Protein AF-A0A4W5R1L8-F1 (afdb_monomer)

Sequence (612 aa):
MEGGVLVPLLIAAGGGGKAYLEDPESSLDQIPLEQYENDTVASSSNGKTGAAGGGGGWKDSSSHLWAGKSLLEGADGGSSCPQALSKLSWATFGGFGGGGGACTAGGGGGGYRGGDAALIDDITAGGQDGISFVNPMGEIFLHPLAAMESHGECEIKVQLNCSHCQTQSCKRDEDTQLIICLCHNEEVLASDNVTCTGNSQLHAVRLRLQSPEYKLSKIRSSTIMTDYNPNYCFAGKAASLSELNEVPRKNITLLRALGHGAFGEVYEGQVLGMNGENTAMQVAIKTLPEICSEQDEMDFLMEALIMSKFSHQNIVRCIGVSLQILPRCILLELMTGGDMKSFLRQNRPKTCQSSSLTMLELLHVARDIAFGCRYLEENHFIHRDIAARNCLLTCPGPDRVAKIGDFGMARDIYRASYYRKGGRAMLPVKWMPPEAFMEGIFTCKTDTWSFGVLLWEIFSLGYMPYPCKTNQEVLEFVTSGGRMDPPKSCPGPVYRIMTQCWQHCPEHRPNFSTILERINYCTQDPDVINTPLPVEYGPTVEELSTVIRPDTPGSLTPLLLAHTASQEVSPQISSLGLGLGMGPTSLPQPNKPYTKSRECDSRSSSVIDPSC

pLDDT: mean 72.36, std 24.52, range [21.55, 98.88]

Organism: NCBI:txid62062

Nearest PDB structures (foldseek):
  7btt-assembly1_A  TM=9.613E-01  e=2.507E-49  Homo sapiens
  4mkc-assembly1_A  TM=9.614E-01  e=4.380E-49  Homo sapiens
  3l9p-assembly1_A  TM=9.571E-01  e=6.377E-48  Homo sapiens
  3lcs-assembly1_A  TM=9.562E-01  e=4.683E-46  Homo sapiens
  5fxs-assembly1_A  TM=8.420E-01  e=5.220E-27  Homo sapiens

Mean predicted aligned error: 20.55 Å

Structure (mmCIF, N/CA/C/O backbone):
data_AF-A0A4W5R1L8-F1
#
_entry.id   AF-A0A4W5R1L8-F1
#
loop_
_atom_site.group_PDB
_atom_site.id
_atom_site.type_symbol
_atom_site.label_atom_id
_atom_site.label_alt_id
_atom_site.label_comp_id
_atom_site.label_asym_id
_atom_site.label_entity_id
_atom_site.label_seq_id
_atom_site.pdbx_PDB_ins_code
_atom_site.Cartn_x
_atom_site.Cartn_y
_atom_site.Cartn_z
_atom_site.occupancy
_atom_site.B_iso_or_equiv
_atom_site.auth_seq_id
_atom_site.auth_comp_id
_atom_site.auth_asym_id
_atom_site.auth_atom_id
_atom_site.pdbx_PDB_model_num
ATOM 1 N N . MET A 1 1 ? 36.099 -19.405 15.379 1.00 57.19 1 MET A N 1
ATOM 2 C CA . MET A 1 1 ? 37.159 -19.520 16.404 1.00 57.19 1 MET A CA 1
ATOM 3 C C . MET A 1 1 ? 38.328 -20.231 15.769 1.00 57.19 1 MET A C 1
ATOM 5 O O . MET A 1 1 ? 38.108 -21.275 15.168 1.00 57.19 1 MET A O 1
ATOM 9 N N . GLU A 1 2 ? 39.531 -19.691 15.903 1.00 64.06 2 GLU A N 1
ATOM 10 C CA . GLU A 1 2 ? 40.770 -20.352 15.481 1.00 64.06 2 GLU A CA 1
ATOM 11 C C . GLU A 1 2 ? 41.588 -20.654 16.735 1.00 64.06 2 GLU A C 1
ATOM 13 O O . GLU A 1 2 ? 41.771 -19.783 17.583 1.00 64.06 2 GLU A O 1
ATOM 18 N N . GLY A 1 3 ? 41.998 -21.911 16.921 1.00 70.62 3 GLY A N 1
ATOM 19 C CA . GLY A 1 3 ? 42.770 -22.314 18.105 1.00 70.62 3 GLY A CA 1
ATOM 20 C C . GLY A 1 3 ? 42.082 -22.055 19.457 1.00 70.62 3 GLY A C 1
ATOM 21 O O . GLY A 1 3 ? 42.768 -21.874 20.455 1.00 70.62 3 GLY A O 1
ATOM 22 N N . GLY A 1 4 ? 40.744 -21.997 19.504 1.00 66.69 4 GLY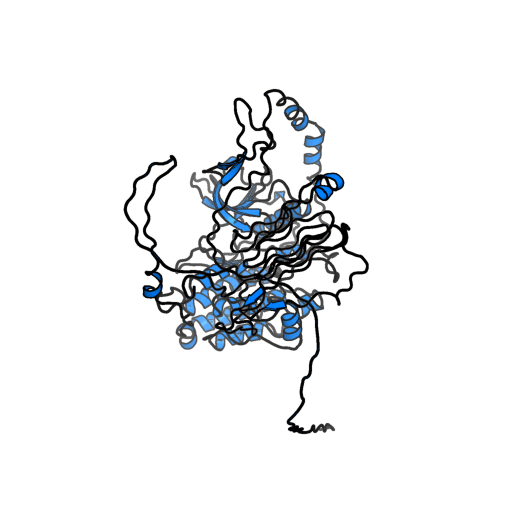 A N 1
ATOM 23 C CA . GLY A 1 4 ? 39.979 -21.688 20.724 1.00 66.69 4 GLY A CA 1
ATOM 24 C C . GLY A 1 4 ? 39.853 -20.194 21.048 1.00 66.69 4 GLY A C 1
ATOM 25 O O . GLY A 1 4 ? 39.193 -19.839 22.020 1.00 66.69 4 GLY A O 1
ATOM 26 N N . VAL A 1 5 ? 40.425 -19.315 20.220 1.00 70.56 5 VAL A N 1
ATOM 27 C CA . VAL A 1 5 ? 40.290 -17.859 20.339 1.00 70.56 5 VAL A CA 1
ATOM 28 C C . VAL A 1 5 ? 39.157 -17.372 19.431 1.00 70.56 5 VAL A C 1
ATOM 30 O O . VAL A 1 5 ? 38.992 -17.832 18.293 1.00 70.56 5 VAL A O 1
ATOM 33 N N . LEU A 1 6 ? 38.338 -16.448 19.941 1.00 73.69 6 LEU A N 1
ATOM 34 C CA . LEU A 1 6 ? 37.314 -15.768 19.150 1.00 73.69 6 LEU A CA 1
ATOM 35 C C . LEU A 1 6 ? 37.991 -14.898 18.086 1.00 73.69 6 LEU A C 1
ATOM 37 O O . LEU A 1 6 ? 38.769 -14.002 18.404 1.00 73.69 6 LEU A O 1
ATOM 41 N N . VAL A 1 7 ? 37.665 -15.166 16.824 1.00 77.31 7 VAL A N 1
ATOM 42 C CA . VAL A 1 7 ? 38.115 -14.383 15.671 1.00 77.31 7 VAL A CA 1
ATOM 43 C C . VAL A 1 7 ? 36.887 -13.668 15.118 1.00 77.31 7 VAL A C 1
ATOM 45 O O . VAL A 1 7 ? 35.896 -14.352 14.834 1.00 77.31 7 VAL A O 1
ATOM 48 N N . PRO A 1 8 ? 36.904 -12.329 14.999 1.00 77.12 8 PRO A N 1
ATOM 49 C CA . PRO A 1 8 ? 35.771 -11.604 14.454 1.00 77.12 8 PRO A CA 1
ATOM 50 C C . PRO A 1 8 ? 35.634 -11.888 12.954 1.00 77.12 8 PRO A C 1
ATOM 52 O O . PRO A 1 8 ? 36.625 -11.920 12.223 1.00 77.12 8 PRO A O 1
ATOM 55 N N . LEU A 1 9 ? 34.400 -12.122 12.502 1.00 78.94 9 LEU A N 1
ATOM 56 C CA . LEU A 1 9 ? 34.065 -12.298 11.081 1.00 78.94 9 LEU A CA 1
ATOM 57 C C . LEU A 1 9 ? 33.556 -10.988 10.471 1.00 78.94 9 LEU A C 1
ATOM 59 O O . LEU A 1 9 ? 33.986 -10.588 9.393 1.00 78.94 9 LEU A O 1
ATOM 63 N N . LEU A 1 10 ? 32.676 -10.308 11.202 1.00 81.81 10 LEU A N 1
ATOM 64 C CA . LEU A 1 10 ? 32.119 -9.006 10.869 1.00 81.81 10 LEU A CA 1
ATOM 65 C C . LEU A 1 10 ? 31.801 -8.275 12.177 1.00 81.81 10 LEU A C 1
ATOM 67 O O . LEU A 1 10 ? 31.208 -8.870 13.078 1.00 81.81 10 LEU A O 1
ATOM 71 N N . ILE A 1 11 ? 32.183 -7.005 12.286 1.00 85.50 11 ILE A N 1
ATOM 72 C CA . ILE A 1 11 ? 31.798 -6.118 13.389 1.00 85.50 11 ILE A CA 1
ATOM 73 C C . ILE A 1 11 ? 31.306 -4.812 12.785 1.00 85.50 11 ILE A C 1
ATOM 75 O O . ILE A 1 11 ? 32.048 -4.147 12.067 1.00 85.50 11 ILE A O 1
ATOM 79 N N . ALA A 1 12 ? 30.072 -4.438 13.103 1.00 83.50 12 ALA A N 1
ATOM 80 C CA . ALA A 1 12 ? 29.537 -3.133 12.750 1.00 83.50 12 ALA A CA 1
ATOM 81 C C . ALA A 1 12 ? 29.953 -2.099 13.802 1.00 83.50 12 ALA A C 1
ATOM 83 O O . ALA A 1 12 ? 29.813 -2.342 15.003 1.00 83.50 12 ALA A O 1
ATOM 84 N N . ALA A 1 13 ? 30.453 -0.954 13.350 1.00 86.31 13 ALA A N 1
ATOM 85 C CA . ALA A 1 13 ? 30.622 0.204 14.209 1.00 86.31 13 ALA A CA 1
ATOM 86 C C . ALA A 1 13 ? 29.298 0.923 14.470 1.00 86.31 13 ALA A C 1
ATOM 88 O O . ALA A 1 13 ? 28.408 0.964 13.623 1.00 86.31 13 ALA A O 1
ATOM 89 N N . GLY A 1 14 ? 29.197 1.512 15.658 1.00 82.12 14 GLY A N 1
ATOM 90 C CA . GLY A 1 14 ? 28.165 2.476 16.006 1.00 82.12 14 GLY A CA 1
ATOM 91 C C . GLY A 1 14 ? 28.616 3.902 15.696 1.00 82.12 14 GLY A C 1
ATOM 92 O O . GLY A 1 14 ? 29.806 4.219 15.757 1.00 82.12 14 GLY A O 1
ATOM 93 N N . GLY A 1 15 ? 27.649 4.770 15.405 1.00 84.88 15 GLY A N 1
ATOM 94 C CA . GLY A 1 15 ? 27.898 6.201 15.252 1.00 84.88 15 GLY A CA 1
ATOM 95 C C . GLY A 1 15 ? 28.245 6.882 16.580 1.00 84.88 15 GLY A C 1
ATOM 96 O O . GLY A 1 15 ? 27.814 6.448 17.652 1.00 84.88 15 GLY A O 1
ATOM 97 N N . GLY A 1 16 ? 29.021 7.957 16.506 1.00 85.19 16 GLY A N 1
ATOM 98 C CA . GLY A 1 16 ? 29.339 8.831 17.623 1.00 85.19 16 GLY A CA 1
ATOM 99 C C . GLY A 1 16 ? 28.124 9.642 18.063 1.00 85.19 16 GLY A C 1
ATOM 100 O O . GLY A 1 16 ? 27.278 10.051 17.262 1.00 85.19 16 GLY A O 1
ATOM 101 N N . GLY A 1 17 ? 28.026 9.884 19.367 1.00 83.75 17 GLY A N 1
ATOM 102 C CA . GLY A 1 17 ? 26.984 10.709 19.959 1.00 83.75 17 GLY A CA 1
ATOM 103 C C . GLY A 1 17 ? 27.020 12.127 19.397 1.00 83.75 17 GLY A C 1
ATOM 104 O O . GLY A 1 17 ? 28.078 12.753 19.309 1.00 83.75 17 GLY A O 1
ATOM 105 N N . LYS A 1 18 ? 25.853 12.653 19.024 1.00 79.81 18 LYS A N 1
ATOM 106 C CA . LYS A 1 18 ? 25.713 14.047 18.596 1.00 79.81 18 LYS A CA 1
ATOM 107 C C . LYS A 1 18 ? 25.607 14.967 19.808 1.00 79.81 18 LYS A C 1
ATOM 109 O O . LYS A 1 18 ? 25.098 14.574 20.857 1.00 79.81 18 LYS A O 1
ATOM 114 N N . ALA A 1 19 ? 26.128 16.177 19.648 1.00 71.56 19 ALA A N 1
ATOM 115 C CA . ALA A 1 19 ? 26.019 17.226 20.647 1.00 71.56 19 ALA A CA 1
ATOM 116 C C . ALA A 1 19 ? 24.571 17.741 20.743 1.00 71.56 19 ALA A C 1
ATOM 118 O O . ALA A 1 19 ? 23.743 17.460 19.876 1.00 71.56 19 ALA A O 1
ATOM 119 N N . TYR A 1 20 ? 24.259 18.482 21.806 1.00 68.44 20 TYR A N 1
ATOM 120 C CA . TYR A 1 20 ? 22.900 18.966 22.067 1.00 68.44 20 TYR A CA 1
ATOM 121 C C . TYR A 1 20 ? 22.446 20.060 21.084 1.00 68.44 20 TYR A C 1
ATOM 123 O O . TYR A 1 20 ? 21.262 20.141 20.757 1.00 68.44 20 TYR A O 1
ATOM 131 N N . LEU A 1 21 ? 23.372 20.897 20.611 1.00 66.00 21 LEU A N 1
ATOM 132 C CA . LEU A 1 21 ? 23.138 21.882 19.558 1.00 66.00 21 LEU A CA 1
ATOM 133 C C . LEU A 1 21 ? 23.988 21.546 18.335 1.00 66.00 21 LEU A C 1
ATOM 135 O O . LEU A 1 21 ? 25.126 21.101 18.460 1.00 66.00 21 LEU A O 1
ATOM 139 N N . GLU A 1 22 ? 23.443 21.792 17.150 1.00 66.44 22 GLU A N 1
ATOM 140 C CA . GLU A 1 22 ? 24.231 21.747 15.920 1.00 66.44 22 GLU A CA 1
ATOM 141 C C . GLU A 1 22 ? 25.169 22.956 15.869 1.00 66.44 22 GLU A C 1
ATOM 143 O O . GLU A 1 22 ? 24.765 24.078 16.184 1.00 66.44 22 GLU A O 1
ATOM 148 N N . ASP A 1 23 ? 26.423 22.726 15.476 1.00 64.19 23 ASP A N 1
ATOM 149 C CA . ASP A 1 23 ? 27.364 23.808 15.212 1.00 64.19 23 ASP A CA 1
ATOM 150 C C . ASP A 1 23 ? 26.915 24.565 13.944 1.00 64.19 23 ASP A C 1
ATOM 152 O O . ASP A 1 23 ? 26.881 23.963 12.862 1.00 64.19 23 ASP A O 1
ATOM 156 N N . PRO A 1 24 ? 26.565 25.863 14.039 1.00 54.72 24 PRO A N 1
ATOM 157 C CA . PRO A 1 24 ? 26.120 26.656 12.896 1.00 54.72 24 PRO A CA 1
ATOM 158 C C . PRO A 1 24 ? 27.188 26.837 11.804 1.00 54.72 24 PRO A C 1
ATOM 160 O O . PRO A 1 24 ? 26.836 27.260 10.704 1.00 54.72 24 PRO A O 1
ATOM 163 N N . GLU A 1 25 ? 28.462 26.518 12.070 1.00 59.31 25 GLU A N 1
ATOM 164 C CA . GLU A 1 25 ? 29.537 26.516 11.065 1.00 59.31 25 GLU A CA 1
ATOM 165 C C . GLU A 1 25 ? 29.843 25.124 10.476 1.00 59.31 25 GLU A C 1
ATOM 167 O O . GLU A 1 25 ? 30.705 25.003 9.601 1.00 59.31 25 GLU A O 1
ATOM 172 N N . SER A 1 26 ? 29.132 24.068 10.893 1.00 58.31 26 SER A N 1
ATOM 173 C CA . SER A 1 26 ? 29.343 22.723 10.343 1.00 58.31 26 SER A CA 1
ATOM 174 C C . SER A 1 26 ? 28.902 22.646 8.873 1.00 58.31 26 SER A C 1
ATOM 176 O O . SER A 1 26 ? 27.723 22.763 8.534 1.00 58.31 26 SER A O 1
ATOM 178 N N . SER A 1 27 ? 29.862 22.477 7.958 1.00 50.50 27 SER A N 1
ATOM 179 C CA . SER A 1 27 ? 29.565 22.305 6.534 1.00 50.50 27 SER A CA 1
ATOM 180 C C . SER A 1 27 ? 29.211 20.849 6.217 1.00 50.50 27 SER A C 1
ATOM 182 O O . SER A 1 27 ? 29.795 19.911 6.761 1.00 50.50 27 SER A O 1
ATOM 184 N N . LEU A 1 28 ? 28.285 20.644 5.273 1.00 52.75 28 LEU A N 1
ATOM 185 C CA . LEU A 1 28 ? 27.919 19.312 4.760 1.00 52.75 28 LEU A CA 1
ATOM 186 C C . LEU A 1 28 ? 29.091 18.582 4.069 1.00 52.75 28 LEU A C 1
ATOM 188 O O . LEU A 1 28 ? 29.012 17.377 3.849 1.00 52.75 28 LEU A O 1
ATOM 192 N N . ASP A 1 29 ? 30.187 19.288 3.775 1.00 48.16 29 ASP A N 1
ATOM 193 C CA . ASP A 1 29 ? 31.410 18.735 3.178 1.00 48.16 29 ASP A CA 1
ATOM 194 C C . ASP A 1 29 ? 32.319 18.019 4.200 1.00 48.16 29 ASP A C 1
ATOM 196 O O . ASP A 1 29 ? 33.329 17.430 3.817 1.00 48.16 29 ASP A O 1
ATOM 200 N N . GLN A 1 30 ? 31.991 18.059 5.500 1.00 52.53 30 GLN A N 1
ATOM 201 C CA . GLN A 1 30 ? 32.790 17.461 6.581 1.00 52.53 30 GLN A CA 1
ATOM 202 C C . GLN A 1 30 ? 32.226 16.140 7.128 1.00 52.53 30 GLN A C 1
ATOM 204 O O . GLN A 1 30 ? 32.608 15.726 8.221 1.00 52.53 30 GLN A O 1
ATOM 209 N N . ILE A 1 31 ? 31.333 15.453 6.407 1.00 55.53 31 ILE A N 1
ATOM 210 C CA . ILE A 1 31 ? 30.874 14.116 6.815 1.00 55.53 31 ILE A CA 1
ATOM 211 C C . ILE A 1 31 ? 32.039 13.131 6.611 1.00 55.53 31 ILE A C 1
ATOM 213 O O . ILE A 1 31 ? 32.441 12.911 5.464 1.00 55.53 31 ILE A O 1
ATOM 217 N N . PRO A 1 32 ? 32.613 12.537 7.677 1.00 57.03 32 PRO A N 1
ATOM 218 C CA . PRO A 1 32 ? 33.668 11.547 7.520 1.00 57.03 32 PRO A CA 1
ATOM 219 C C . PRO A 1 32 ? 33.120 10.354 6.735 1.00 57.03 32 PRO A C 1
ATOM 221 O O . PRO A 1 32 ? 32.049 9.840 7.049 1.00 57.03 32 PRO A O 1
ATOM 224 N N . LEU A 1 33 ? 33.843 9.917 5.703 1.00 60.56 33 LEU A N 1
ATOM 225 C CA . LEU A 1 33 ? 33.508 8.679 5.000 1.00 60.56 33 LEU A CA 1
ATOM 226 C C . LEU A 1 33 ? 33.576 7.505 5.980 1.00 60.56 33 LEU A C 1
ATOM 228 O O . LEU A 1 33 ? 34.500 7.445 6.795 1.00 60.56 33 LEU A O 1
ATOM 232 N N . GLU A 1 34 ? 32.633 6.569 5.870 1.00 65.62 34 GLU A N 1
ATOM 233 C CA . GLU A 1 34 ? 32.637 5.345 6.671 1.00 65.62 34 GLU A CA 1
ATOM 234 C C . GLU A 1 34 ? 33.964 4.595 6.502 1.00 65.62 34 GLU A C 1
ATOM 236 O O . GLU A 1 34 ? 34.441 4.364 5.386 1.00 65.62 34 GLU A O 1
ATOM 241 N N . GLN A 1 35 ? 34.570 4.215 7.626 1.00 78.50 35 GLN A N 1
ATOM 242 C CA . GLN A 1 35 ? 35.843 3.504 7.658 1.00 78.50 35 GLN A CA 1
ATOM 243 C C . GLN A 1 35 ? 35.629 2.071 8.133 1.00 78.50 35 GLN A C 1
ATOM 245 O O . GLN A 1 35 ? 34.848 1.804 9.050 1.00 78.50 35 GLN A O 1
ATOM 250 N N . TYR A 1 36 ? 36.372 1.145 7.535 1.00 84.75 36 TYR A N 1
ATOM 251 C CA . TYR A 1 36 ? 36.438 -0.232 7.998 1.00 84.75 36 TYR A CA 1
ATOM 252 C C . TYR A 1 36 ? 37.885 -0.712 8.062 1.00 84.75 36 TYR A C 1
ATOM 254 O O . TYR A 1 36 ? 38.759 -0.230 7.342 1.00 84.75 36 TYR A O 1
ATOM 262 N N . GLU A 1 37 ? 38.115 -1.673 8.944 1.00 86.94 37 GLU A N 1
ATOM 263 C CA . GLU A 1 37 ? 39.365 -2.392 9.112 1.00 86.94 37 GLU A CA 1
ATOM 264 C C . GLU A 1 37 ? 39.201 -3.810 8.563 1.00 86.94 37 GLU A C 1
ATOM 266 O O . GLU A 1 37 ? 38.167 -4.450 8.761 1.00 86.94 37 GLU A O 1
ATOM 271 N N . ASN A 1 38 ? 40.212 -4.307 7.865 1.00 85.62 38 ASN A N 1
ATOM 272 C CA . ASN A 1 38 ? 40.228 -5.682 7.374 1.00 85.62 38 ASN A CA 1
ATOM 273 C C . ASN A 1 38 ? 41.466 -6.451 7.830 1.00 85.62 38 ASN A C 1
ATOM 275 O O . ASN A 1 38 ? 41.521 -7.663 7.665 1.00 85.62 38 ASN A O 1
ATOM 279 N N . ASP A 1 39 ? 42.437 -5.804 8.469 1.00 82.25 39 ASP A N 1
ATOM 280 C CA . ASP A 1 39 ? 43.585 -6.509 9.010 1.00 82.25 39 ASP A CA 1
ATOM 281 C C . ASP A 1 39 ? 43.275 -7.080 10.406 1.00 82.25 39 ASP A C 1
ATOM 283 O O . ASP A 1 39 ? 43.088 -6.367 11.394 1.00 82.25 39 ASP A O 1
ATOM 287 N N . THR A 1 40 ? 43.252 -8.413 10.496 1.00 75.44 40 THR A N 1
ATOM 288 C CA . THR A 1 40 ? 43.076 -9.171 11.751 1.00 75.44 40 THR A CA 1
ATOM 289 C C . THR A 1 40 ? 44.160 -8.895 12.803 1.00 75.44 40 THR A C 1
ATOM 291 O O . THR A 1 40 ? 43.963 -9.191 13.982 1.00 75.44 40 THR A O 1
ATOM 294 N N . VAL A 1 41 ? 45.307 -8.340 12.398 1.00 77.00 41 VAL A N 1
ATOM 295 C CA . VAL A 1 41 ? 46.428 -7.982 13.280 1.00 77.00 41 VAL A CA 1
ATOM 296 C C . VAL A 1 41 ? 46.278 -6.560 13.824 1.00 77.00 41 VAL A C 1
ATOM 298 O O . VAL A 1 41 ? 46.879 -6.209 14.844 1.00 77.00 41 VAL A O 1
ATOM 301 N N . ALA A 1 42 ? 45.449 -5.738 13.182 1.00 78.75 42 ALA A N 1
ATOM 302 C CA . ALA A 1 42 ? 45.309 -4.338 13.517 1.00 78.75 42 ALA A CA 1
ATOM 303 C C . ALA A 1 42 ? 44.743 -4.154 14.934 1.00 78.75 42 ALA A C 1
ATOM 305 O O . ALA A 1 42 ? 43.841 -4.874 15.371 1.00 78.75 42 ALA A O 1
ATOM 306 N N . SER A 1 43 ? 45.267 -3.170 15.670 1.00 77.81 43 SER A N 1
ATOM 307 C CA . SER A 1 43 ? 44.916 -2.964 17.076 1.00 77.81 43 SER A CA 1
ATOM 308 C C . SER A 1 43 ? 43.442 -2.611 17.227 1.00 77.81 43 SER A C 1
ATOM 310 O O . SER A 1 43 ? 42.980 -1.606 16.695 1.00 77.81 43 SER A O 1
ATOM 312 N N . SER A 1 44 ? 42.707 -3.414 17.980 1.00 81.56 44 SER A N 1
ATOM 313 C CA . SER A 1 44 ? 41.300 -3.184 18.270 1.00 81.56 44 SER A CA 1
ATOM 314 C C . SER A 1 44 ? 41.150 -2.466 19.612 1.00 81.56 44 SER A C 1
ATOM 316 O O . SER A 1 44 ? 40.920 -3.109 20.639 1.00 81.56 44 SER A O 1
ATOM 318 N N . SER A 1 45 ? 41.404 -1.161 19.608 1.00 89.00 45 SER A N 1
ATOM 319 C CA . SER A 1 45 ? 41.460 -0.330 20.809 1.00 89.00 45 SER A CA 1
ATOM 320 C C . SER A 1 45 ? 40.117 0.315 21.130 1.00 89.00 45 SER A C 1
ATOM 322 O O . SER A 1 45 ? 39.276 0.518 20.248 1.00 89.00 45 SER A O 1
ATOM 324 N N . ASN A 1 46 ? 39.947 0.707 22.386 1.00 91.12 46 ASN A N 1
ATOM 325 C CA . ASN A 1 46 ? 38.888 1.638 22.751 1.00 91.12 46 ASN A CA 1
ATOM 326 C C . ASN A 1 46 ? 39.214 3.027 22.180 1.00 91.12 46 ASN A C 1
ATOM 328 O O . ASN A 1 46 ? 40.379 3.376 21.969 1.00 91.12 46 ASN A O 1
ATOM 332 N N . GLY A 1 47 ? 38.175 3.812 21.928 1.00 91.12 47 GLY A N 1
ATOM 333 C CA . GLY A 1 47 ? 38.310 5.209 21.560 1.00 91.12 47 GLY A CA 1
ATOM 334 C C . GLY A 1 47 ? 38.829 6.038 22.728 1.00 91.12 47 GLY A C 1
ATOM 335 O O . GLY A 1 47 ? 38.647 5.704 23.906 1.00 91.12 47 GLY A O 1
ATOM 336 N N . LYS A 1 48 ? 39.486 7.150 22.415 1.00 91.69 48 LYS A N 1
ATOM 337 C CA . LYS A 1 48 ? 40.021 8.061 23.422 1.00 91.69 48 LYS A CA 1
ATOM 338 C C . LYS A 1 48 ? 38.889 8.712 24.189 1.00 91.69 48 LYS A C 1
ATOM 340 O O . LYS A 1 48 ? 37.955 9.278 23.627 1.00 91.69 48 LYS A O 1
ATOM 345 N N . THR A 1 49 ? 39.015 8.656 25.504 1.00 90.44 49 THR A N 1
ATOM 346 C CA . THR A 1 49 ? 38.135 9.375 26.414 1.00 90.44 49 THR A CA 1
ATOM 347 C C . THR A 1 49 ? 38.616 10.819 26.546 1.00 90.44 49 THR A C 1
ATOM 349 O O . THR A 1 49 ? 39.810 11.059 26.724 1.00 90.44 49 THR A O 1
ATOM 352 N N . GLY A 1 50 ? 37.686 11.766 26.439 1.00 86.06 50 GLY A N 1
ATOM 353 C CA . GLY A 1 50 ? 37.913 13.202 26.582 1.00 86.06 50 GLY A CA 1
ATOM 354 C C . GLY A 1 50 ? 37.011 13.770 27.675 1.00 86.06 50 GLY A C 1
ATOM 355 O O . GLY A 1 50 ? 36.965 13.235 28.783 1.00 86.06 50 GLY A O 1
ATOM 356 N N . ALA A 1 51 ? 36.263 14.828 27.355 1.00 83.75 51 ALA A N 1
ATOM 357 C CA . ALA A 1 51 ? 35.196 15.335 28.223 1.00 83.75 51 ALA A CA 1
ATOM 358 C C . ALA A 1 51 ? 34.028 14.340 28.368 1.00 83.75 51 ALA A C 1
ATOM 360 O O . ALA A 1 51 ? 33.393 14.261 29.420 1.00 83.75 51 ALA A O 1
ATOM 361 N N . ALA A 1 52 ? 33.775 13.578 27.304 1.00 90.06 52 ALA A N 1
ATOM 362 C CA . ALA A 1 52 ? 32.851 12.454 27.247 1.00 90.06 52 ALA A CA 1
ATOM 363 C C . ALA A 1 52 ? 33.621 11.125 27.108 1.00 90.06 52 ALA A C 1
ATOM 365 O O . ALA A 1 52 ? 34.850 11.092 26.984 1.00 90.06 52 ALA A O 1
ATOM 366 N N . GLY A 1 53 ? 32.903 10.007 27.143 1.00 92.75 53 GLY A N 1
ATOM 367 C CA . GLY A 1 53 ? 33.460 8.670 26.965 1.00 92.75 53 GLY A CA 1
ATOM 368 C C . GLY A 1 53 ? 33.813 8.327 25.541 1.00 92.75 53 GLY A C 1
ATOM 369 O O . GLY A 1 53 ? 33.042 8.618 24.633 1.00 92.75 53 GLY A O 1
ATOM 370 N N . GLY A 1 54 ? 34.955 7.667 25.356 1.00 93.94 54 GLY A N 1
ATOM 371 C CA . GLY A 1 54 ? 35.272 6.996 24.097 1.00 93.94 54 GLY A CA 1
ATOM 372 C C . GLY A 1 54 ? 34.488 5.690 23.952 1.00 93.94 54 GLY A C 1
ATOM 373 O O . GLY A 1 54 ? 34.036 5.114 24.950 1.00 93.94 54 GLY A O 1
ATOM 374 N N . GLY A 1 55 ? 34.335 5.222 22.716 1.00 94.44 55 GLY A N 1
ATOM 375 C CA . GLY A 1 55 ? 33.702 3.935 22.438 1.00 94.44 55 GLY A CA 1
ATOM 376 C C . GLY A 1 55 ? 34.576 2.732 22.809 1.00 94.44 55 GLY A C 1
ATOM 377 O O . GLY A 1 55 ? 35.794 2.830 22.937 1.00 94.44 55 GLY A O 1
ATOM 378 N N . GLY A 1 56 ? 33.958 1.572 22.962 1.00 93.31 56 GLY A N 1
ATOM 379 C CA . GLY A 1 56 ? 34.583 0.282 23.196 1.00 93.31 56 GLY A CA 1
ATOM 380 C C . GLY A 1 56 ? 35.071 -0.337 21.891 1.00 93.31 56 GLY A C 1
ATOM 381 O O . GLY A 1 56 ? 34.417 -0.213 20.855 1.00 93.31 56 GLY A O 1
ATOM 382 N N . GLY A 1 57 ? 36.242 -0.975 21.941 1.00 91.75 57 GLY A N 1
ATOM 383 C CA . GLY A 1 57 ? 36.791 -1.760 20.836 1.00 91.75 57 GLY A CA 1
ATOM 384 C C . GLY A 1 57 ? 36.424 -3.244 20.927 1.00 91.75 57 GLY A C 1
ATOM 385 O O . GLY A 1 57 ? 35.623 -3.668 21.756 1.00 91.75 57 GLY A O 1
ATOM 386 N N . TRP A 1 58 ? 37.071 -4.085 20.120 1.00 89.62 58 TRP A N 1
ATOM 387 C CA . TRP A 1 58 ? 36.859 -5.538 20.166 1.00 89.62 58 TRP A CA 1
ATOM 388 C C . TRP A 1 58 ? 37.314 -6.176 21.482 1.00 89.62 58 TRP A C 1
ATOM 390 O O . TRP A 1 58 ? 36.545 -6.917 22.085 1.00 89.62 58 TRP A O 1
ATOM 400 N N . LYS A 1 59 ? 38.549 -5.903 21.928 1.00 85.56 59 LYS A N 1
ATOM 401 C CA . LYS A 1 59 ? 39.203 -6.669 23.011 1.00 85.56 59 LYS A CA 1
ATOM 402 C C . LYS A 1 59 ? 39.917 -5.837 24.074 1.00 85.56 59 LYS A C 1
ATOM 404 O O . LYS A 1 59 ? 40.543 -6.411 24.958 1.00 85.56 59 LYS A O 1
ATOM 409 N N . ASP A 1 60 ? 39.909 -4.519 23.934 1.00 84.62 60 ASP A N 1
ATOM 410 C CA . ASP A 1 60 ? 40.646 -3.632 24.829 1.00 84.62 60 ASP A CA 1
ATOM 411 C C . ASP A 1 60 ? 39.784 -3.236 26.040 1.00 84.62 60 ASP A C 1
ATOM 413 O O . ASP A 1 60 ? 38.558 -3.334 26.009 1.00 84.62 60 ASP A O 1
ATOM 417 N N . SER A 1 61 ? 40.413 -2.847 27.143 1.00 80.50 61 SER A N 1
ATOM 418 C CA . SER A 1 61 ? 39.713 -2.553 28.398 1.00 80.50 61 SER A CA 1
ATOM 419 C C . SER A 1 61 ? 39.886 -1.086 28.763 1.00 80.50 61 SER A C 1
ATOM 421 O O . SER A 1 61 ? 41.012 -0.593 28.834 1.00 80.50 61 SER A O 1
ATOM 423 N N . SER A 1 62 ? 38.785 -0.393 29.057 1.00 79.88 62 SER A N 1
ATOM 424 C CA . SER A 1 62 ? 38.828 0.972 29.590 1.00 79.88 62 SER A CA 1
ATOM 425 C C . SER A 1 62 ? 38.493 0.998 31.079 1.00 79.88 62 SER A C 1
ATOM 427 O O . SER A 1 62 ? 37.546 0.353 31.544 1.00 79.88 62 SER A O 1
ATOM 429 N N . SER A 1 63 ? 39.271 1.782 31.827 1.00 79.69 63 SER A N 1
ATOM 430 C CA . SER A 1 63 ? 39.080 2.028 33.258 1.00 79.69 63 SER A CA 1
ATOM 431 C C . SER A 1 63 ? 38.095 3.165 33.552 1.00 79.69 63 SER A C 1
ATOM 433 O O . SER A 1 63 ? 37.650 3.304 34.692 1.00 79.69 63 SER A O 1
ATOM 435 N N . HIS A 1 64 ? 37.731 3.975 32.551 1.00 83.75 64 HIS A N 1
ATOM 436 C CA . HIS A 1 64 ? 36.787 5.076 32.727 1.00 83.75 64 HIS A CA 1
ATOM 437 C C . HIS A 1 64 ? 35.349 4.561 32.743 1.00 83.75 64 HIS A C 1
ATOM 439 O O . HIS A 1 64 ? 34.908 3.914 31.799 1.00 83.75 64 HIS A O 1
ATOM 445 N N . LEU A 1 65 ? 34.593 4.911 33.788 1.00 83.25 65 LEU A N 1
ATOM 446 C CA . LEU A 1 65 ? 33.184 4.519 33.934 1.00 83.25 65 LEU A CA 1
ATOM 447 C C . LEU A 1 65 ? 32.302 5.036 32.795 1.00 83.25 65 LEU A C 1
ATOM 449 O O . LEU A 1 65 ? 31.312 4.398 32.450 1.00 83.25 65 LEU A O 1
ATOM 453 N N . TRP A 1 66 ? 32.653 6.191 32.228 1.00 87.81 66 TRP A N 1
ATOM 454 C CA . TRP A 1 66 ? 31.937 6.790 31.109 1.00 87.81 66 TRP A CA 1
ATOM 455 C C . TRP A 1 66 ? 32.425 6.311 29.742 1.00 87.81 66 TRP A C 1
ATOM 457 O O . TRP A 1 66 ? 31.775 6.613 28.754 1.00 87.81 66 TRP A O 1
ATOM 467 N N . ALA A 1 67 ? 33.507 5.535 29.644 1.00 92.38 67 ALA A N 1
ATOM 468 C CA . ALA A 1 67 ? 33.880 4.882 28.390 1.00 92.38 67 ALA A CA 1
ATOM 469 C C . ALA A 1 67 ? 33.073 3.595 28.188 1.00 92.38 67 ALA A C 1
ATOM 471 O O . ALA A 1 67 ? 32.728 2.915 29.155 1.00 92.38 67 ALA A O 1
ATOM 472 N N . GLY A 1 68 ? 32.803 3.248 26.933 1.00 92.19 68 GLY A N 1
ATOM 473 C CA . GLY A 1 68 ? 32.151 1.983 26.621 1.00 92.19 68 GLY A CA 1
ATOM 474 C C . GLY A 1 68 ? 33.064 0.775 26.834 1.00 92.19 68 GLY A C 1
ATOM 475 O O . GLY A 1 68 ? 34.292 0.855 26.696 1.00 92.19 68 GLY A O 1
ATOM 476 N N . LYS A 1 69 ? 32.451 -0.352 27.195 1.00 91.81 69 LYS A N 1
ATOM 477 C CA . LYS A 1 69 ? 33.107 -1.653 27.358 1.00 91.81 69 LYS A CA 1
ATOM 478 C C . LYS A 1 69 ? 33.356 -2.306 26.010 1.00 91.81 69 LYS A C 1
ATOM 480 O O . LYS A 1 69 ? 32.619 -2.074 25.054 1.00 91.81 69 LYS A O 1
ATOM 485 N N . SER A 1 70 ? 34.409 -3.115 25.925 1.00 91.31 70 SER A N 1
ATOM 486 C CA . SER A 1 70 ? 34.693 -3.825 24.680 1.00 91.31 70 SER A CA 1
ATOM 487 C C . SER A 1 70 ? 33.658 -4.897 24.377 1.00 91.31 70 SER A C 1
ATOM 489 O O . SER A 1 70 ? 32.921 -5.354 25.252 1.00 91.31 70 SER A O 1
ATOM 491 N N . LEU A 1 71 ? 33.633 -5.340 23.123 1.00 87.56 71 LEU A N 1
ATOM 492 C CA . LEU A 1 71 ? 32.748 -6.410 22.668 1.00 87.56 71 LEU A CA 1
ATOM 493 C C . LEU A 1 71 ? 32.981 -7.724 23.435 1.00 87.56 71 LEU A C 1
ATOM 495 O O . LEU A 1 71 ? 32.024 -8.442 23.715 1.00 87.56 71 LEU A O 1
ATOM 499 N N . LEU A 1 72 ? 34.223 -8.019 23.835 1.00 84.31 72 LEU A N 1
ATOM 500 C CA . LEU A 1 72 ? 34.533 -9.171 24.692 1.00 84.31 72 LEU A CA 1
ATOM 501 C C . LEU A 1 72 ? 34.096 -8.993 26.156 1.00 84.31 72 LEU A C 1
ATOM 503 O O . LEU A 1 72 ? 33.918 -9.987 26.857 1.00 84.31 72 LEU A O 1
ATOM 507 N N . GLU A 1 73 ? 33.897 -7.756 26.608 1.00 83.81 73 GLU A N 1
ATOM 508 C CA . GLU A 1 73 ? 33.397 -7.416 27.946 1.00 83.81 73 GLU A CA 1
ATOM 509 C C . GLU A 1 73 ? 31.871 -7.204 27.976 1.00 83.81 73 GLU A C 1
ATOM 511 O O . GLU A 1 73 ? 31.339 -6.740 28.979 1.00 83.81 73 GLU A O 1
ATOM 516 N N . GLY A 1 74 ? 31.160 -7.554 26.898 1.00 82.88 74 GLY A N 1
ATOM 517 C CA . GLY A 1 74 ? 29.697 -7.468 26.818 1.00 82.88 74 GLY A CA 1
ATOM 518 C C . GLY A 1 74 ? 29.163 -6.267 26.040 1.00 82.88 74 GLY A C 1
ATOM 519 O O . GLY A 1 74 ? 27.955 -6.179 25.848 1.00 82.88 74 GLY A O 1
ATOM 520 N N . ALA A 1 75 ? 30.040 -5.396 25.523 1.00 86.44 75 ALA A N 1
ATOM 521 C CA . ALA A 1 75 ? 29.670 -4.229 24.715 1.00 86.44 75 ALA A CA 1
ATOM 522 C C . ALA A 1 75 ? 28.767 -3.212 25.440 1.00 86.44 75 ALA A C 1
ATOM 524 O O . ALA A 1 75 ? 27.989 -2.498 24.798 1.00 86.44 75 ALA A O 1
ATOM 525 N N . ASP A 1 76 ? 28.858 -3.146 26.768 1.00 88.25 76 ASP A N 1
ATOM 526 C CA . ASP A 1 76 ? 28.067 -2.221 27.574 1.00 88.25 76 ASP A CA 1
ATOM 527 C C . ASP A 1 76 ? 28.455 -0.763 27.300 1.00 88.25 76 ASP A C 1
ATOM 529 O O . ASP A 1 76 ? 29.635 -0.398 27.247 1.00 88.25 76 ASP A O 1
ATOM 533 N N . GLY A 1 77 ? 27.447 0.091 27.147 1.00 89.69 77 GLY A N 1
ATOM 534 C CA . GLY A 1 77 ? 27.639 1.524 26.976 1.00 89.69 77 GLY A CA 1
ATOM 535 C C . GLY A 1 77 ? 28.205 2.200 28.227 1.00 89.69 77 GLY A C 1
ATOM 536 O O . GLY A 1 77 ? 27.936 1.798 29.360 1.00 89.69 77 GLY A O 1
ATOM 537 N N . GLY A 1 78 ? 28.985 3.260 28.030 1.00 89.75 78 GLY A N 1
ATOM 538 C CA . GLY A 1 78 ? 29.569 4.036 29.117 1.00 89.75 78 GLY A CA 1
ATOM 539 C C . GLY A 1 78 ? 28.537 4.813 29.945 1.00 89.75 78 GLY A C 1
ATOM 540 O O . GLY A 1 78 ? 27.491 5.235 29.451 1.00 89.75 78 GLY A O 1
ATOM 541 N N . SER A 1 79 ? 28.856 5.041 31.219 1.00 87.81 79 SER A N 1
ATOM 542 C CA . SER A 1 79 ? 28.051 5.839 32.155 1.00 87.81 79 SER A CA 1
ATOM 543 C C . SER A 1 79 ? 27.990 7.326 31.786 1.00 87.81 79 SER A C 1
ATOM 545 O O . SER A 1 79 ? 28.939 7.869 31.228 1.00 87.81 79 SER A O 1
ATOM 547 N N . SER A 1 80 ? 26.912 8.017 32.169 1.00 81.56 80 SER A N 1
ATOM 548 C CA . SER A 1 80 ? 26.828 9.480 32.037 1.00 81.56 80 SER A CA 1
ATOM 549 C C . SER A 1 80 ? 27.951 10.181 32.792 1.00 81.56 80 SER A C 1
ATOM 551 O O . SER A 1 80 ? 28.253 9.848 33.941 1.00 81.56 80 SER A O 1
ATOM 553 N N . CYS A 1 81 ? 28.527 11.207 32.171 1.00 78.62 81 CYS A N 1
ATOM 554 C CA . CYS A 1 81 ? 29.524 12.036 32.829 1.00 78.62 81 CYS A CA 1
ATOM 555 C C . CYS A 1 81 ? 28.881 12.840 33.989 1.00 78.62 81 CYS A C 1
ATOM 557 O O . CYS A 1 81 ? 27.796 13.407 33.805 1.00 78.62 81 CYS A O 1
ATOM 559 N N . PRO A 1 82 ? 29.511 12.933 35.179 1.00 71.00 82 PRO A N 1
ATOM 560 C CA . PRO A 1 82 ? 28.961 13.669 36.328 1.00 71.00 82 PRO A CA 1
ATOM 561 C C . PRO A 1 82 ? 28.668 15.156 36.048 1.00 71.00 82 PRO A C 1
ATOM 563 O O . PRO A 1 82 ? 27.725 15.741 36.588 1.00 71.00 82 PRO A O 1
ATOM 566 N N . GLN A 1 83 ? 29.456 15.779 35.171 1.00 72.38 83 GLN A N 1
ATOM 567 C CA . GLN A 1 83 ? 29.308 17.173 34.760 1.00 72.38 83 GLN A CA 1
ATOM 568 C C . GLN A 1 83 ? 28.035 17.383 33.924 1.00 72.38 83 GLN A C 1
ATOM 570 O O . GLN A 1 83 ? 27.381 18.415 34.065 1.00 72.38 83 GLN A O 1
ATOM 575 N N . ALA A 1 84 ? 27.625 16.385 33.134 1.00 67.94 84 ALA A N 1
ATOM 576 C CA . ALA A 1 84 ? 26.363 16.405 32.394 1.00 67.94 84 ALA A CA 1
ATOM 577 C C . ALA A 1 84 ? 25.167 16.428 33.349 1.00 67.94 84 ALA A C 1
ATOM 579 O O . ALA A 1 84 ? 24.280 17.268 33.220 1.00 67.94 84 ALA A O 1
ATOM 580 N N . LEU A 1 85 ? 25.190 15.561 34.366 1.00 65.75 85 LEU A N 1
ATOM 581 C CA . LEU A 1 85 ? 24.105 15.439 35.338 1.00 65.75 85 LEU A CA 1
ATOM 582 C C . LEU A 1 85 ? 23.896 16.739 36.129 1.00 65.75 85 LEU A C 1
ATOM 584 O O . LEU A 1 85 ? 22.761 17.136 36.379 1.00 65.75 85 LEU A O 1
ATOM 588 N N . SER A 1 86 ? 24.987 17.427 36.477 1.00 67.31 86 SER A N 1
ATOM 589 C CA . SER A 1 86 ? 24.933 18.705 37.201 1.00 67.31 86 SER A CA 1
ATOM 590 C C . SER A 1 86 ? 24.518 19.906 36.343 1.00 67.31 86 SER A C 1
ATOM 592 O O . SER A 1 86 ? 23.879 20.815 36.867 1.00 67.31 86 SER A O 1
ATOM 594 N N . LYS A 1 87 ? 24.854 19.932 35.044 1.00 66.06 87 LYS A N 1
ATOM 595 C CA . LYS A 1 87 ? 24.503 21.041 34.135 1.00 66.06 87 LYS A CA 1
ATOM 596 C C . LYS A 1 87 ? 23.147 20.866 33.447 1.00 66.06 87 LYS A C 1
ATOM 598 O O . LYS A 1 87 ? 22.426 21.843 33.282 1.00 66.06 87 LYS A O 1
ATOM 603 N N . LEU A 1 88 ? 22.813 19.650 33.016 1.00 63.97 88 LEU A N 1
ATOM 604 C CA . LEU A 1 88 ? 21.642 19.364 32.179 1.00 63.97 88 LEU A CA 1
ATOM 605 C C . LEU A 1 88 ? 20.477 18.751 32.968 1.00 63.97 88 LEU A C 1
ATOM 607 O O . LEU A 1 88 ? 19.349 18.794 32.495 1.00 63.97 88 LEU A O 1
ATOM 611 N N . SER A 1 89 ? 20.709 18.245 34.186 1.00 64.81 89 SER A N 1
ATOM 612 C CA . SER A 1 89 ? 19.697 17.601 35.051 1.00 64.81 89 SER A CA 1
ATOM 613 C C . SER A 1 89 ? 19.107 16.276 34.529 1.00 64.81 89 SER A C 1
ATOM 615 O O . SER A 1 89 ? 18.077 15.829 35.026 1.00 64.81 89 SER A O 1
ATOM 617 N N . TRP A 1 90 ? 19.758 15.608 33.570 1.00 55.41 90 TRP A N 1
ATOM 618 C CA . TRP A 1 90 ? 19.440 14.239 33.132 1.00 55.41 90 TRP A CA 1
ATOM 619 C C . TRP A 1 90 ? 20.726 13.484 32.757 1.00 55.41 90 TRP A C 1
ATOM 621 O O . TRP A 1 90 ? 21.742 14.109 32.452 1.00 55.41 90 TRP A O 1
ATOM 631 N N . ALA A 1 91 ? 20.705 12.150 32.846 1.00 69.56 91 ALA A N 1
ATOM 632 C CA . ALA A 1 91 ? 21.865 11.287 32.609 1.00 69.56 91 ALA A CA 1
ATOM 633 C C . ALA A 1 91 ? 21.821 10.667 31.204 1.00 69.56 91 ALA A C 1
ATOM 635 O O . ALA A 1 91 ? 20.819 10.055 30.832 1.00 69.56 91 ALA A O 1
ATOM 636 N N . THR A 1 92 ? 22.912 10.786 30.447 1.00 71.50 92 THR A N 1
ATOM 637 C CA . THR A 1 92 ? 23.043 10.278 29.074 1.00 71.50 92 THR A CA 1
ATOM 638 C C . THR A 1 92 ? 24.098 9.173 29.003 1.00 71.50 92 THR A C 1
ATOM 640 O O . THR A 1 92 ? 25.258 9.368 29.353 1.00 71.50 92 THR A O 1
ATOM 643 N N . PHE A 1 93 ? 23.699 7.982 28.561 1.00 84.62 93 PHE A N 1
ATOM 644 C CA . PHE A 1 93 ? 24.548 6.786 28.542 1.00 84.62 93 PHE A CA 1
ATOM 645 C C . PHE A 1 93 ? 24.974 6.426 27.118 1.00 84.62 93 PHE A C 1
ATOM 647 O O . PHE A 1 93 ? 24.307 6.791 26.149 1.00 84.62 93 PHE A O 1
ATOM 654 N N . GLY A 1 94 ? 26.089 5.711 26.997 1.00 82.88 94 GLY A N 1
ATOM 655 C CA . GLY A 1 94 ? 26.572 5.193 25.724 1.00 82.88 94 GLY A CA 1
ATOM 656 C C . GLY A 1 94 ? 25.664 4.101 25.149 1.00 82.88 94 GLY A C 1
ATOM 657 O O . GLY A 1 94 ? 24.971 3.402 25.886 1.00 82.88 94 GLY A O 1
ATOM 658 N N . GLY A 1 95 ? 25.648 3.979 23.820 1.00 75.06 95 GLY A N 1
ATOM 659 C CA . GLY A 1 95 ? 24.757 3.074 23.085 1.00 75.06 95 GLY A CA 1
ATOM 660 C C . GLY A 1 95 ? 25.369 1.717 22.708 1.00 75.06 95 GLY A C 1
ATOM 661 O O . GLY A 1 95 ? 26.386 1.291 23.250 1.00 75.06 95 GLY A O 1
ATOM 662 N N . PHE A 1 96 ? 24.727 1.049 21.746 1.00 70.25 96 PHE A N 1
ATOM 663 C CA . PHE A 1 96 ? 25.089 -0.275 21.221 1.00 70.25 96 PHE A CA 1
ATOM 664 C C . PHE A 1 96 ? 26.569 -0.394 20.801 1.00 70.25 96 PHE A C 1
ATOM 666 O O . PHE A 1 96 ? 27.162 0.563 20.305 1.00 70.25 96 PHE A O 1
ATOM 673 N N . GLY A 1 97 ? 27.151 -1.589 20.965 1.00 80.19 97 GLY A N 1
ATOM 674 C CA . GLY A 1 97 ? 28.535 -1.882 20.567 1.00 80.19 97 GLY A CA 1
ATOM 675 C C . GLY A 1 97 ? 29.601 -1.306 21.506 1.00 80.19 97 GLY A C 1
ATOM 676 O O . GLY A 1 97 ? 30.762 -1.222 21.115 1.00 80.19 97 GLY A O 1
ATOM 677 N N . GLY A 1 98 ? 29.214 -0.896 22.718 1.00 86.56 98 GLY A N 1
ATOM 678 C CA . GLY A 1 98 ? 30.089 -0.231 23.675 1.00 86.56 98 GLY A CA 1
ATOM 679 C C . GLY A 1 98 ? 30.246 1.259 23.388 1.00 86.56 98 GLY A C 1
ATOM 680 O O . GLY A 1 98 ? 31.356 1.761 23.403 1.00 86.56 98 GLY A O 1
ATOM 681 N N . GLY A 1 99 ? 29.190 2.007 23.075 1.00 92.56 99 GLY A N 1
ATOM 682 C CA . GLY A 1 99 ? 29.314 3.461 22.906 1.00 92.56 99 GLY A CA 1
ATOM 683 C C . GLY A 1 99 ? 29.789 4.154 24.191 1.00 92.56 99 GLY A C 1
ATOM 684 O O . GLY A 1 99 ? 29.521 3.687 25.296 1.00 92.56 99 GLY A O 1
ATOM 685 N N . GLY A 1 100 ? 30.485 5.280 24.076 1.00 92.38 100 GLY A N 1
ATOM 686 C CA . GLY A 1 100 ? 30.870 6.100 25.222 1.00 92.38 100 GLY A CA 1
ATOM 687 C C . GLY A 1 100 ? 29.714 6.955 25.747 1.00 92.38 100 GLY A C 1
ATOM 688 O O . GLY A 1 100 ? 28.883 7.438 24.980 1.00 92.38 100 GLY A O 1
ATOM 689 N N . GLY A 1 101 ? 29.650 7.148 27.063 1.00 89.94 101 GLY A N 1
ATOM 690 C CA . GLY A 1 101 ? 28.672 8.013 27.721 1.00 89.94 101 GLY A CA 1
ATOM 691 C C . GLY A 1 101 ? 28.946 9.490 27.450 1.00 89.94 101 GLY A C 1
ATOM 692 O O . GLY A 1 101 ? 30.099 9.928 27.418 1.00 89.94 101 GLY A O 1
ATOM 693 N N . ALA A 1 102 ? 27.887 10.264 27.233 1.00 84.38 102 ALA A N 1
ATOM 694 C CA . ALA A 1 102 ? 28.008 11.671 26.882 1.00 84.38 102 ALA A CA 1
ATOM 695 C C . ALA A 1 102 ? 28.256 12.553 28.119 1.00 84.38 102 ALA A C 1
ATOM 697 O O . ALA A 1 102 ? 27.970 12.184 29.265 1.00 84.38 102 ALA A O 1
ATOM 698 N N . CYS A 1 103 ? 28.819 13.734 27.865 1.00 83.88 103 CYS A N 1
ATOM 699 C CA . CYS A 1 103 ? 28.825 14.836 28.816 1.00 83.88 103 CYS A CA 1
ATOM 700 C C . CYS A 1 103 ? 27.851 15.920 28.335 1.00 83.88 103 CYS A C 1
ATOM 702 O O . CYS A 1 103 ? 26.715 15.594 27.994 1.00 83.88 103 CYS A O 1
ATOM 704 N N . THR A 1 104 ? 28.266 17.189 28.265 1.00 80.31 104 THR A N 1
ATOM 705 C CA . THR A 1 104 ? 27.550 18.163 27.425 1.00 80.31 104 THR A CA 1
ATOM 706 C C . THR A 1 104 ? 27.899 17.986 25.944 1.00 80.31 104 THR A C 1
ATOM 708 O O . THR A 1 104 ? 27.058 18.242 25.086 1.00 80.31 104 THR A O 1
ATOM 711 N N . ALA A 1 105 ? 29.088 17.437 25.673 1.00 84.81 105 ALA A N 1
ATOM 712 C CA . ALA A 1 105 ? 29.518 16.932 24.374 1.00 84.81 105 ALA A CA 1
ATOM 713 C C . ALA A 1 105 ? 29.144 15.452 24.156 1.00 84.81 105 ALA A C 1
ATOM 715 O O . ALA A 1 105 ? 28.946 14.689 25.110 1.00 84.81 105 ALA A O 1
ATOM 716 N N . GLY A 1 106 ? 29.107 15.029 22.893 1.00 87.69 106 GLY A N 1
ATOM 717 C CA . GLY A 1 106 ? 28.815 13.653 22.491 1.00 87.69 106 GLY A CA 1
ATOM 718 C C . GLY A 1 106 ? 29.940 12.650 22.797 1.00 87.69 106 GLY A C 1
ATOM 719 O O . GLY A 1 106 ? 31.126 12.962 22.679 1.00 87.69 106 GLY A O 1
ATOM 720 N N . GLY A 1 107 ? 29.565 11.426 23.188 1.00 91.12 107 GLY A N 1
ATOM 721 C CA . GLY A 1 107 ? 30.496 10.304 23.383 1.00 91.12 107 GLY A CA 1
ATOM 722 C C . GLY A 1 107 ? 30.870 9.602 22.072 1.00 91.12 107 GLY A C 1
ATOM 723 O O . GLY A 1 107 ? 30.169 9.730 21.074 1.00 91.12 107 GLY A O 1
ATOM 724 N N . GLY A 1 108 ? 31.974 8.860 22.054 1.00 92.81 108 GLY A N 1
ATOM 725 C CA . GLY A 1 108 ? 32.443 8.129 20.874 1.00 92.81 108 GLY A CA 1
ATOM 726 C C . GLY A 1 108 ? 31.648 6.849 20.581 1.00 92.81 108 GLY A C 1
ATOM 727 O O . GLY A 1 108 ? 31.126 6.205 21.493 1.00 92.81 108 GLY A O 1
ATOM 728 N N . GLY A 1 109 ? 31.554 6.468 19.309 1.00 92.75 109 GLY A N 1
ATOM 729 C CA . GLY A 1 109 ? 30.832 5.280 18.844 1.00 92.75 109 GLY A CA 1
ATOM 730 C C . GLY A 1 109 ? 31.562 3.968 19.152 1.00 92.75 109 GLY A C 1
ATOM 731 O O . GLY A 1 109 ? 32.786 3.924 19.173 1.00 92.75 109 GLY A O 1
ATOM 732 N N . GLY A 1 110 ? 30.837 2.880 19.410 1.00 92.31 110 GLY A N 1
ATOM 733 C CA . GLY A 1 110 ? 31.429 1.547 19.617 1.00 92.31 110 GLY A CA 1
ATOM 734 C C . GLY A 1 110 ? 31.883 0.876 18.311 1.00 92.31 110 GLY A C 1
ATOM 735 O O . GLY A 1 110 ? 31.520 1.331 17.229 1.00 92.31 110 GLY A O 1
ATOM 736 N N . GLY A 1 111 ? 32.647 -0.218 18.366 1.00 92.06 111 GLY A N 1
ATOM 737 C CA . GLY A 1 111 ? 33.026 -0.962 17.155 1.00 92.06 111 GLY A CA 1
ATOM 738 C C . GLY A 1 111 ? 34.220 -1.897 17.329 1.00 92.06 111 GLY A C 1
ATOM 739 O O . GLY A 1 111 ? 34.591 -2.268 18.439 1.00 92.06 111 GLY A O 1
ATOM 740 N N . TYR A 1 112 ? 34.858 -2.288 16.218 1.00 92.00 112 TYR A N 1
ATOM 741 C CA . TYR A 1 112 ? 36.124 -3.031 16.290 1.00 92.00 112 TYR A CA 1
ATOM 742 C C . TYR A 1 112 ? 37.227 -2.153 16.880 1.00 92.00 112 TYR A C 1
ATOM 744 O O . TYR A 1 112 ? 37.987 -2.592 17.749 1.00 92.00 112 TYR A O 1
ATOM 752 N N . ARG A 1 113 ? 37.251 -0.887 16.456 1.00 92.75 113 ARG A N 1
ATOM 753 C CA . ARG A 1 113 ? 37.866 0.209 17.204 1.00 92.75 113 ARG A CA 1
ATOM 754 C C . ARG A 1 113 ? 36.771 1.166 17.641 1.00 92.75 113 ARG A C 1
ATOM 756 O O . ARG A 1 113 ? 35.925 1.531 16.825 1.00 92.75 113 ARG A O 1
ATOM 763 N N . GLY A 1 114 ? 36.806 1.564 18.905 1.00 92.88 114 GLY A N 1
ATOM 764 C CA . GLY A 1 114 ? 35.917 2.605 19.401 1.00 92.88 114 GLY A CA 1
ATOM 765 C C . GLY A 1 114 ? 36.296 3.972 18.830 1.00 92.88 114 GLY A C 1
ATOM 766 O O . GLY A 1 114 ? 37.476 4.258 18.633 1.00 92.88 114 GLY A O 1
ATOM 767 N N . GLY A 1 115 ? 35.298 4.810 18.579 1.00 92.88 115 GLY A N 1
ATOM 768 C CA . GLY A 1 115 ? 35.454 6.200 18.177 1.00 92.88 115 GLY A CA 1
ATOM 769 C C . GLY A 1 115 ? 35.889 7.083 19.343 1.00 92.88 115 GLY A C 1
ATOM 770 O O . GLY A 1 115 ? 35.533 6.837 20.504 1.00 92.88 115 GLY A O 1
ATOM 771 N N . ASP A 1 116 ? 36.667 8.117 19.036 1.00 93.50 116 ASP A N 1
ATOM 772 C CA . ASP A 1 116 ? 37.145 9.083 20.023 1.00 93.50 116 ASP A CA 1
ATOM 773 C C . ASP A 1 116 ? 35.999 10.000 20.493 1.00 93.50 116 ASP A C 1
ATOM 775 O O . ASP A 1 116 ? 35.134 10.421 19.720 1.00 93.50 116 ASP A O 1
ATOM 779 N N . ALA A 1 117 ? 35.997 10.335 21.781 1.00 91.44 117 ALA A N 1
ATOM 780 C CA . ALA A 1 117 ? 35.113 11.353 22.334 1.00 91.44 117 ALA A CA 1
ATOM 781 C C . ALA A 1 117 ? 35.588 12.767 21.978 1.00 91.44 117 ALA A C 1
ATOM 783 O O . ALA A 1 117 ? 36.770 12.994 21.699 1.00 91.44 117 ALA A O 1
ATOM 784 N N . ALA A 1 118 ? 34.694 13.748 22.105 1.00 86.62 118 ALA A N 1
ATOM 785 C CA . ALA A 1 118 ? 35.088 15.148 22.059 1.00 86.62 118 ALA A CA 1
ATOM 786 C C . ALA A 1 118 ? 36.130 15.474 23.151 1.00 86.62 118 ALA A C 1
ATOM 788 O O . ALA A 1 118 ? 35.981 15.119 24.327 1.00 86.62 118 ALA A O 1
ATOM 789 N N . LEU A 1 119 ? 37.189 16.191 22.760 1.00 83.25 119 LEU A N 1
ATOM 790 C CA . LEU A 1 119 ? 38.245 16.629 23.680 1.00 83.25 119 LEU A CA 1
ATOM 791 C C . LEU A 1 119 ? 37.770 17.731 24.638 1.00 83.25 119 LEU A C 1
ATOM 793 O O . LEU A 1 119 ? 38.309 17.856 25.736 1.00 83.25 119 LEU A O 1
ATOM 797 N N . ILE A 1 120 ? 36.771 18.517 24.228 1.00 83.50 120 ILE A N 1
ATOM 798 C CA . ILE A 1 120 ? 36.197 19.624 24.999 1.00 83.50 120 ILE A CA 1
ATOM 799 C C . ILE A 1 120 ? 34.746 19.326 25.387 1.00 83.50 120 ILE A C 1
ATOM 801 O O . ILE A 1 120 ? 34.015 18.684 24.638 1.00 83.50 120 ILE A O 1
ATOM 805 N N . ASP A 1 121 ? 34.338 19.792 26.569 1.00 82.44 121 ASP A N 1
ATOM 806 C CA . ASP A 1 121 ? 32.968 19.665 27.086 1.00 82.44 121 ASP A CA 1
ATOM 807 C C . ASP A 1 121 ? 32.086 20.805 26.546 1.00 82.44 121 ASP A C 1
ATOM 809 O O . ASP A 1 121 ? 31.747 21.728 27.289 1.00 82.44 121 ASP A O 1
ATOM 813 N N . ASP A 1 122 ? 31.795 20.775 25.242 1.00 80.81 122 ASP A N 1
ATOM 814 C CA . ASP A 1 122 ? 30.964 21.766 24.544 1.00 80.81 122 ASP A CA 1
ATOM 815 C C . ASP A 1 122 ? 29.662 21.139 24.017 1.00 80.81 122 ASP A C 1
ATOM 817 O O . ASP A 1 122 ? 29.664 20.037 23.469 1.00 80.81 122 ASP A O 1
ATOM 821 N N . ILE A 1 123 ? 28.554 21.872 24.142 1.00 78.88 123 ILE A N 1
ATOM 822 C CA . ILE A 1 123 ? 27.216 21.482 23.681 1.00 78.88 123 ILE A CA 1
ATOM 823 C C . ILE A 1 123 ? 27.090 21.379 22.159 1.00 78.88 123 ILE A C 1
ATOM 825 O O . ILE A 1 123 ? 26.069 20.866 21.701 1.00 78.88 123 ILE A O 1
ATOM 829 N N . THR A 1 124 ? 28.081 21.844 21.390 1.00 79.56 124 THR A N 1
ATOM 830 C CA . THR A 1 124 ? 28.154 21.676 19.927 1.00 79.56 124 THR A CA 1
ATOM 831 C C . THR A 1 124 ? 29.137 20.590 19.472 1.00 79.56 124 THR A C 1
ATOM 833 O O . THR A 1 124 ? 29.152 20.221 18.298 1.00 79.56 124 THR A O 1
ATOM 836 N N . ALA A 1 125 ? 29.935 20.015 20.381 1.00 82.88 125 ALA A N 1
ATOM 837 C CA . ALA A 1 125 ? 30.971 19.044 20.033 1.00 82.88 125 ALA A CA 1
ATOM 838 C C . ALA A 1 125 ? 30.445 17.595 20.011 1.00 82.88 125 ALA A C 1
ATOM 840 O O . ALA A 1 125 ? 30.032 17.041 21.033 1.00 82.88 125 ALA A O 1
ATOM 841 N N . GLY A 1 126 ? 30.466 16.958 18.836 1.00 86.31 126 GLY A N 1
ATOM 842 C CA . GLY A 1 126 ? 30.096 15.548 18.662 1.00 86.31 126 GLY A CA 1
ATOM 843 C C . GLY A 1 126 ? 31.239 14.571 18.960 1.00 86.31 126 GLY A C 1
ATOM 844 O O . GLY A 1 126 ? 32.415 14.929 18.887 1.00 86.31 126 GLY A O 1
ATOM 845 N N . GLY A 1 127 ? 30.888 13.322 19.262 1.00 88.38 127 GLY A N 1
ATOM 846 C CA . GLY A 1 127 ? 31.832 12.204 19.284 1.00 88.38 127 GLY A CA 1
ATOM 847 C C . GLY A 1 127 ? 32.039 11.610 17.890 1.00 88.38 127 GLY A C 1
ATOM 848 O O . GLY A 1 127 ? 31.203 11.779 17.001 1.00 88.38 127 GLY A O 1
ATOM 849 N N . GLN A 1 128 ? 33.160 10.918 17.695 1.00 91.06 128 GLN A N 1
ATOM 850 C CA . GLN A 1 128 ? 33.477 10.245 16.436 1.00 91.06 128 GLN A CA 1
ATOM 851 C C . GLN A 1 128 ? 32.812 8.873 16.349 1.00 91.06 128 GLN A C 1
ATOM 853 O O . GLN A 1 128 ? 32.593 8.211 17.366 1.00 91.06 128 GLN A O 1
ATOM 858 N N . ASP A 1 129 ? 32.530 8.440 15.124 1.00 91.19 129 ASP A N 1
ATOM 859 C CA . ASP A 1 129 ? 32.036 7.096 14.837 1.00 91.19 129 ASP A CA 1
ATOM 860 C C . ASP A 1 129 ? 33.114 6.041 15.137 1.00 91.19 129 ASP A C 1
ATOM 862 O O . ASP A 1 129 ? 34.316 6.320 15.098 1.00 91.19 129 ASP A O 1
ATOM 866 N N . GLY A 1 130 ? 32.686 4.820 15.460 1.00 89.69 130 GLY A N 1
ATOM 867 C CA . GLY A 1 130 ? 33.595 3.680 15.554 1.00 89.69 130 GLY A CA 1
ATOM 868 C C . GLY A 1 130 ? 34.047 3.182 14.178 1.00 89.69 130 GLY A C 1
ATOM 869 O O . GLY A 1 130 ? 33.545 3.607 13.139 1.00 89.69 130 GLY A O 1
ATOM 870 N N . ILE A 1 131 ? 34.971 2.219 14.165 1.00 91.19 131 ILE A N 1
ATOM 871 C CA . ILE A 1 131 ? 35.451 1.578 12.931 1.00 91.19 131 ILE A CA 1
ATOM 872 C C . ILE A 1 131 ? 34.922 0.148 12.846 1.00 91.19 131 ILE A C 1
ATOM 874 O O . ILE A 1 131 ? 35.086 -0.648 13.781 1.00 91.19 131 ILE A O 1
ATOM 878 N N . SER A 1 132 ? 34.274 -0.166 11.723 1.00 90.38 132 SER A N 1
ATOM 879 C CA . SER A 1 132 ? 33.762 -1.506 11.421 1.00 90.38 132 SER A CA 1
ATOM 880 C C . SER A 1 132 ? 34.914 -2.457 11.102 1.00 90.38 132 SER A C 1
ATOM 882 O O . SER A 1 132 ? 35.985 -2.022 10.693 1.00 90.38 132 SER A O 1
ATOM 884 N N . PHE A 1 133 ? 34.716 -3.763 11.245 1.00 89.69 133 PHE A N 1
ATOM 885 C CA . PHE A 1 133 ? 35.701 -4.760 10.830 1.00 89.69 133 PHE A CA 1
ATOM 886 C C . PHE A 1 133 ? 35.086 -5.800 9.913 1.00 89.69 133 PHE A C 1
ATOM 888 O O . PHE A 1 133 ? 34.016 -6.325 10.221 1.00 89.69 133 PHE A O 1
ATOM 895 N N . VAL A 1 134 ? 35.787 -6.136 8.832 1.00 86.56 134 VAL A N 1
ATOM 896 C CA . VAL A 1 134 ? 35.418 -7.239 7.945 1.00 86.56 134 VAL A CA 1
ATOM 897 C C . VAL A 1 134 ? 36.601 -8.176 7.781 1.00 86.56 134 VAL A C 1
ATOM 899 O O . VAL A 1 134 ? 37.680 -7.764 7.367 1.00 86.56 134 VAL A O 1
ATOM 902 N N . ASN A 1 135 ? 36.403 -9.451 8.101 1.00 83.25 135 ASN A N 1
ATOM 903 C CA . ASN A 1 135 ? 37.468 -10.435 8.000 1.00 83.25 135 ASN A CA 1
ATOM 904 C C . ASN A 1 135 ? 37.874 -10.660 6.526 1.00 83.25 135 ASN A C 1
ATOM 906 O O . ASN A 1 135 ? 36.982 -10.841 5.696 1.00 83.25 135 ASN A O 1
ATOM 910 N N . PRO A 1 136 ? 39.179 -10.738 6.189 1.00 80.88 136 PRO A N 1
ATOM 911 C CA . PRO A 1 136 ? 39.658 -10.998 4.826 1.00 80.88 136 PRO A CA 1
ATOM 912 C C . PRO A 1 136 ? 39.169 -12.307 4.209 1.00 80.88 136 PRO A C 1
ATOM 914 O O . PRO A 1 136 ? 39.196 -12.458 2.992 1.00 80.88 136 PRO A O 1
ATOM 917 N N . MET A 1 137 ? 38.755 -13.272 5.035 1.00 76.62 137 MET A N 1
ATOM 918 C CA . MET A 1 137 ? 38.143 -14.512 4.559 1.00 76.62 137 MET A CA 1
ATOM 919 C C . MET A 1 137 ? 36.749 -14.296 3.950 1.00 76.62 137 MET A C 1
ATOM 921 O O . MET A 1 137 ? 36.252 -15.185 3.262 1.00 76.62 137 MET A O 1
ATOM 925 N N . GLY A 1 138 ? 36.102 -13.159 4.220 1.00 63.66 138 GLY A N 1
ATOM 926 C CA . GLY A 1 138 ? 34.833 -12.775 3.613 1.00 63.66 138 GLY A CA 1
ATOM 927 C C . GLY A 1 138 ? 35.036 -11.923 2.360 1.00 63.66 138 GLY A C 1
ATOM 928 O O . GLY A 1 138 ? 35.881 -11.032 2.332 1.00 63.66 138 GLY A O 1
ATOM 929 N N . GLU A 1 139 ? 34.227 -12.148 1.325 1.00 58.06 139 GLU A N 1
ATOM 930 C CA . GLU A 1 139 ? 34.123 -11.209 0.204 1.00 58.06 139 GLU A CA 1
ATOM 931 C C . GLU A 1 139 ? 33.207 -10.038 0.585 1.00 58.06 139 GLU A C 1
ATOM 933 O O . GLU A 1 139 ? 32.029 -10.226 0.901 1.00 58.06 139 GLU A O 1
ATOM 938 N N . ILE A 1 140 ? 33.736 -8.811 0.534 1.00 54.50 140 ILE A N 1
ATOM 939 C CA . ILE A 1 140 ? 32.930 -7.595 0.689 1.00 54.50 140 ILE A CA 1
ATOM 940 C C . ILE A 1 140 ? 32.207 -7.324 -0.630 1.00 54.50 140 ILE A C 1
ATOM 942 O O . ILE A 1 140 ? 32.777 -6.788 -1.582 1.00 54.50 140 ILE A O 1
ATOM 946 N N . PHE A 1 141 ? 30.921 -7.649 -0.677 1.00 49.56 141 PHE A N 1
ATOM 947 C CA . PHE A 1 141 ? 30.049 -7.242 -1.772 1.00 49.56 141 PHE A CA 1
ATOM 948 C C . PHE A 1 141 ? 29.599 -5.787 -1.568 1.00 49.56 141 PHE A C 1
ATOM 950 O O . PHE A 1 141 ? 28.584 -5.520 -0.937 1.00 49.56 141 PHE A O 1
ATOM 957 N N . LEU A 1 142 ? 30.365 -4.830 -2.112 1.00 48.06 142 LEU A N 1
ATOM 958 C CA . LEU A 1 142 ? 29.976 -3.406 -2.172 1.00 48.06 142 LEU A CA 1
ATOM 959 C C . LEU A 1 142 ? 28.963 -3.109 -3.290 1.00 48.06 142 LEU A C 1
ATOM 961 O O . LEU A 1 142 ? 28.416 -2.012 -3.368 1.00 48.06 142 LEU A O 1
ATOM 965 N N . HIS A 1 143 ? 28.718 -4.076 -4.177 1.00 39.91 143 HIS A N 1
ATOM 966 C CA . HIS A 1 143 ? 27.551 -4.030 -5.048 1.00 39.91 143 HIS A CA 1
ATOM 967 C C . HIS A 1 143 ? 26.352 -4.445 -4.200 1.00 39.91 143 HIS A C 1
ATOM 969 O O . HIS A 1 143 ? 26.410 -5.530 -3.618 1.00 39.91 143 HIS A O 1
ATOM 975 N N . PRO A 1 144 ? 25.284 -3.634 -4.104 1.00 39.12 144 PRO A N 1
ATOM 976 C CA . PRO A 1 144 ? 24.129 -4.002 -3.303 1.00 39.12 144 PRO A CA 1
ATOM 977 C C . PRO A 1 144 ? 23.595 -5.345 -3.810 1.00 39.12 144 PRO A C 1
ATOM 979 O O . PRO A 1 144 ? 23.064 -5.434 -4.919 1.00 39.12 144 PRO A O 1
ATOM 982 N N . LEU A 1 145 ? 23.752 -6.397 -3.002 1.00 35.22 145 LEU A N 1
ATOM 983 C CA . LEU A 1 145 ? 23.098 -7.692 -3.177 1.00 35.22 145 LEU A CA 1
ATOM 984 C C . LEU A 1 145 ? 21.607 -7.495 -2.903 1.00 35.22 145 LEU A C 1
ATOM 986 O O . LEU A 1 145 ? 21.102 -7.899 -1.867 1.00 35.22 145 LEU A O 1
ATOM 990 N N . ALA A 1 146 ? 20.930 -6.806 -3.823 1.00 35.88 146 ALA A N 1
ATOM 991 C CA . ALA A 1 146 ? 19.626 -6.198 -3.616 1.00 35.88 146 ALA A CA 1
ATOM 992 C C . ALA A 1 146 ? 19.606 -5.213 -2.428 1.00 35.88 146 ALA A C 1
ATOM 994 O O . ALA A 1 146 ? 20.054 -5.483 -1.319 1.00 35.88 146 ALA A O 1
ATOM 995 N N . ALA A 1 147 ? 19.009 -4.043 -2.626 1.00 34.59 147 ALA A N 1
ATOM 996 C CA . ALA A 1 147 ? 18.511 -3.297 -1.481 1.00 34.59 147 ALA A CA 1
ATOM 997 C C . ALA A 1 147 ? 17.411 -4.152 -0.820 1.00 34.59 147 ALA A C 1
ATOM 999 O O . ALA A 1 147 ? 16.284 -4.216 -1.317 1.00 34.59 147 ALA A O 1
ATOM 1000 N N . MET A 1 148 ? 17.734 -4.866 0.260 1.00 33.47 148 MET A N 1
ATOM 1001 C CA . MET A 1 148 ? 16.720 -5.438 1.136 1.00 33.47 148 MET A CA 1
ATOM 1002 C C . MET A 1 148 ? 16.128 -4.314 1.986 1.00 33.47 148 MET A C 1
ATOM 1004 O O . MET A 1 148 ? 16.627 -3.994 3.058 1.00 33.47 148 MET A O 1
ATOM 1008 N N . GLU A 1 149 ? 15.021 -3.734 1.531 1.00 34.91 149 GLU A N 1
ATOM 1009 C CA . GLU A 1 149 ? 14.144 -2.914 2.375 1.00 34.91 149 GLU A CA 1
ATOM 1010 C C . GLU A 1 149 ? 13.218 -3.820 3.215 1.00 34.91 149 GLU A C 1
ATOM 1012 O O . GLU A 1 149 ? 11.993 -3.820 3.065 1.00 34.91 149 GLU A O 1
ATOM 1017 N N . SER A 1 150 ? 13.794 -4.653 4.086 1.00 41.31 150 SER A N 1
ATOM 1018 C CA . SER A 1 150 ? 13.057 -5.272 5.197 1.00 41.31 150 SER A CA 1
ATOM 1019 C C . SER A 1 150 ? 13.978 -5.590 6.370 1.00 41.31 150 SER A C 1
ATOM 1021 O O . SER A 1 150 ? 15.090 -6.068 6.158 1.00 41.31 150 SER A O 1
ATOM 1023 N N . HIS A 1 151 ? 13.492 -5.382 7.596 1.00 32.56 151 HIS A N 1
ATOM 1024 C CA . HIS A 1 151 ? 14.156 -5.841 8.816 1.00 32.56 151 HIS A CA 1
ATOM 1025 C C . HIS A 1 151 ? 14.390 -7.361 8.750 1.00 32.56 151 HIS A C 1
ATOM 1027 O O . HIS A 1 151 ? 13.463 -8.115 8.451 1.00 32.56 151 HIS A O 1
ATOM 1033 N N . GLY A 1 152 ? 15.628 -7.799 8.990 1.00 37.03 152 GLY A N 1
ATOM 1034 C CA . GLY A 1 152 ? 15.935 -9.203 9.264 1.00 37.03 152 GLY A CA 1
ATOM 1035 C C . GLY A 1 152 ? 15.369 -9.628 10.622 1.00 37.03 152 GLY A C 1
ATOM 1036 O O . GLY A 1 152 ? 15.135 -8.791 11.492 1.00 37.03 152 GLY A O 1
ATOM 1037 N N . GLU A 1 153 ? 15.128 -10.924 10.797 1.00 36.09 153 GLU A N 1
ATOM 1038 C CA . GLU A 1 153 ? 14.574 -11.482 12.031 1.00 36.09 153 GLU A CA 1
ATOM 1039 C C . GLU A 1 153 ? 15.686 -11.648 13.083 1.00 36.09 153 GLU A C 1
ATOM 1041 O O . GLU A 1 153 ? 16.683 -12.331 12.846 1.00 36.09 153 GLU A O 1
ATOM 1046 N N . CYS A 1 154 ? 15.528 -11.008 14.245 1.00 32.25 154 CYS A N 1
ATOM 1047 C CA . CYS A 1 154 ? 16.298 -11.306 15.449 1.00 32.25 154 CYS A CA 1
ATOM 1048 C C . CYS A 1 154 ? 15.336 -11.615 16.603 1.00 32.25 154 CYS A C 1
ATOM 1050 O O . CYS A 1 154 ? 14.279 -10.995 16.735 1.00 32.25 154 CYS A O 1
ATOM 1052 N N . GLU A 1 155 ? 15.685 -12.591 17.441 1.00 28.14 155 GLU A N 1
ATOM 1053 C CA . GLU A 1 155 ? 14.910 -12.910 18.640 1.00 28.14 155 GLU A CA 1
ATOM 1054 C C . GLU A 1 155 ? 15.189 -11.842 19.713 1.00 28.14 155 GLU A C 1
ATOM 1056 O O . GLU A 1 155 ? 16.152 -11.925 20.476 1.00 28.14 155 GLU A O 1
ATOM 1061 N N . ILE A 1 156 ? 14.354 -10.801 19.751 1.00 34.88 156 ILE A N 1
ATOM 1062 C CA . ILE A 1 156 ? 14.388 -9.765 20.790 1.00 34.88 156 ILE A CA 1
ATOM 1063 C C . ILE A 1 156 ? 13.609 -10.273 22.003 1.00 34.88 156 ILE A C 1
ATOM 1065 O O . ILE A 1 156 ? 12.377 -10.228 22.034 1.00 34.88 156 ILE A O 1
ATOM 1069 N N . LYS A 1 157 ? 14.316 -10.706 23.049 1.00 33.50 157 LYS A N 1
ATOM 1070 C CA . LYS A 1 157 ? 13.700 -10.859 24.372 1.00 33.50 157 LYS A CA 1
ATOM 1071 C C . LYS A 1 157 ? 13.542 -9.477 24.994 1.00 33.50 157 LYS A C 1
ATOM 1073 O O . LYS A 1 157 ? 14.522 -8.824 25.340 1.00 33.50 157 LYS A O 1
ATOM 1078 N N . VAL A 1 158 ? 12.295 -9.020 25.099 1.00 38.16 158 VAL A N 1
ATOM 1079 C CA . VAL A 1 158 ? 11.955 -7.718 25.681 1.00 38.16 158 VAL A CA 1
ATOM 1080 C C . VAL A 1 158 ? 12.255 -7.748 27.176 1.00 38.16 158 VAL A C 1
ATOM 1082 O O . VAL A 1 158 ? 11.475 -8.267 27.971 1.00 38.16 158 VAL A O 1
ATOM 1085 N N . GLN A 1 159 ? 13.384 -7.167 27.566 1.00 44.66 159 GLN A N 1
ATOM 1086 C CA . GLN A 1 159 ? 13.624 -6.807 28.953 1.00 44.66 159 GLN A CA 1
ATOM 1087 C C . GLN A 1 159 ? 12.895 -5.486 29.209 1.00 44.66 159 GLN A C 1
ATOM 1089 O O . GLN A 1 159 ? 13.171 -4.479 28.556 1.00 44.66 159 GLN A O 1
ATOM 1094 N N . LEU A 1 160 ? 11.891 -5.504 30.089 1.00 55.00 160 LEU A N 1
ATOM 1095 C CA . LEU A 1 160 ? 11.080 -4.320 30.357 1.00 55.00 160 LEU A CA 1
ATOM 1096 C C . LEU A 1 160 ? 11.958 -3.238 30.997 1.00 55.00 160 LEU A C 1
ATOM 1098 O O . LEU A 1 160 ? 12.457 -3.398 32.108 1.00 55.00 160 LEU A O 1
ATOM 1102 N N . ASN A 1 161 ? 12.147 -2.129 30.282 1.00 52.84 161 ASN A N 1
ATOM 1103 C CA . ASN A 1 161 ? 12.821 -0.949 30.804 1.00 52.84 161 ASN A CA 1
ATOM 1104 C C . ASN A 1 161 ? 11.873 -0.222 31.770 1.00 52.84 161 ASN A C 1
ATOM 1106 O O . ASN A 1 161 ? 11.094 0.645 31.371 1.00 52.84 161 ASN A O 1
ATOM 1110 N N . CYS A 1 162 ? 11.925 -0.594 33.047 1.00 65.44 162 CYS A N 1
ATOM 1111 C CA . CYS A 1 162 ? 11.065 -0.041 34.092 1.00 65.44 162 CYS A CA 1
ATOM 1112 C C . CYS A 1 162 ? 11.536 1.332 34.611 1.00 65.44 162 CYS A C 1
ATOM 1114 O O . CYS A 1 162 ? 11.107 1.753 35.680 1.00 65.44 162 CYS A O 1
ATOM 1116 N N . SER A 1 163 ? 12.395 2.050 33.874 1.00 55.78 163 SER A N 1
ATOM 1117 C CA . SER A 1 163 ? 12.895 3.389 34.246 1.00 55.78 163 SER A CA 1
ATOM 1118 C C . SER A 1 163 ? 11.798 4.449 34.374 1.00 55.78 163 SER A C 1
ATOM 1120 O O . SER A 1 163 ? 11.983 5.454 35.053 1.00 55.78 163 SER A O 1
ATOM 1122 N N . HIS A 1 164 ? 10.645 4.201 33.755 1.00 63.16 164 HIS A N 1
ATOM 1123 C CA . HIS A 1 164 ? 9.444 5.015 33.880 1.00 63.16 164 HIS A CA 1
ATOM 1124 C C . HIS A 1 164 ? 8.671 4.755 35.178 1.00 63.16 164 HIS A C 1
ATOM 1126 O O . HIS A 1 164 ? 7.766 5.519 35.459 1.00 63.16 164 HIS A O 1
ATOM 1132 N N . CYS A 1 165 ? 8.984 3.714 35.957 1.00 67.88 165 CYS A N 1
ATOM 1133 C CA . CYS A 1 165 ? 8.311 3.401 37.217 1.00 67.88 165 CYS A CA 1
ATOM 1134 C C . CYS A 1 165 ? 9.114 3.912 38.406 1.00 67.88 165 CYS A C 1
ATOM 1136 O O . CYS A 1 165 ? 10.321 3.682 38.484 1.00 67.88 165 CYS A O 1
ATOM 1138 N N . GLN A 1 166 ? 8.442 4.513 39.390 1.00 73.88 166 GLN A N 1
ATOM 1139 C CA . GLN A 1 166 ? 9.099 5.056 40.584 1.00 73.88 166 GLN A CA 1
ATOM 1140 C C . GLN A 1 166 ? 9.954 4.016 41.335 1.00 73.88 166 GLN A C 1
ATOM 1142 O O . GLN A 1 166 ? 11.019 4.341 41.855 1.00 73.88 166 GLN A O 1
ATOM 1147 N N . THR A 1 167 ? 9.510 2.760 41.376 1.00 73.31 167 THR A N 1
ATOM 1148 C CA . THR A 1 167 ? 10.203 1.640 42.038 1.00 73.31 167 THR A CA 1
ATOM 1149 C C . THR A 1 167 ? 11.191 0.907 41.132 1.00 73.31 167 THR A C 1
ATOM 1151 O O . THR A 1 167 ? 11.834 -0.042 41.570 1.00 73.31 167 THR A O 1
ATOM 1154 N N . GLN A 1 168 ? 11.285 1.301 39.857 1.00 70.94 168 GLN A N 1
ATOM 1155 C CA . GLN A 1 168 ? 12.001 0.576 38.802 1.00 70.94 168 GLN A CA 1
ATOM 1156 C C . GLN A 1 168 ? 11.549 -0.883 38.635 1.00 70.94 168 GLN A C 1
ATOM 1158 O O . GLN A 1 168 ? 12.253 -1.702 38.046 1.00 70.94 168 GLN A O 1
ATOM 1163 N N . SER A 1 169 ? 10.355 -1.213 39.131 1.00 71.38 169 SER A N 1
ATOM 1164 C CA . SER A 1 169 ? 9.748 -2.527 39.004 1.00 71.38 169 SER A CA 1
ATOM 1165 C C . SER A 1 169 ? 8.447 -2.400 38.233 1.00 71.38 169 SER A C 1
ATOM 1167 O O . SER A 1 169 ? 7.576 -1.598 38.571 1.00 71.38 169 SER A O 1
ATOM 1169 N N . CYS A 1 170 ? 8.323 -3.175 37.166 1.00 79.44 170 CYS A N 1
ATOM 1170 C CA . CYS A 1 170 ? 7.158 -3.176 36.306 1.00 79.44 170 CYS A CA 1
ATOM 1171 C C . CYS A 1 170 ? 6.935 -4.570 35.744 1.00 79.44 170 CYS A C 1
ATOM 1173 O O . CYS A 1 170 ? 7.881 -5.329 35.529 1.00 79.44 170 CYS A O 1
ATOM 1175 N N . LYS A 1 171 ? 5.674 -4.914 35.516 1.00 75.12 171 LYS A N 1
ATOM 1176 C CA . LYS A 1 171 ? 5.304 -6.155 34.843 1.00 75.12 171 LYS A CA 1
ATOM 1177 C C . LYS A 1 171 ? 4.465 -5.833 33.628 1.00 75.12 171 LYS A C 1
ATOM 1179 O O . LYS A 1 171 ? 3.728 -4.851 33.617 1.00 75.12 171 LYS A O 1
ATOM 1184 N N . ARG A 1 172 ? 4.571 -6.679 32.613 1.00 68.75 172 ARG A N 1
ATOM 1185 C CA . ARG A 1 172 ? 3.635 -6.645 31.504 1.00 68.75 172 ARG A CA 1
ATOM 1186 C C . ARG A 1 172 ? 2.391 -7.415 31.928 1.00 68.75 172 ARG A C 1
ATOM 1188 O O . ARG A 1 172 ? 2.500 -8.556 32.366 1.00 68.75 172 ARG A O 1
ATOM 1195 N N . ASP A 1 173 ? 1.248 -6.754 31.885 1.00 67.25 173 ASP A N 1
ATOM 1196 C CA . ASP A 1 173 ? -0.040 -7.372 32.160 1.00 67.25 173 ASP A CA 1
ATOM 1197 C C . ASP A 1 173 ? -0.325 -8.463 31.122 1.00 67.25 173 ASP A C 1
ATOM 1199 O O . ASP A 1 173 ? -0.137 -8.238 29.927 1.00 67.25 173 ASP A O 1
ATOM 1203 N N . GLU A 1 174 ? -0.718 -9.655 31.565 1.00 52.47 174 GLU A N 1
ATOM 1204 C CA . GLU A 1 174 ? -0.810 -10.823 30.678 1.00 52.47 174 GLU A CA 1
ATOM 1205 C C . GLU A 1 174 ? -1.952 -10.683 29.661 1.00 52.47 174 GLU A C 1
ATOM 1207 O O . GLU A 1 174 ? -1.792 -11.082 28.506 1.00 52.47 174 GLU A O 1
ATOM 1212 N N . ASP A 1 175 ? -3.041 -10.015 30.047 1.00 46.88 175 ASP A N 1
ATOM 1213 C CA . ASP A 1 175 ? -4.239 -9.862 29.221 1.00 46.88 175 ASP A CA 1
ATOM 1214 C C . ASP A 1 175 ? -4.187 -8.609 28.333 1.00 46.88 175 ASP A C 1
ATOM 1216 O O . ASP A 1 175 ? -4.595 -8.645 27.172 1.00 46.88 175 ASP A O 1
ATOM 1220 N N . THR A 1 176 ? -3.668 -7.492 28.853 1.00 53.88 176 THR A N 1
ATOM 1221 C CA . THR A 1 176 ? -3.647 -6.201 28.136 1.00 53.88 176 THR A CA 1
ATOM 1222 C C . THR A 1 176 ? -2.299 -5.855 27.512 1.00 53.88 176 THR A C 1
ATOM 1224 O O . THR A 1 176 ? -2.211 -4.904 26.738 1.00 53.88 176 THR A O 1
ATOM 1227 N N . GLN A 1 177 ? -1.238 -6.597 27.845 1.00 56.22 177 GLN A N 1
ATOM 1228 C CA . GLN A 1 177 ? 0.148 -6.345 27.425 1.00 56.22 177 GLN A CA 1
ATOM 1229 C C . GLN A 1 177 ? 0.688 -4.948 27.802 1.00 56.22 177 GLN A C 1
ATOM 1231 O O . GLN A 1 177 ? 1.784 -4.566 27.378 1.00 56.22 177 GLN A O 1
ATOM 1236 N N . LEU A 1 178 ? -0.033 -4.201 28.645 1.00 56.59 178 LEU A N 1
ATOM 1237 C CA . LEU A 1 178 ? 0.384 -2.909 29.179 1.00 56.59 178 LEU A CA 1
ATOM 1238 C C . LEU A 1 178 ? 1.476 -3.090 30.231 1.00 56.59 178 LEU A C 1
ATOM 1240 O O . LEU A 1 178 ? 1.485 -4.062 30.987 1.00 56.59 178 LEU A O 1
ATOM 1244 N N . ILE A 1 179 ? 2.404 -2.137 30.294 1.00 62.38 179 ILE A N 1
ATOM 1245 C CA . ILE A 1 179 ? 3.421 -2.118 31.343 1.00 62.38 179 ILE A CA 1
ATOM 1246 C C . ILE A 1 179 ? 2.811 -1.467 32.584 1.00 62.38 179 ILE A C 1
ATOM 1248 O O . ILE A 1 179 ? 2.463 -0.290 32.569 1.00 62.38 179 ILE A O 1
ATOM 1252 N N . ILE A 1 180 ? 2.668 -2.253 33.649 1.00 73.19 180 ILE A N 1
ATOM 1253 C CA . ILE A 1 180 ? 2.133 -1.820 34.937 1.00 73.19 180 ILE A CA 1
ATOM 1254 C C . ILE A 1 180 ? 3.292 -1.678 35.918 1.00 73.19 180 ILE A C 1
ATOM 1256 O O . ILE A 1 180 ? 3.980 -2.657 36.226 1.00 73.19 180 ILE A O 1
ATOM 1260 N N . CYS A 1 181 ? 3.486 -0.466 36.436 1.00 80.50 181 CYS A N 1
ATOM 1261 C CA . CYS A 1 181 ? 4.434 -0.196 37.509 1.00 80.50 181 CYS A CA 1
ATOM 1262 C C . CYS A 1 181 ? 3.979 -0.845 38.824 1.00 80.50 181 CYS A C 1
ATOM 1264 O O . CYS A 1 181 ? 2.808 -0.788 39.196 1.00 80.50 181 CYS A O 1
ATOM 1266 N N . LEU A 1 182 ? 4.908 -1.480 39.537 1.00 75.12 182 LEU A N 1
ATOM 1267 C CA . LEU A 1 182 ? 4.635 -2.203 40.776 1.00 75.12 182 LEU A CA 1
ATOM 1268 C C . LEU A 1 182 ? 5.093 -1.381 41.979 1.00 75.12 182 LEU A C 1
ATOM 1270 O O . LEU A 1 182 ? 6.275 -1.070 42.101 1.00 75.12 182 LEU A O 1
ATOM 1274 N N . CYS A 1 183 ? 4.179 -1.064 42.892 1.00 80.50 183 CYS A N 1
ATOM 1275 C CA . CYS A 1 183 ? 4.519 -0.419 44.160 1.00 80.50 183 CYS A CA 1
ATOM 1276 C C . CYS A 1 183 ? 4.992 -1.451 45.196 1.00 80.50 183 CYS A C 1
ATOM 1278 O O . CYS A 1 183 ? 4.575 -2.610 45.168 1.00 80.50 183 CYS A O 1
ATOM 1280 N N . HIS A 1 184 ? 5.876 -1.046 46.108 1.00 75.00 184 HIS A N 1
ATOM 1281 C CA . HIS A 1 184 ? 6.339 -1.888 47.214 1.00 75.00 184 HIS A CA 1
ATOM 1282 C C . HIS A 1 184 ? 5.589 -1.513 48.508 1.00 75.00 184 HIS A C 1
ATOM 1284 O O . HIS A 1 184 ? 5.310 -0.341 48.734 1.00 75.00 184 HIS A O 1
ATOM 1290 N N . ASN A 1 185 ? 5.304 -2.489 49.381 1.00 67.38 185 ASN A N 1
ATOM 1291 C CA . ASN A 1 185 ? 4.519 -2.327 50.624 1.00 67.38 185 ASN A CA 1
ATOM 1292 C C . ASN A 1 185 ? 3.040 -1.918 50.388 1.00 67.38 185 ASN A C 1
ATOM 1294 O O . ASN A 1 185 ? 2.469 -2.253 49.356 1.00 67.38 185 ASN A O 1
ATOM 1298 N N . GLU A 1 186 ? 2.394 -1.252 51.357 1.00 60.34 186 GLU A N 1
ATOM 1299 C CA . GLU A 1 186 ? 0.969 -0.846 51.333 1.00 60.34 186 GLU A CA 1
ATOM 1300 C C . GLU A 1 186 ? 0.674 0.419 50.484 1.00 60.34 186 GLU A C 1
ATOM 1302 O O . GLU A 1 186 ? -0.296 1.137 50.731 1.00 60.34 186 GLU A O 1
ATOM 1307 N N . GLU A 1 187 ? 1.509 0.731 49.490 1.00 71.50 187 GLU A N 1
ATOM 1308 C CA . GLU A 1 187 ? 1.323 1.878 48.590 1.00 71.50 187 GLU A CA 1
ATOM 1309 C C . GLU A 1 187 ? 0.483 1.508 47.357 1.00 71.50 187 GLU A C 1
ATOM 1311 O O . GLU A 1 187 ? 0.502 0.367 46.893 1.00 71.50 187 GLU A O 1
ATOM 1316 N N . VAL A 1 188 ? -0.249 2.479 46.795 1.00 72.56 188 VAL A N 1
ATOM 1317 C CA . VAL A 1 188 ? -1.123 2.258 45.630 1.00 72.56 188 VAL A CA 1
ATOM 1318 C C . VAL A 1 188 ? -0.648 3.091 44.443 1.00 72.56 188 VAL A C 1
ATOM 1320 O O . VAL A 1 188 ? -0.323 4.274 44.590 1.00 72.56 188 VAL A O 1
ATOM 1323 N N . LEU A 1 189 ? -0.627 2.469 43.261 1.00 71.75 189 LEU A N 1
ATOM 1324 C CA . LEU A 1 189 ? -0.272 3.124 42.006 1.00 71.75 189 LEU A CA 1
ATOM 1325 C C . LEU A 1 189 ? -1.295 4.223 41.682 1.00 71.75 189 LEU A C 1
ATOM 1327 O O . LEU A 1 189 ? -2.502 3.978 41.644 1.00 71.75 189 LEU A O 1
ATOM 1331 N N . ALA A 1 190 ? -0.812 5.446 41.499 1.00 65.81 190 ALA A N 1
ATOM 1332 C CA . ALA A 1 190 ? -1.619 6.609 41.180 1.00 65.81 190 ALA A CA 1
ATOM 1333 C C . ALA A 1 190 ? -2.155 6.544 39.745 1.00 65.81 190 ALA A C 1
ATOM 1335 O O . ALA A 1 190 ? -1.744 5.725 38.927 1.00 65.81 190 ALA A O 1
ATOM 1336 N N . SER A 1 191 ? -3.079 7.448 39.418 1.00 66.50 191 SER A N 1
ATOM 1337 C CA . SER A 1 191 ? -3.733 7.504 38.103 1.00 66.50 191 SER A CA 1
ATOM 1338 C C . SER A 1 191 ? -2.804 7.869 36.940 1.00 66.50 191 SER A C 1
ATOM 1340 O O . SER A 1 191 ? -3.233 7.818 35.793 1.00 66.50 191 SER A O 1
ATOM 1342 N N . ASP A 1 192 ? -1.568 8.283 37.224 1.00 67.94 192 ASP A N 1
ATOM 1343 C CA . ASP A 1 192 ? -0.517 8.477 36.221 1.00 67.94 192 ASP A CA 1
ATOM 1344 C C . ASP A 1 192 ? 0.207 7.166 35.855 1.00 67.94 192 ASP A C 1
ATOM 1346 O O . ASP A 1 192 ? 1.092 7.177 35.005 1.00 67.94 192 ASP A O 1
ATOM 1350 N N . ASN A 1 193 ? -0.186 6.043 36.473 1.00 64.12 193 ASN A N 1
ATOM 1351 C CA . ASN A 1 193 ? 0.335 4.689 36.273 1.00 64.12 193 ASN A CA 1
ATOM 1352 C C . ASN A 1 193 ? 1.843 4.531 36.527 1.00 64.12 193 ASN A C 1
ATOM 1354 O O . ASN A 1 193 ? 2.426 3.519 36.142 1.00 64.12 193 ASN A O 1
ATOM 1358 N N . VAL A 1 194 ? 2.461 5.500 37.204 1.00 72.00 194 VAL A N 1
ATOM 1359 C CA . VAL A 1 194 ? 3.913 5.576 37.419 1.00 72.00 194 VAL A CA 1
ATOM 1360 C C . VAL A 1 194 ? 4.258 5.842 38.884 1.00 72.00 194 VAL A C 1
ATOM 1362 O O . VAL A 1 194 ? 5.227 5.277 39.403 1.00 72.00 194 VAL A O 1
ATOM 1365 N N . THR A 1 195 ? 3.465 6.678 39.555 1.00 77.25 195 THR A N 1
ATOM 1366 C CA . THR A 1 195 ? 3.749 7.174 40.902 1.00 77.25 195 THR A CA 1
ATOM 1367 C C . THR A 1 195 ? 3.053 6.314 41.952 1.00 77.25 195 THR A C 1
ATOM 1369 O O . THR A 1 195 ? 1.854 6.063 41.871 1.00 77.25 195 THR A O 1
ATOM 1372 N N . CYS A 1 196 ? 3.774 5.889 42.984 1.00 78.56 196 CYS A N 1
ATOM 1373 C CA . CYS A 1 196 ? 3.203 5.203 44.140 1.00 78.56 196 CYS A CA 1
ATOM 1374 C C . CYS A 1 196 ? 2.809 6.248 45.185 1.00 78.56 196 CYS A C 1
ATOM 1376 O O . CYS A 1 196 ? 3.641 7.036 45.634 1.00 78.56 196 CYS A O 1
ATOM 1378 N N . THR A 1 197 ? 1.523 6.303 45.540 1.00 67.38 197 THR A N 1
ATOM 1379 C CA . THR A 1 197 ? 0.998 7.341 46.439 1.00 67.38 197 THR A CA 1
ATOM 1380 C C . THR A 1 197 ? 0.423 6.760 47.722 1.00 67.38 197 THR A C 1
ATOM 1382 O O . THR A 1 197 ? -0.305 5.766 47.723 1.00 67.38 197 THR A O 1
ATOM 1385 N N . GLY A 1 198 ? 0.721 7.439 48.831 1.00 60.00 198 GLY A N 1
ATOM 1386 C CA . GLY A 1 198 ? 0.025 7.258 50.098 1.00 60.00 198 GLY A CA 1
ATOM 1387 C C . GLY A 1 198 ? -1.389 7.842 50.026 1.00 60.00 198 GLY A C 1
ATOM 1388 O O . GLY A 1 198 ? -1.603 8.950 49.530 1.00 60.00 198 GLY A O 1
ATOM 1389 N N . ASN A 1 199 ? -2.360 7.083 50.524 1.00 48.62 199 ASN A N 1
ATOM 1390 C CA . ASN A 1 199 ? -3.803 7.220 50.308 1.00 48.62 199 ASN A CA 1
ATOM 1391 C C . ASN A 1 199 ? -4.433 8.588 50.688 1.00 48.62 199 ASN A C 1
ATOM 1393 O O . ASN A 1 199 ? -5.087 8.703 51.725 1.00 48.62 199 ASN A O 1
ATOM 1397 N N . SER A 1 200 ? -4.271 9.644 49.871 1.00 43.91 200 SER A N 1
ATOM 1398 C CA . SER A 1 200 ? -4.857 10.962 50.205 1.00 43.91 200 SER A CA 1
ATOM 1399 C C . SER A 1 200 ? -5.175 11.961 49.067 1.00 43.91 200 SER A C 1
ATOM 1401 O O . SER A 1 200 ? -5.477 13.111 49.377 1.00 43.91 200 SER A O 1
ATOM 1403 N N . GLN A 1 201 ? -5.213 11.593 47.770 1.00 47.06 201 GLN A N 1
ATOM 1404 C CA . GLN A 1 201 ? -5.515 12.575 46.689 1.00 47.06 201 GLN A CA 1
ATOM 1405 C C . GLN A 1 201 ? -6.568 12.191 45.619 1.00 47.06 201 GLN A C 1
ATOM 1407 O O . GLN A 1 201 ? -6.585 12.761 44.531 1.00 47.06 201 GLN A O 1
ATOM 1412 N N . LEU A 1 202 ? -7.556 11.339 45.920 1.00 42.09 202 LEU A N 1
ATOM 1413 C CA . LEU A 1 202 ? -8.655 11.050 44.968 1.00 42.09 202 LEU A CA 1
ATOM 1414 C C . LEU A 1 202 ? -9.733 12.158 44.836 1.00 42.09 202 LEU A C 1
ATOM 1416 O O . LEU A 1 202 ? -10.658 12.035 44.032 1.00 42.09 202 LEU A O 1
ATOM 1420 N N . HIS A 1 203 ? -9.656 13.247 45.609 1.00 43.62 203 HIS A N 1
ATOM 1421 C CA . HIS A 1 203 ? -10.747 14.232 45.705 1.00 43.62 203 HIS A CA 1
ATOM 1422 C C . HIS A 1 203 ? -10.645 15.403 44.699 1.00 43.62 203 HIS A C 1
ATOM 1424 O O . HIS A 1 203 ? -11.651 16.037 44.384 1.00 43.62 203 HIS A O 1
ATOM 1430 N N . ALA A 1 204 ? -9.460 15.692 44.149 1.00 39.59 204 ALA A N 1
ATOM 1431 C CA . ALA A 1 204 ? -9.235 16.885 43.317 1.00 39.59 204 ALA A CA 1
ATOM 1432 C C . ALA A 1 204 ? -9.595 16.694 41.828 1.00 39.59 204 ALA A C 1
ATOM 1434 O O . ALA A 1 204 ? -10.062 17.627 41.172 1.00 39.59 204 ALA A O 1
ATOM 1435 N N . VAL A 1 205 ? -9.438 15.480 41.292 1.00 41.72 205 VAL A N 1
ATOM 1436 C CA . VAL A 1 205 ? -9.709 15.172 39.872 1.00 41.72 205 VAL A CA 1
ATOM 1437 C C . VAL A 1 205 ? -11.215 15.112 39.586 1.00 41.72 205 VAL A C 1
ATOM 1439 O O . VAL A 1 205 ? -11.682 15.553 38.534 1.00 41.72 205 VAL A O 1
ATOM 1442 N N . ARG A 1 206 ? -12.011 14.671 40.569 1.00 43.59 206 ARG A N 1
ATOM 1443 C CA . ARG A 1 206 ? -13.471 14.527 40.447 1.00 43.59 206 ARG A CA 1
ATOM 1444 C C . ARG A 1 206 ? -14.203 15.866 40.281 1.00 43.59 206 ARG A C 1
ATOM 1446 O O . ARG A 1 206 ? -15.286 15.895 39.704 1.00 43.59 206 ARG A O 1
ATOM 1453 N N . LEU A 1 207 ? -13.596 16.966 40.735 1.00 38.06 207 LEU A N 1
ATOM 1454 C CA . LEU A 1 207 ? -14.162 18.317 40.654 1.00 38.06 207 LEU A CA 1
ATOM 1455 C C . LEU A 1 207 ? -13.910 19.004 39.300 1.00 38.06 207 LEU A C 1
ATOM 1457 O O . LEU A 1 207 ? -14.735 19.811 38.879 1.00 38.06 207 LEU A O 1
ATOM 1461 N N . ARG A 1 208 ? -12.837 18.661 38.566 1.00 40.00 208 ARG A N 1
ATOM 1462 C CA . ARG A 1 208 ? -12.571 19.246 37.232 1.00 40.00 208 ARG A CA 1
ATOM 1463 C C . ARG A 1 208 ? -13.452 18.660 36.129 1.00 40.00 208 ARG A C 1
ATOM 1465 O O . ARG A 1 208 ? -13.843 19.382 35.220 1.00 40.00 208 ARG A O 1
ATOM 1472 N N . LEU A 1 209 ? -13.832 17.386 36.239 1.00 37.94 209 LEU A N 1
ATOM 1473 C CA . LEU A 1 209 ? -14.678 16.696 35.252 1.00 37.94 209 LEU A CA 1
ATOM 1474 C C . LEU A 1 209 ? -16.149 17.161 35.252 1.00 37.94 209 LEU A C 1
ATOM 1476 O O . LEU A 1 209 ? -16.929 16.750 34.395 1.00 37.94 209 LEU A O 1
ATOM 1480 N N . GLN A 1 210 ? -16.546 18.015 36.200 1.00 41.66 210 GLN A N 1
ATOM 1481 C CA . GLN A 1 210 ? -17.910 18.539 36.319 1.00 41.66 210 GLN A CA 1
ATOM 1482 C C . GLN A 1 210 ? -18.032 20.026 35.939 1.00 41.66 210 GLN A C 1
ATOM 1484 O O . GLN A 1 210 ? -19.122 20.585 36.082 1.00 41.66 210 GLN A O 1
ATOM 1489 N N . SER A 1 211 ? -16.963 20.667 35.438 1.00 38.28 211 SER A N 1
ATOM 1490 C CA . SER A 1 211 ? -17.000 22.103 35.134 1.00 38.28 211 SER A CA 1
ATOM 1491 C C . SER A 1 211 ? -17.962 22.427 33.969 1.00 38.28 211 SER A C 1
ATOM 1493 O O . SER A 1 211 ? -18.013 21.698 32.969 1.00 38.28 211 SER A O 1
ATOM 1495 N N . PRO A 1 212 ? -18.748 23.518 34.068 1.00 37.69 212 PRO A N 1
ATOM 1496 C CA . PRO A 1 212 ? -19.641 23.971 33.000 1.00 37.69 212 PRO A CA 1
ATOM 1497 C C . PRO A 1 212 ? -18.918 24.327 31.692 1.00 37.69 212 PRO A C 1
ATOM 1499 O O . PRO A 1 212 ? -19.513 24.191 30.622 1.00 37.69 212 PRO A O 1
ATOM 1502 N N . GLU A 1 213 ? -17.642 24.731 31.743 1.00 40.75 213 GLU A N 1
ATOM 1503 C CA . GLU A 1 213 ? -16.870 25.096 30.545 1.00 40.75 213 GLU A CA 1
ATOM 1504 C C . GLU A 1 213 ? -16.579 23.886 29.644 1.00 40.75 213 GLU A C 1
ATOM 1506 O O . GLU A 1 213 ? -16.652 24.005 28.420 1.00 40.75 213 GLU A O 1
ATOM 1511 N N . TYR A 1 214 ? -16.362 22.699 30.228 1.00 41.88 214 TYR A N 1
ATOM 1512 C CA . TYR A 1 214 ? -16.178 21.448 29.477 1.00 41.88 214 TYR A CA 1
ATOM 1513 C C . TYR A 1 214 ? -17.468 20.980 28.776 1.00 41.88 214 TYR A C 1
ATOM 1515 O O . TYR A 1 214 ? -17.432 20.331 27.733 1.00 41.88 214 TYR A O 1
ATOM 1523 N N . LYS A 1 215 ? -18.644 21.341 29.308 1.00 37.19 215 LYS A N 1
ATOM 1524 C CA . LYS A 1 215 ? -19.935 21.071 28.649 1.00 37.19 215 LYS A CA 1
ATOM 1525 C C . LYS A 1 215 ? -20.235 22.067 27.523 1.00 37.19 215 LYS A C 1
ATOM 1527 O O . LYS A 1 215 ? -20.898 21.700 26.556 1.00 37.19 215 LYS A O 1
ATOM 1532 N N . LEU A 1 216 ? -19.729 23.299 27.619 1.00 36.25 216 LEU A N 1
ATOM 1533 C CA . LEU A 1 216 ? -19.906 24.349 26.608 1.00 36.25 216 LEU A CA 1
ATOM 1534 C C . LEU A 1 216 ? -19.019 24.149 25.368 1.00 36.25 216 LEU A C 1
ATOM 1536 O O . LEU A 1 216 ? -19.449 24.492 24.265 1.00 36.25 216 LEU A O 1
ATOM 1540 N N . SER A 1 217 ? -17.837 23.536 25.505 1.00 37.94 217 SER A N 1
ATOM 1541 C CA . SER A 1 217 ? -16.981 23.186 24.357 1.00 37.94 217 SER A CA 1
ATOM 1542 C C . SER A 1 217 ? -17.618 22.133 23.435 1.00 37.94 217 SER A C 1
ATOM 1544 O O . SER A 1 217 ? -17.445 22.205 22.219 1.00 37.94 217 SER A O 1
ATOM 1546 N N . LYS A 1 218 ? -18.463 21.235 23.969 1.00 37.81 218 LYS A N 1
ATOM 1547 C CA . LYS A 1 218 ? -19.241 20.269 23.167 1.00 37.81 218 LYS A CA 1
ATOM 1548 C C . LYS A 1 218 ? -20.361 20.896 22.326 1.00 37.81 218 LYS A C 1
ATOM 1550 O O . LYS A 1 218 ? -20.752 20.306 21.327 1.00 37.81 218 LYS A O 1
ATOM 1555 N N . ILE A 1 219 ? -20.869 22.079 22.681 1.00 37.59 219 ILE A N 1
ATOM 1556 C CA . ILE A 1 219 ? -21.996 22.710 21.962 1.00 37.59 219 ILE A CA 1
ATOM 1557 C C . ILE A 1 219 ? -21.511 23.507 20.736 1.00 37.59 219 ILE A C 1
ATOM 1559 O O . ILE A 1 219 ? -22.242 23.653 19.755 1.00 37.59 219 ILE A O 1
ATOM 1563 N N . ARG A 1 220 ? -20.247 23.957 20.727 1.00 34.09 220 ARG A N 1
ATOM 1564 C CA . ARG A 1 220 ? -19.654 24.711 19.604 1.00 34.09 220 ARG A CA 1
ATOM 1565 C C . ARG A 1 220 ? -19.164 23.857 18.425 1.00 34.09 220 ARG A C 1
ATOM 1567 O O . ARG A 1 220 ? -18.813 24.428 17.403 1.00 34.09 220 ARG A O 1
ATOM 1574 N N . SER A 1 221 ? -19.215 22.527 18.511 1.00 38.84 221 SER A N 1
ATOM 1575 C CA . SER A 1 221 ? -18.799 21.624 17.415 1.00 38.84 221 SER A CA 1
ATOM 1576 C C . SER A 1 221 ? -19.906 21.315 16.388 1.00 38.84 221 SER A C 1
ATOM 1578 O O . SER A 1 221 ? -19.755 20.419 15.565 1.00 38.84 221 SER A O 1
ATOM 1580 N N . SER A 1 222 ? -21.025 22.045 16.412 1.00 34.44 222 SER A N 1
ATOM 1581 C CA . SER A 1 222 ? -22.200 21.751 15.568 1.00 34.44 222 SER A CA 1
ATOM 1582 C C . SER A 1 222 ? -22.193 22.437 14.195 1.00 34.44 222 SER A C 1
ATOM 1584 O O . SER A 1 222 ? -23.134 22.261 13.427 1.00 34.44 222 SER A O 1
ATOM 1586 N N . THR A 1 223 ? -21.153 23.206 13.862 1.00 35.97 223 THR A N 1
ATOM 1587 C CA . THR A 1 223 ? -21.066 23.894 12.567 1.00 35.97 223 THR A CA 1
ATOM 1588 C C . THR A 1 223 ? -19.633 23.855 12.052 1.00 35.97 223 THR A C 1
ATOM 1590 O O . THR A 1 223 ? -18.886 24.821 12.176 1.00 35.97 223 THR A O 1
ATOM 1593 N N . ILE A 1 224 ? -19.238 22.727 11.462 1.00 39.50 224 ILE A N 1
ATOM 1594 C CA . ILE A 1 224 ? -18.054 22.689 10.601 1.00 39.50 224 ILE A CA 1
ATOM 1595 C C . ILE A 1 224 ? -18.475 23.336 9.277 1.00 39.50 224 ILE A C 1
ATOM 1597 O O . ILE A 1 224 ? -19.065 22.688 8.416 1.00 39.50 224 ILE A O 1
ATOM 1601 N N . MET A 1 225 ? -18.236 24.641 9.133 1.00 31.36 225 MET A N 1
ATOM 1602 C CA . MET A 1 225 ? -18.204 25.262 7.810 1.00 31.36 225 MET A CA 1
ATOM 1603 C C . MET A 1 225 ? -16.905 24.825 7.139 1.00 31.36 225 MET A C 1
ATOM 1605 O O . MET A 1 225 ? -15.840 25.360 7.425 1.00 31.36 225 MET A O 1
ATOM 1609 N N . THR A 1 226 ? -16.985 23.808 6.284 1.00 33.34 226 THR A N 1
ATOM 1610 C CA . THR A 1 226 ? -15.895 23.461 5.373 1.00 33.34 226 THR A CA 1
ATOM 1611 C C . THR A 1 226 ? -15.887 24.474 4.235 1.00 33.34 226 THR A C 1
ATOM 1613 O O . THR A 1 226 ? -16.839 24.514 3.448 1.00 33.34 226 THR A O 1
ATOM 1616 N N . ASP A 1 227 ? -14.832 25.276 4.119 1.00 27.67 227 ASP A N 1
ATOM 1617 C CA . ASP A 1 227 ? -14.604 26.025 2.889 1.00 27.67 227 ASP A CA 1
ATOM 1618 C C . ASP A 1 227 ? -14.444 25.050 1.707 1.00 27.67 227 ASP A C 1
ATOM 1620 O O . ASP A 1 227 ? -13.885 23.956 1.807 1.00 27.67 227 ASP A O 1
ATOM 1624 N N . TYR A 1 228 ? -15.062 25.454 0.604 1.00 30.88 228 TYR A N 1
ATOM 1625 C CA . TYR A 1 228 ? -15.456 24.683 -0.573 1.00 30.88 228 TYR A CA 1
ATOM 1626 C C . TYR A 1 228 ? -14.311 23.866 -1.215 1.00 30.88 228 TYR A C 1
ATOM 1628 O O . TYR A 1 228 ? -13.371 24.436 -1.766 1.00 30.88 228 TYR A O 1
ATOM 1636 N N . ASN A 1 229 ? -14.443 22.533 -1.264 1.00 38.59 229 ASN A N 1
ATOM 1637 C CA . ASN A 1 229 ? -13.766 21.695 -2.261 1.00 38.59 229 ASN A CA 1
ATOM 1638 C C . ASN A 1 229 ? -14.829 21.087 -3.197 1.00 38.59 229 ASN A C 1
ATOM 1640 O O . ASN A 1 229 ? -15.541 20.170 -2.781 1.00 38.59 229 ASN A O 1
ATOM 1644 N N . PRO A 1 230 ? -14.953 21.553 -4.453 1.00 36.69 230 PRO A N 1
ATOM 1645 C CA . PRO A 1 230 ? -15.962 21.054 -5.387 1.00 36.69 230 PRO A CA 1
ATOM 1646 C C . PRO A 1 230 ? -15.808 19.559 -5.733 1.00 36.69 230 PRO A C 1
ATOM 1648 O O . PRO A 1 230 ? -16.775 18.958 -6.190 1.00 36.69 230 PRO A O 1
ATOM 1651 N N . ASN A 1 231 ? -14.651 18.937 -5.461 1.00 39.09 231 ASN A N 1
ATOM 1652 C CA . ASN A 1 231 ? -14.410 17.505 -5.698 1.00 39.09 231 ASN A CA 1
ATOM 1653 C C . ASN A 1 231 ? -14.832 16.594 -4.530 1.00 39.09 231 ASN A C 1
ATOM 1655 O O . ASN A 1 231 ? -14.922 15.385 -4.709 1.00 39.09 231 ASN A O 1
ATOM 1659 N N . TYR A 1 232 ? -15.097 17.148 -3.340 1.00 47.25 232 TYR A N 1
ATOM 1660 C CA . TYR A 1 232 ? -15.594 16.387 -2.179 1.00 47.25 232 TYR A CA 1
ATOM 1661 C C . TYR A 1 232 ? -17.119 16.457 -2.018 1.00 47.25 232 TYR A C 1
ATOM 1663 O O . TYR A 1 232 ? -17.691 15.920 -1.069 1.00 47.25 232 TYR A O 1
ATOM 1671 N N . CYS A 1 233 ? -17.797 17.060 -2.992 1.00 46.69 233 CYS A N 1
ATOM 1672 C CA . CYS A 1 233 ? -19.214 16.849 -3.220 1.00 46.69 233 CYS A CA 1
ATOM 1673 C C . CYS A 1 233 ? -19.417 15.474 -3.869 1.00 46.69 233 CYS A C 1
ATOM 1675 O O . CYS A 1 233 ? -19.576 15.379 -5.085 1.00 46.69 233 CYS A O 1
ATOM 1677 N N . PHE A 1 234 ? -19.445 14.403 -3.072 1.00 45.38 234 PHE A N 1
ATOM 1678 C CA . PHE A 1 234 ? -19.868 13.098 -3.581 1.00 45.38 234 PHE A CA 1
ATOM 1679 C C . PHE A 1 234 ? -21.318 13.222 -4.082 1.00 45.38 234 PHE A C 1
ATOM 1681 O O . PHE A 1 234 ? -22.235 13.485 -3.300 1.00 45.38 234 PHE A O 1
ATOM 1688 N N . ALA A 1 235 ? -21.511 13.136 -5.401 1.00 43.78 235 ALA A N 1
ATOM 1689 C CA . ALA A 1 235 ? -22.789 13.382 -6.077 1.00 43.78 235 ALA A CA 1
ATOM 1690 C C . ALA A 1 235 ? -23.457 14.745 -5.749 1.00 43.78 235 ALA A C 1
ATOM 1692 O O . ALA A 1 235 ? -24.683 14.845 -5.692 1.00 43.78 235 ALA A O 1
ATOM 1693 N N . GLY A 1 236 ? -22.672 15.809 -5.524 1.00 42.88 236 GLY A N 1
ATOM 1694 C CA . GLY A 1 236 ? -23.218 17.168 -5.368 1.00 42.88 236 GLY A CA 1
ATOM 1695 C C . GLY A 1 236 ? -23.775 17.521 -3.980 1.00 42.88 236 GLY A C 1
ATOM 1696 O O . GLY A 1 236 ? -24.424 18.559 -3.849 1.00 42.88 236 GLY A O 1
ATOM 1697 N N . LYS A 1 237 ? -23.547 16.698 -2.943 1.00 45.84 237 LYS A N 1
ATOM 1698 C CA . LYS A 1 237 ? -23.976 16.977 -1.556 1.00 45.84 237 LYS A CA 1
ATOM 1699 C C . LYS A 1 237 ? -22.783 17.071 -0.602 1.00 45.84 237 LYS A C 1
ATOM 1701 O O . LYS A 1 237 ? -21.899 16.219 -0.635 1.00 45.84 237 LYS A O 1
ATOM 1706 N N . ALA A 1 238 ? -22.782 18.084 0.267 1.00 54.00 238 ALA A N 1
ATOM 1707 C CA . ALA A 1 238 ? -21.812 18.208 1.353 1.00 54.00 238 ALA A CA 1
ATOM 1708 C C . ALA A 1 238 ? -22.077 17.117 2.403 1.00 54.00 238 ALA A C 1
ATOM 1710 O O . ALA A 1 238 ? -23.158 17.076 2.988 1.00 54.00 238 ALA A O 1
ATOM 1711 N N . ALA A 1 239 ? -21.109 16.225 2.614 1.00 56.16 239 ALA A N 1
ATOM 1712 C CA . ALA A 1 239 ? -21.202 15.189 3.634 1.00 56.16 239 ALA A CA 1
ATOM 1713 C C . ALA A 1 239 ? -21.017 15.802 5.026 1.00 56.16 239 ALA A C 1
ATOM 1715 O O . ALA A 1 239 ? -20.089 16.579 5.246 1.00 56.16 239 ALA A O 1
ATOM 1716 N N . SER A 1 240 ? -21.878 15.434 5.971 1.00 68.12 240 SER A N 1
ATOM 1717 C CA . SER A 1 240 ? -21.768 15.860 7.369 1.00 68.12 240 SER A CA 1
ATOM 1718 C C . SER A 1 240 ? -21.496 14.663 8.273 1.00 68.12 240 SER A C 1
ATOM 1720 O O . SER A 1 240 ? -21.939 13.552 7.988 1.00 68.12 240 SER A O 1
ATOM 1722 N N . LEU A 1 241 ? -20.808 14.883 9.398 1.00 70.31 241 LEU A N 1
ATOM 1723 C CA . LEU A 1 241 ? -20.555 13.831 10.394 1.00 70.31 241 LEU A CA 1
ATOM 1724 C C . LEU A 1 241 ? -21.848 13.192 10.924 1.00 70.31 241 LEU A C 1
ATOM 1726 O O . LEU A 1 241 ? -21.830 12.036 11.330 1.00 70.31 241 LEU A O 1
ATOM 1730 N N . SER A 1 242 ? -22.980 13.901 10.870 1.00 72.81 242 SER A N 1
ATOM 1731 C CA . SER A 1 242 ? -24.289 13.346 11.234 1.00 72.81 242 SER A CA 1
ATOM 1732 C C . SER A 1 242 ? -24.811 12.264 10.283 1.00 72.81 242 SER A C 1
ATOM 1734 O O . SER A 1 242 ? -25.757 11.569 10.638 1.00 72.81 242 SER A O 1
ATOM 1736 N N . GLU A 1 243 ? -24.227 12.108 9.092 1.00 78.00 243 GLU A N 1
ATOM 1737 C CA . GLU A 1 243 ? -24.574 11.033 8.151 1.00 78.00 243 GLU A CA 1
ATOM 1738 C C . GLU A 1 243 ? -23.843 9.716 8.448 1.00 78.00 243 GLU A C 1
ATOM 1740 O O . GLU A 1 243 ? -24.184 8.686 7.864 1.00 78.00 243 GLU A O 1
ATOM 1745 N N . LEU A 1 244 ? -22.836 9.731 9.327 1.00 85.25 244 LEU A N 1
ATOM 1746 C CA . LEU A 1 244 ? -22.114 8.525 9.711 1.00 85.25 244 LEU A CA 1
ATOM 1747 C C . LEU A 1 244 ? -22.977 7.648 10.623 1.00 85.25 244 LEU A C 1
ATOM 1749 O O . LEU A 1 244 ? -23.642 8.124 11.544 1.00 85.25 244 LEU A O 1
ATOM 1753 N N . ASN A 1 245 ? -22.932 6.340 10.383 1.00 91.19 245 ASN A N 1
ATOM 1754 C CA . ASN A 1 245 ? -23.622 5.356 11.207 1.00 91.19 245 ASN A CA 1
ATOM 1755 C C . ASN A 1 245 ? -22.901 5.184 12.557 1.00 91.19 245 ASN A C 1
ATOM 1757 O O . ASN A 1 245 ? -21.966 4.387 12.660 1.00 91.19 245 ASN A O 1
ATOM 1761 N N . GLU A 1 246 ? -23.315 5.942 13.575 1.00 92.88 246 GLU A N 1
ATOM 1762 C CA . GLU A 1 246 ? -22.774 5.838 14.936 1.00 92.88 246 GLU A CA 1
ATOM 1763 C C . GLU A 1 246 ? -23.264 4.550 15.619 1.00 92.88 246 GLU A C 1
ATOM 1765 O O . GLU A 1 246 ? -24.447 4.376 15.925 1.00 92.88 246 GLU A O 1
ATOM 1770 N N . VAL A 1 247 ? -22.328 3.653 15.906 1.00 92.50 247 VAL A N 1
ATOM 1771 C CA . VAL A 1 247 ? -22.552 2.402 16.622 1.00 92.50 247 VAL A CA 1
ATOM 1772 C C . VAL A 1 247 ? -22.316 2.635 18.117 1.00 92.50 247 VAL A C 1
ATOM 1774 O O . VAL A 1 247 ? -21.230 3.064 18.510 1.00 92.50 247 VAL A O 1
ATOM 1777 N N . PRO A 1 248 ? -23.289 2.318 18.994 1.00 90.81 248 PRO A N 1
ATOM 1778 C CA . PRO A 1 248 ? -23.112 2.477 20.432 1.00 90.81 248 PRO A CA 1
ATOM 1779 C C . PRO A 1 248 ? -21.900 1.693 20.945 1.00 90.81 248 PRO A C 1
ATOM 1781 O O . PRO A 1 248 ? -21.831 0.479 20.762 1.00 90.81 248 PRO A O 1
ATOM 1784 N N . ARG A 1 249 ? -20.991 2.352 21.677 1.00 91.50 249 ARG A N 1
ATOM 1785 C CA . ARG A 1 249 ? -19.739 1.739 22.171 1.00 91.50 249 ARG A CA 1
ATOM 1786 C C . ARG A 1 249 ? -19.934 0.418 22.922 1.00 91.50 249 ARG A C 1
ATOM 1788 O O . ARG A 1 249 ? -19.108 -0.477 22.798 1.00 91.50 249 ARG A O 1
ATOM 17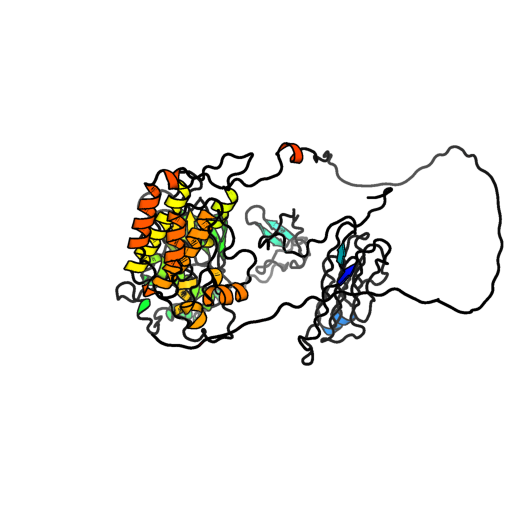95 N N . LYS A 1 250 ? -21.040 0.282 23.661 1.00 90.12 250 LYS A N 1
ATOM 1796 C CA . LYS A 1 250 ? -21.421 -0.935 24.404 1.00 90.12 250 LYS A CA 1
ATOM 1797 C C . LYS A 1 250 ? -21.664 -2.165 23.515 1.00 90.12 250 LYS A C 1
ATOM 1799 O O . LYS A 1 250 ? -21.630 -3.280 24.017 1.00 90.12 250 LYS A O 1
ATOM 1804 N N . ASN A 1 251 ? -21.936 -1.960 22.227 1.00 91.62 251 ASN A N 1
ATOM 1805 C CA . ASN A 1 251 ? -22.136 -3.031 21.254 1.00 91.62 251 ASN A CA 1
ATOM 1806 C C . ASN A 1 251 ? -20.819 -3.452 20.586 1.00 91.62 251 ASN A C 1
ATOM 1808 O O . ASN A 1 251 ? -20.853 -4.350 19.753 1.00 91.62 251 ASN A O 1
ATOM 1812 N N . ILE A 1 252 ? -19.699 -2.790 20.899 1.00 92.88 252 ILE A N 1
ATOM 1813 C CA . ILE A 1 252 ? -18.403 -2.983 20.250 1.00 92.88 252 ILE A CA 1
ATOM 1814 C C . ILE A 1 252 ? -17.446 -3.662 21.227 1.00 92.88 252 ILE A C 1
ATOM 1816 O O . ILE A 1 252 ? -17.106 -3.095 22.269 1.00 92.88 252 ILE A O 1
ATOM 1820 N N . THR A 1 253 ? -16.941 -4.828 20.845 1.00 92.81 253 THR A N 1
ATOM 1821 C CA . THR A 1 253 ? -15.940 -5.580 21.608 1.00 92.81 253 THR A CA 1
ATOM 1822 C C . THR A 1 253 ? -14.660 -5.693 20.789 1.00 92.81 253 THR A C 1
A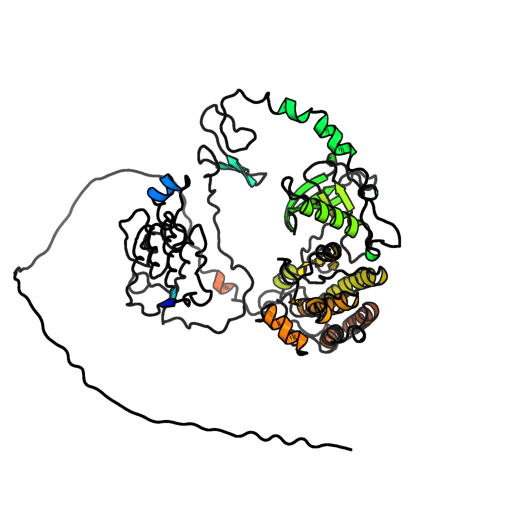TOM 1824 O O . THR A 1 253 ? -14.694 -6.157 19.653 1.00 92.81 253 THR A O 1
ATOM 1827 N N . LEU A 1 254 ? -13.535 -5.253 21.355 1.00 90.69 254 LEU A N 1
ATOM 1828 C CA . LEU A 1 254 ? -12.203 -5.471 20.782 1.00 90.69 254 LEU A CA 1
ATOM 1829 C C . LEU A 1 254 ? -11.753 -6.893 21.138 1.00 90.69 254 LEU A C 1
ATOM 1831 O O . LEU A 1 254 ? -11.981 -7.331 22.263 1.00 90.69 254 LEU A O 1
ATOM 1835 N N . LEU A 1 255 ? -11.147 -7.603 20.188 1.00 89.44 255 LEU A N 1
ATOM 1836 C CA . LEU A 1 255 ? -10.644 -8.964 20.376 1.00 89.44 255 LEU A CA 1
ATOM 1837 C C . LEU A 1 255 ? -9.112 -8.975 20.397 1.00 89.44 255 LEU A C 1
ATOM 1839 O O . LEU A 1 255 ? -8.521 -8.943 21.469 1.00 89.44 255 LEU A O 1
ATOM 1843 N N . ARG A 1 256 ? -8.458 -8.994 19.231 1.00 88.75 256 ARG A N 1
ATOM 1844 C CA . ARG A 1 256 ? -6.989 -9.027 19.113 1.00 88.75 256 ARG A CA 1
ATOM 1845 C C . ARG A 1 256 ? -6.480 -7.920 18.207 1.00 88.75 256 ARG A C 1
ATOM 1847 O O . ARG A 1 256 ? -7.162 -7.545 17.257 1.00 88.75 256 ARG A O 1
ATOM 1854 N N . ALA A 1 257 ? -5.271 -7.434 18.462 1.00 86.62 257 ALA A N 1
ATOM 1855 C CA . ALA A 1 257 ? -4.595 -6.528 17.543 1.00 86.62 257 ALA A CA 1
ATOM 1856 C C . ALA A 1 257 ? -4.263 -7.250 16.222 1.00 86.62 257 ALA A C 1
ATOM 1858 O O . ALA A 1 257 ? -3.838 -8.407 16.219 1.00 86.62 257 ALA A O 1
ATOM 1859 N N . LEU A 1 258 ? -4.476 -6.566 15.099 1.00 78.94 258 LEU A N 1
ATOM 1860 C CA . LEU A 1 258 ? -4.117 -7.015 13.749 1.00 78.94 258 LEU A CA 1
ATOM 1861 C C . LEU A 1 258 ? -2.862 -6.303 13.236 1.00 78.94 258 LEU A C 1
ATOM 1863 O O . LEU A 1 258 ? -2.117 -6.876 12.447 1.00 78.94 258 LEU A O 1
ATOM 1867 N N . GLY A 1 259 ? -2.621 -5.067 13.680 1.00 76.25 259 GLY A N 1
ATOM 1868 C CA . GLY A 1 259 ? -1.453 -4.284 13.292 1.00 76.25 259 GLY A CA 1
ATOM 1869 C C . GLY A 1 259 ? -1.608 -2.799 13.602 1.00 76.25 259 GLY A C 1
ATOM 1870 O O . GLY A 1 259 ? -2.504 -2.396 14.341 1.00 76.25 259 GLY A O 1
ATOM 1871 N N . HIS A 1 260 ? -0.738 -1.989 13.001 1.00 71.00 260 HIS A N 1
ATOM 1872 C CA . HIS A 1 260 ? -0.749 -0.531 13.110 1.00 71.00 260 HIS A CA 1
ATOM 1873 C C . HIS A 1 260 ? -1.072 0.083 11.740 1.00 71.00 260 HIS A C 1
ATOM 1875 O O . HIS A 1 260 ? -0.523 -0.339 10.725 1.00 71.00 260 HIS A O 1
ATOM 1881 N N . GLY A 1 261 ? -1.973 1.061 11.712 1.00 63.56 261 GLY A N 1
ATOM 1882 C CA . GLY A 1 261 ? -2.249 1.926 10.566 1.00 63.56 261 GLY A CA 1
ATOM 1883 C C . GLY A 1 261 ? -1.702 3.342 10.780 1.00 63.56 261 GLY A C 1
ATOM 1884 O O . GLY A 1 261 ? -1.047 3.624 11.777 1.00 63.56 261 GLY A O 1
ATOM 1885 N N . ALA A 1 262 ? -2.016 4.260 9.861 1.00 61.66 262 ALA A N 1
ATOM 1886 C CA . ALA A 1 262 ? -1.467 5.625 9.864 1.00 61.66 262 ALA A CA 1
ATOM 1887 C C . ALA A 1 262 ? -1.728 6.450 11.146 1.00 61.66 262 ALA A C 1
ATOM 1889 O O . ALA A 1 262 ? -0.936 7.330 11.458 1.00 61.66 262 ALA A O 1
ATOM 1890 N N . PHE A 1 263 ? -2.814 6.173 11.878 1.00 59.38 263 PHE A N 1
ATOM 1891 C CA . PHE A 1 263 ? -3.228 6.951 13.059 1.00 59.38 263 PHE A CA 1
ATOM 1892 C C . PHE A 1 263 ? -3.083 6.199 14.373 1.00 59.38 263 PHE A C 1
ATOM 1894 O O . PHE A 1 263 ? -3.234 6.809 15.420 1.00 59.38 263 PHE A O 1
ATOM 1901 N N . GLY A 1 264 ? -2.855 4.888 14.343 1.00 68.44 264 GLY A N 1
ATOM 1902 C CA . GLY A 1 264 ? -2.998 4.055 15.531 1.00 68.44 264 GLY A CA 1
ATOM 1903 C C . GLY A 1 264 ? -3.121 2.581 15.188 1.00 68.44 264 GLY A C 1
ATOM 1904 O O . GLY A 1 264 ? -2.628 2.124 14.161 1.00 68.44 264 GLY A O 1
ATOM 1905 N N . GLU A 1 265 ? -3.786 1.826 16.046 1.00 79.94 265 GLU A N 1
ATOM 1906 C CA . GLU A 1 265 ? -3.878 0.375 15.936 1.00 79.94 265 GLU A CA 1
ATOM 1907 C C . GLU A 1 265 ? -5.159 -0.061 15.215 1.00 79.94 265 GLU A C 1
ATOM 1909 O O . GLU A 1 265 ? -6.191 0.618 15.214 1.00 79.94 265 GLU A O 1
ATOM 1914 N N . VAL A 1 266 ? -5.087 -1.226 14.579 1.00 87.19 266 VAL A N 1
ATOM 1915 C CA . VAL A 1 266 ? -6.232 -1.908 13.980 1.00 87.19 266 VAL A CA 1
ATOM 1916 C C . VAL A 1 266 ? -6.441 -3.208 14.734 1.00 87.19 266 VAL A C 1
ATOM 1918 O O . VAL A 1 266 ? -5.519 -4.011 14.865 1.00 87.19 266 VAL A O 1
ATOM 1921 N N . TYR A 1 267 ? -7.661 -3.430 15.204 1.00 88.88 267 TYR A N 1
ATOM 1922 C CA . TYR A 1 267 ? -8.052 -4.606 15.970 1.00 88.88 267 TYR A CA 1
ATOM 1923 C C . TYR A 1 267 ? -9.068 -5.443 15.202 1.00 88.88 267 TYR A C 1
ATOM 1925 O O . TYR A 1 267 ? -9.910 -4.911 14.490 1.00 88.88 267 TYR A O 1
ATOM 1933 N N . GLU A 1 268 ? -9.055 -6.755 15.387 1.00 93.25 268 GLU A N 1
ATOM 1934 C CA . GLU A 1 268 ? -10.243 -7.566 15.157 1.00 93.25 268 GLU A CA 1
ATOM 1935 C C . GLU A 1 268 ? -11.234 -7.279 16.285 1.00 93.25 268 GLU A C 1
ATOM 1937 O O . GLU A 1 268 ? -10.849 -7.158 17.449 1.00 93.25 268 GLU A O 1
ATOM 1942 N N . GLY A 1 269 ? -12.515 -7.189 15.956 1.00 95.06 269 GLY A N 1
ATOM 1943 C CA . GLY A 1 269 ? -13.565 -6.975 16.931 1.00 95.06 269 GLY A CA 1
ATOM 1944 C C . GLY A 1 269 ? -14.898 -7.568 16.516 1.00 95.06 269 GLY A C 1
ATOM 1945 O O . GLY A 1 269 ? -15.039 -8.192 15.463 1.00 95.06 269 GLY A O 1
ATOM 1946 N N . GLN A 1 270 ? -15.891 -7.356 17.369 1.00 95.19 270 GLN A N 1
ATOM 1947 C CA . GLN A 1 270 ? -17.268 -7.766 17.147 1.00 95.19 270 GLN A CA 1
ATOM 1948 C C . GLN A 1 270 ? -18.225 -6.606 17.390 1.00 95.19 270 GLN A C 1
ATOM 1950 O O . GLN A 1 270 ? -18.024 -5.803 18.303 1.00 95.19 270 GLN A O 1
ATOM 1955 N N . VAL A 1 271 ? -19.284 -6.554 16.583 1.00 94.12 271 VAL A N 1
ATOM 1956 C CA . VAL A 1 271 ? -20.392 -5.611 16.743 1.00 94.12 271 VAL A CA 1
ATOM 1957 C C . VAL A 1 271 ? -21.702 -6.372 16.920 1.00 94.12 271 VAL A C 1
ATOM 1959 O O . VAL A 1 271 ? -22.041 -7.239 16.113 1.00 94.12 271 VAL A O 1
ATOM 1962 N N . LEU A 1 272 ? -22.453 -6.037 17.969 1.00 91.00 272 LEU A N 1
ATOM 1963 C CA . LEU A 1 272 ? -23.759 -6.626 18.276 1.00 91.00 272 LEU A CA 1
ATOM 1964 C C . LEU A 1 272 ? -24.927 -5.774 17.754 1.00 91.00 272 LEU A C 1
ATOM 1966 O O . LEU A 1 272 ? -24.905 -4.543 17.824 1.00 91.00 272 LEU A O 1
ATOM 1970 N N . GLY A 1 273 ? -25.994 -6.448 17.313 1.00 76.94 273 GLY A N 1
ATOM 1971 C CA . GLY A 1 273 ? -27.311 -5.838 17.102 1.00 76.94 273 GLY A CA 1
ATOM 1972 C C . GLY A 1 273 ? -27.462 -4.969 15.850 1.00 76.94 273 GLY A C 1
ATOM 1973 O O . GLY A 1 273 ? -28.382 -4.158 15.801 1.00 76.94 273 GLY A O 1
ATOM 1974 N N . MET A 1 274 ? -26.596 -5.116 14.839 1.00 70.62 274 MET A N 1
ATOM 1975 C CA . MET A 1 274 ? -26.702 -4.342 13.589 1.00 70.62 274 MET A CA 1
ATOM 1976 C C . MET A 1 274 ? -27.778 -4.845 12.616 1.00 70.62 274 MET A C 1
ATOM 1978 O O . MET A 1 274 ? -28.291 -4.050 11.835 1.00 70.62 274 MET A O 1
ATOM 1982 N N . ASN A 1 275 ? -28.161 -6.125 12.679 1.00 61.56 275 ASN A N 1
ATOM 1983 C CA . ASN A 1 275 ? -29.059 -6.747 11.692 1.00 61.56 275 ASN A CA 1
ATOM 1984 C C . ASN A 1 275 ? -30.442 -7.119 12.261 1.00 61.56 275 ASN A C 1
ATOM 1986 O O . ASN A 1 275 ? -31.148 -7.930 11.674 1.00 61.56 275 ASN A O 1
ATOM 1990 N N . GLY A 1 276 ? -30.826 -6.598 13.433 1.00 59.53 276 GLY A N 1
ATOM 1991 C CA . GLY A 1 276 ? -32.060 -7.007 14.129 1.00 59.53 276 GLY A CA 1
ATOM 1992 C C . GLY A 1 276 ? -32.013 -8.419 14.738 1.00 59.53 276 GLY A C 1
ATOM 1993 O O . GLY A 1 276 ? -32.844 -8.750 15.578 1.00 59.53 276 GLY A O 1
ATOM 1994 N N . GLU A 1 277 ? -31.007 -9.217 14.382 1.00 59.56 277 GLU A N 1
ATOM 1995 C CA . GLU A 1 277 ? -30.649 -10.480 15.018 1.00 59.56 277 GLU A CA 1
ATOM 1996 C C . GLU A 1 277 ? -29.540 -10.258 16.060 1.00 59.56 277 GLU A C 1
ATOM 1998 O O . GLU A 1 277 ? -28.641 -9.432 15.882 1.00 59.56 277 GLU A O 1
ATOM 2003 N N . ASN A 1 278 ? -29.574 -11.021 17.157 1.00 65.69 278 ASN A N 1
ATOM 2004 C CA . ASN A 1 278 ? -28.579 -10.986 18.242 1.00 65.69 278 ASN A CA 1
ATOM 2005 C C . ASN A 1 278 ? -27.219 -11.614 17.848 1.00 65.69 278 ASN A C 1
ATOM 2007 O O . ASN A 1 278 ? -26.461 -12.066 18.704 1.00 65.69 278 ASN A O 1
ATOM 2011 N N . THR A 1 279 ? -26.907 -11.679 16.555 1.00 79.50 279 THR A N 1
ATOM 2012 C CA . THR A 1 279 ? -25.676 -12.267 16.023 1.00 79.50 279 THR A CA 1
ATOM 2013 C C . THR A 1 279 ? -24.551 -11.237 15.998 1.00 79.50 279 THR A C 1
ATOM 2015 O O . THR A 1 279 ? -24.719 -10.140 15.461 1.00 79.50 279 THR A O 1
ATOM 2018 N N . ALA A 1 280 ? -23.395 -11.598 16.553 1.00 87.12 280 ALA A N 1
ATOM 2019 C CA . ALA A 1 280 ? -22.187 -10.783 16.497 1.00 87.12 280 ALA A CA 1
ATOM 2020 C C . ALA A 1 280 ? -21.598 -10.776 15.077 1.00 87.12 280 ALA A C 1
ATOM 2022 O O . ALA A 1 280 ? -21.322 -11.833 14.512 1.00 87.12 280 ALA A O 1
ATOM 2023 N N . MET A 1 281 ? -21.385 -9.587 14.512 1.00 92.56 281 MET A N 1
ATOM 2024 C CA . MET A 1 281 ? -20.671 -9.399 13.248 1.00 92.56 281 MET A CA 1
ATOM 2025 C C . MET A 1 281 ? -19.188 -9.175 13.532 1.00 92.56 281 MET A C 1
ATOM 2027 O O . MET A 1 281 ? -18.854 -8.307 14.337 1.00 92.56 281 MET A O 1
ATOM 2031 N N . GLN A 1 282 ? -18.303 -9.922 12.870 1.00 95.62 282 GLN A N 1
ATOM 2032 C CA . GLN A 1 282 ? -16.865 -9.667 12.948 1.00 95.62 282 GLN A CA 1
ATOM 2033 C C . GLN A 1 282 ? -16.474 -8.448 12.111 1.00 95.62 282 GLN A C 1
ATOM 2035 O O . GLN A 1 282 ? -16.939 -8.287 10.982 1.00 95.62 282 GLN A O 1
ATOM 2040 N N . VAL A 1 283 ? -15.609 -7.604 12.668 1.00 96.62 283 VAL A N 1
ATOM 2041 C CA . VAL A 1 283 ? -15.184 -6.336 12.066 1.00 96.62 283 VAL A CA 1
ATOM 2042 C C . VAL A 1 283 ? -13.696 -6.088 12.308 1.00 96.62 283 VAL A C 1
ATOM 2044 O O . VAL A 1 283 ? -13.115 -6.624 13.251 1.00 96.62 283 VAL A O 1
ATOM 2047 N N . ALA A 1 284 ? -13.088 -5.241 11.484 1.00 96.12 284 ALA A N 1
ATOM 2048 C CA . ALA A 1 284 ? -11.841 -4.567 11.816 1.00 96.12 284 ALA A CA 1
ATOM 2049 C C . ALA A 1 284 ? -12.161 -3.213 12.474 1.00 96.12 284 ALA A C 1
ATOM 2051 O O . ALA A 1 284 ? -13.014 -2.469 11.997 1.00 96.12 284 ALA A O 1
ATOM 2052 N N . ILE A 1 285 ? -11.501 -2.892 13.581 1.00 94.44 285 ILE A N 1
ATOM 2053 C CA . ILE A 1 285 ? -11.718 -1.682 14.372 1.00 94.44 285 ILE A CA 1
ATOM 2054 C C . ILE A 1 285 ? -10.440 -0.863 14.333 1.00 94.44 285 ILE A C 1
ATOM 2056 O O . ILE A 1 285 ? -9.451 -1.213 14.974 1.00 94.44 285 ILE A O 1
ATOM 2060 N N . LYS A 1 286 ? -10.466 0.229 13.575 1.00 92.25 286 LYS A N 1
ATOM 2061 C CA . LYS A 1 286 ? -9.378 1.203 13.531 1.00 92.25 286 LYS A CA 1
ATOM 2062 C C . LYS A 1 286 ? -9.592 2.226 14.638 1.00 92.25 286 LYS A C 1
ATOM 2064 O O . LYS A 1 286 ? -10.671 2.820 14.702 1.00 92.25 286 LYS A O 1
ATOM 2069 N N . THR A 1 287 ? -8.598 2.426 15.495 1.00 88.69 287 THR A N 1
ATOM 2070 C CA . THR A 1 287 ? -8.689 3.347 16.634 1.00 88.69 287 THR A CA 1
ATOM 2071 C C . THR A 1 287 ? -7.875 4.616 16.399 1.00 88.69 287 THR A C 1
ATOM 2073 O O . THR A 1 287 ? -6.831 4.598 15.748 1.00 88.69 287 THR A O 1
ATOM 2076 N N . LEU A 1 288 ? -8.368 5.730 16.940 1.00 84.06 288 LEU A N 1
ATOM 2077 C CA . LEU A 1 288 ? -7.608 6.966 17.097 1.00 84.06 288 LEU A CA 1
ATOM 2078 C C . LEU A 1 288 ? -7.095 7.044 18.548 1.00 84.06 288 LEU A C 1
ATOM 2080 O O . LEU A 1 288 ? -7.923 6.960 19.466 1.00 84.06 288 LEU A O 1
ATOM 2084 N N . PRO A 1 289 ? -5.780 7.213 18.778 1.00 79.50 289 PRO A N 1
ATOM 2085 C CA . PRO A 1 289 ? -5.209 7.430 20.100 1.00 79.50 289 PRO A CA 1
ATOM 2086 C C . PRO A 1 289 ? -5.888 8.591 20.825 1.00 79.50 289 PRO A C 1
ATOM 2088 O O . PRO A 1 289 ? -6.205 9.618 20.226 1.00 79.50 289 PRO A O 1
ATOM 2091 N N . GLU A 1 290 ? -6.089 8.445 22.135 1.00 77.25 290 GLU A N 1
ATOM 2092 C CA . GLU A 1 290 ? -6.701 9.505 22.951 1.00 77.25 290 GLU A CA 1
ATOM 2093 C C . GLU A 1 290 ? -5.844 10.775 22.983 1.00 77.25 290 GLU A C 1
ATOM 2095 O O . GLU A 1 290 ? -6.372 11.882 23.067 1.00 77.25 290 GLU A O 1
ATOM 2100 N N . ILE A 1 291 ? -4.524 10.602 22.887 1.00 78.12 291 ILE A N 1
ATOM 2101 C CA . ILE A 1 291 ? -3.548 11.680 22.773 1.00 78.12 291 ILE A CA 1
ATOM 2102 C C . ILE A 1 291 ? -3.135 11.767 21.302 1.00 78.12 291 ILE A C 1
ATOM 2104 O O . ILE A 1 291 ? -2.288 11.003 20.844 1.00 78.12 291 ILE A O 1
ATOM 2108 N N . CYS A 1 292 ? -3.748 12.686 20.563 1.00 74.19 292 CYS A N 1
ATOM 2109 C CA . CYS A 1 292 ? -3.435 12.966 19.163 1.00 74.19 292 CYS A CA 1
ATOM 2110 C C . CYS A 1 292 ? -3.562 14.469 18.869 1.00 74.19 292 CYS A C 1
ATOM 2112 O O . CYS A 1 292 ? -4.090 15.229 19.686 1.00 74.19 292 CYS A O 1
ATOM 2114 N N . SER A 1 293 ? -3.027 14.919 17.732 1.00 74.81 293 SER A N 1
ATOM 2115 C CA . SER A 1 293 ? -3.177 16.312 17.304 1.00 74.81 293 SER A CA 1
ATOM 2116 C C . SER A 1 293 ? -4.580 16.575 16.742 1.00 74.81 293 SER A C 1
ATOM 2118 O O . SER A 1 293 ? -5.265 15.659 16.290 1.00 74.81 293 SER A O 1
ATOM 2120 N N . GLU A 1 294 ? -5.008 17.842 16.706 1.00 71.12 294 GLU A N 1
ATOM 2121 C CA . GLU A 1 294 ? -6.270 18.221 16.043 1.00 71.12 294 GLU A CA 1
ATOM 2122 C C . GLU A 1 294 ? -6.290 17.801 14.564 1.00 71.12 294 GLU A C 1
ATOM 2124 O O . GLU A 1 294 ? -7.340 17.457 14.021 1.00 71.12 294 GLU A O 1
ATOM 2129 N N . GLN A 1 295 ? -5.116 17.788 13.927 1.00 69.06 295 GLN A N 1
ATOM 2130 C CA . GLN A 1 295 ? -4.953 17.335 12.552 1.00 69.06 295 GLN A CA 1
ATOM 2131 C C . GLN A 1 295 ? -5.213 15.829 12.423 1.00 69.06 295 GLN A C 1
ATOM 2133 O O . GLN A 1 295 ? -5.962 15.430 11.536 1.00 69.06 295 GLN A O 1
ATOM 2138 N N . ASP A 1 296 ? -4.675 15.009 13.332 1.00 73.12 296 ASP A N 1
ATOM 2139 C CA . ASP A 1 296 ? -4.917 13.559 13.339 1.00 73.12 296 ASP A CA 1
ATOM 2140 C C . ASP A 1 296 ? -6.404 13.243 13.547 1.00 73.12 296 ASP A C 1
ATOM 2142 O O . ASP A 1 296 ? -6.956 12.357 12.892 1.00 73.12 296 ASP A O 1
ATOM 2146 N N . GLU A 1 297 ? -7.079 13.992 14.428 1.00 77.19 297 GLU A N 1
ATOM 2147 C CA . GLU A 1 297 ? -8.525 13.863 14.621 1.00 77.19 297 GLU A CA 1
ATOM 2148 C C . GLU A 1 297 ? -9.290 14.213 13.337 1.00 77.19 297 GLU A C 1
ATOM 2150 O O . GLU A 1 297 ? -10.168 13.455 12.917 1.00 77.19 297 GLU A O 1
ATOM 2155 N N . MET A 1 298 ? -8.944 15.320 12.675 1.00 74.94 298 MET A N 1
ATOM 2156 C CA . MET A 1 298 ? -9.576 15.716 11.417 1.00 74.94 298 MET A CA 1
ATOM 2157 C C . MET A 1 298 ? -9.343 14.680 10.309 1.00 74.94 298 MET A C 1
ATOM 2159 O O . MET A 1 298 ? -10.283 14.3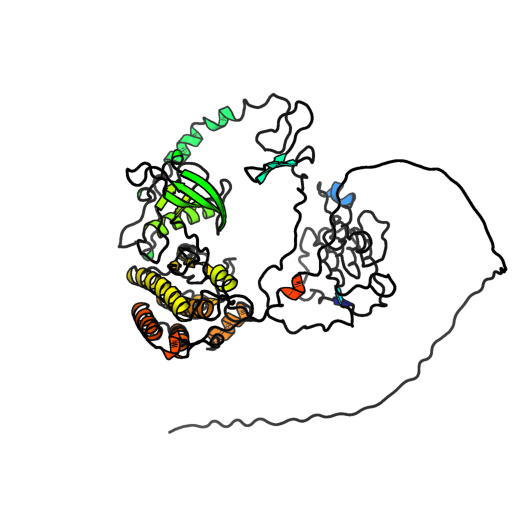19 9.600 1.00 74.94 298 MET A O 1
ATOM 2163 N N . ASP A 1 299 ? -8.128 14.150 10.187 1.00 73.50 299 ASP A N 1
ATOM 2164 C CA . ASP A 1 299 ? -7.772 13.157 9.171 1.00 73.50 299 ASP A CA 1
ATOM 2165 C C . ASP A 1 299 ? -8.482 11.816 9.391 1.00 73.50 299 ASP A C 1
ATOM 2167 O O . ASP A 1 299 ? -8.883 11.157 8.422 1.00 73.50 299 ASP A O 1
ATOM 2171 N N . PHE A 1 300 ? -8.694 11.436 10.653 1.00 82.56 300 PHE A N 1
ATOM 2172 C CA . PHE A 1 300 ? -9.477 10.264 11.036 1.00 82.56 300 PHE A CA 1
ATOM 2173 C C . PHE A 1 300 ? -10.962 10.431 10.689 1.00 82.56 300 PHE A C 1
ATOM 2175 O O . PHE A 1 300 ? -11.579 9.542 10.101 1.00 82.56 300 PHE A O 1
ATOM 2182 N N . LEU A 1 301 ? -11.541 11.595 10.993 1.00 82.44 301 LEU A N 1
ATOM 2183 C CA . LEU A 1 301 ? -12.932 11.911 10.656 1.00 82.44 301 LEU A CA 1
ATOM 2184 C C . LEU A 1 301 ? -13.156 11.968 9.139 1.00 82.44 301 LEU A C 1
ATOM 2186 O O . LEU A 1 301 ? -14.154 11.446 8.638 1.00 82.44 301 LEU A O 1
ATOM 2190 N N . MET A 1 302 ? -12.217 12.557 8.398 1.00 78.38 302 MET A N 1
ATOM 2191 C CA . MET A 1 302 ? -12.265 12.596 6.938 1.00 78.38 302 MET A CA 1
ATOM 2192 C C . MET A 1 302 ? -12.169 11.200 6.328 1.00 78.38 302 MET A C 1
ATOM 2194 O O . MET A 1 302 ? -12.891 10.906 5.378 1.00 78.38 302 MET A O 1
ATOM 2198 N N . GLU A 1 303 ? -11.341 10.316 6.887 1.00 84.69 303 GLU A N 1
ATOM 2199 C CA . GLU A 1 303 ? -11.278 8.918 6.456 1.00 84.69 303 GLU A CA 1
ATOM 2200 C C . GLU A 1 303 ? -12.630 8.220 6.613 1.00 84.69 303 GLU A C 1
ATOM 2202 O O . GLU A 1 303 ? -13.137 7.628 5.659 1.00 84.69 303 GLU A O 1
ATOM 2207 N N . ALA A 1 304 ? -13.254 8.360 7.785 1.00 86.31 304 ALA A N 1
ATOM 2208 C CA . ALA A 1 304 ? -14.574 7.803 8.046 1.00 86.31 304 ALA A CA 1
ATOM 2209 C C . ALA A 1 304 ? -15.620 8.314 7.044 1.00 86.31 304 ALA A C 1
ATOM 2211 O O . ALA A 1 304 ? -16.399 7.528 6.499 1.00 86.31 304 ALA A O 1
ATOM 2212 N N . LEU A 1 305 ? -15.612 9.624 6.769 1.00 83.94 305 LEU A N 1
ATOM 2213 C CA . LEU A 1 305 ? -16.501 10.250 5.794 1.00 83.94 305 LEU A CA 1
ATOM 2214 C C . LEU A 1 305 ? -16.286 9.685 4.390 1.00 83.94 305 LEU A C 1
ATOM 2216 O O . LEU A 1 305 ? -17.259 9.252 3.780 1.00 83.94 305 LEU A O 1
ATOM 2220 N N . ILE A 1 306 ? -15.045 9.628 3.903 1.00 82.69 306 ILE A N 1
ATOM 2221 C CA . ILE A 1 306 ? -14.709 9.090 2.575 1.00 82.69 306 ILE A CA 1
ATOM 2222 C C . ILE A 1 306 ? -15.183 7.645 2.451 1.00 82.69 306 ILE A C 1
ATOM 2224 O O . ILE A 1 306 ? -15.953 7.313 1.550 1.00 82.69 306 ILE A O 1
ATOM 2228 N N . MET A 1 307 ? -14.775 6.791 3.391 1.00 86.62 307 MET A N 1
ATOM 2229 C CA . MET A 1 307 ? -15.094 5.366 3.345 1.00 86.62 307 MET A CA 1
ATOM 2230 C C . MET A 1 307 ? -16.600 5.106 3.451 1.00 86.62 307 MET A C 1
ATOM 2232 O O . MET A 1 307 ? -17.099 4.156 2.853 1.00 86.62 307 MET A O 1
ATOM 2236 N N . SER A 1 308 ? -17.348 5.959 4.162 1.00 86.75 308 SER A N 1
ATOM 2237 C CA . SER A 1 308 ? -18.809 5.842 4.263 1.00 86.75 308 SER A CA 1
ATOM 2238 C C . SER A 1 308 ? -19.551 6.100 2.946 1.00 86.75 308 SER A C 1
ATOM 2240 O O . SER A 1 308 ? -20.698 5.678 2.806 1.00 86.75 308 SER A O 1
ATOM 2242 N N . LYS A 1 309 ? -18.927 6.785 1.973 1.00 83.62 309 LYS A N 1
ATOM 2243 C CA . LYS A 1 309 ? -19.560 7.100 0.680 1.00 83.62 309 LYS A CA 1
ATOM 2244 C C . LYS A 1 309 ? -19.472 5.971 -0.333 1.00 83.62 309 LYS A C 1
ATOM 2246 O O . LYS A 1 309 ? -20.247 5.955 -1.289 1.00 83.62 309 LYS A O 1
ATOM 2251 N N . PHE A 1 310 ? -18.557 5.028 -0.146 1.00 89.12 310 PHE A N 1
ATOM 2252 C CA . PHE A 1 310 ? -18.336 3.975 -1.123 1.00 89.12 310 PHE A CA 1
ATOM 2253 C C . PHE A 1 310 ? -19.098 2.701 -0.776 1.00 89.12 310 PHE A C 1
ATOM 2255 O O . PHE A 1 310 ? -19.069 2.204 0.348 1.00 89.12 310 PHE A O 1
ATOM 2262 N N . SER A 1 311 ? -19.768 2.145 -1.784 1.00 91.38 311 SER A N 1
ATOM 2263 C CA . SER A 1 311 ? -20.432 0.851 -1.693 1.00 91.38 311 SER A CA 1
ATOM 2264 C C . SER A 1 311 ? -20.117 0.045 -2.944 1.00 91.38 311 SER A C 1
ATOM 2266 O O . SER A 1 311 ? -20.766 0.184 -3.977 1.00 91.38 311 SER A O 1
ATOM 2268 N N . HIS A 1 312 ? -19.066 -0.767 -2.866 1.00 96.88 312 HIS A N 1
ATOM 2269 C CA . HIS A 1 312 ? -18.605 -1.586 -3.978 1.00 96.88 312 HIS A CA 1
ATOM 2270 C C . HIS A 1 312 ? -17.937 -2.859 -3.452 1.00 96.88 312 HIS A C 1
ATOM 2272 O O . HIS A 1 312 ? -17.258 -2.825 -2.431 1.00 96.88 312 HIS A O 1
ATOM 2278 N N . GLN A 1 313 ? -18.096 -3.985 -4.151 1.00 97.19 313 GLN A N 1
ATOM 2279 C CA . GLN A 1 313 ? -17.598 -5.287 -3.684 1.00 97.19 313 GLN A CA 1
ATOM 2280 C C . GLN A 1 313 ? -16.063 -5.345 -3.541 1.00 97.19 313 GLN A C 1
ATOM 2282 O O . GLN A 1 313 ? -15.559 -6.112 -2.726 1.00 97.19 313 GLN A O 1
ATOM 2287 N N . ASN A 1 314 ? -15.335 -4.519 -4.304 1.00 98.50 314 ASN A N 1
ATOM 2288 C CA . ASN A 1 314 ? -13.870 -4.414 -4.292 1.00 98.50 314 ASN A CA 1
ATOM 2289 C C . ASN A 1 314 ? -13.347 -3.171 -3.543 1.00 98.50 314 ASN A C 1
ATOM 2291 O O . ASN A 1 314 ? -12.219 -2.736 -3.766 1.00 98.50 314 ASN A O 1
ATOM 2295 N N . ILE A 1 315 ? -14.164 -2.576 -2.672 1.00 97.44 315 ILE A N 1
ATOM 2296 C CA . ILE A 1 315 ? -13.753 -1.537 -1.719 1.00 97.44 315 ILE A CA 1
ATOM 2297 C C . ILE A 1 315 ? -14.173 -2.010 -0.328 1.00 97.44 315 ILE A C 1
ATOM 2299 O O . ILE A 1 315 ? -15.283 -2.511 -0.155 1.00 97.44 315 ILE A O 1
ATOM 2303 N N . VAL A 1 316 ? -13.285 -1.890 0.658 1.00 96.56 316 VAL A N 1
ATOM 2304 C CA . VAL A 1 316 ? -13.580 -2.289 2.040 1.00 96.56 316 VAL A CA 1
ATOM 2305 C C . VAL A 1 316 ? -14.747 -1.465 2.571 1.00 96.56 316 VAL A C 1
ATOM 2307 O O . VAL A 1 316 ? -14.727 -0.233 2.547 1.00 96.56 316 VAL A O 1
ATOM 2310 N N . ARG A 1 317 ? -15.784 -2.152 3.053 1.00 94.62 317 ARG A N 1
ATOM 2311 C CA . ARG A 1 317 ? -17.001 -1.495 3.528 1.00 94.62 317 ARG A CA 1
ATOM 2312 C C . ARG A 1 317 ? -16.769 -0.827 4.885 1.00 94.62 317 ARG A C 1
ATOM 2314 O O . ARG A 1 317 ? -16.353 -1.486 5.836 1.00 94.62 317 ARG A O 1
ATOM 2321 N N . CYS A 1 318 ? -17.147 0.447 4.998 1.00 94.44 318 CYS A N 1
ATOM 2322 C CA . CYS A 1 318 ? -17.351 1.098 6.290 1.00 94.44 318 CYS A CA 1
ATOM 2323 C C . CYS A 1 318 ? -18.688 0.636 6.884 1.00 94.44 318 CYS A C 1
ATOM 2325 O O . CYS A 1 318 ? -19.758 0.860 6.315 1.00 94.44 318 CYS A O 1
ATOM 2327 N N . ILE A 1 319 ? -18.618 -0.071 8.006 1.00 94.19 319 ILE A N 1
ATOM 2328 C CA . ILE A 1 319 ? -19.777 -0.610 8.722 1.00 94.19 319 ILE A CA 1
ATOM 2329 C C . ILE A 1 319 ? -20.410 0.488 9.584 1.00 94.19 319 ILE A C 1
ATOM 2331 O O . ILE A 1 319 ? -21.636 0.610 9.659 1.00 94.19 319 ILE A O 1
ATOM 2335 N N . GLY A 1 320 ? -19.573 1.312 10.206 1.00 93.44 320 GLY A N 1
ATOM 2336 C CA . GLY A 1 320 ? -19.991 2.424 11.044 1.00 93.44 320 GLY A CA 1
ATOM 2337 C C . GLY A 1 320 ? -18.815 3.036 11.789 1.00 93.44 320 GLY A C 1
ATOM 2338 O O . GLY A 1 320 ? -17.654 2.731 11.522 1.00 93.44 320 GLY A O 1
ATOM 2339 N N . VAL A 1 321 ? -19.125 3.899 12.744 1.00 94.62 321 VAL A N 1
ATOM 2340 C CA . VAL A 1 321 ? -18.141 4.605 13.567 1.00 94.62 321 VAL A CA 1
ATOM 2341 C C . VAL A 1 321 ? -18.579 4.624 15.026 1.00 94.62 321 VAL A C 1
ATOM 2343 O O . VAL A 1 321 ? -19.743 4.396 15.330 1.00 94.62 321 VAL A O 1
ATOM 2346 N N . SER A 1 322 ? -17.657 4.891 15.942 1.00 93.88 322 SER A N 1
ATOM 2347 C CA . SER A 1 322 ? -17.961 5.230 17.335 1.00 93.88 322 SER A CA 1
ATOM 2348 C C . SER A 1 322 ? -17.097 6.425 17.710 1.00 93.88 322 SER A C 1
ATOM 2350 O O . SER A 1 322 ? -15.944 6.258 18.108 1.00 93.88 322 SER A O 1
ATOM 2352 N N . LEU A 1 323 ? -17.635 7.629 17.524 1.00 88.06 323 LEU A N 1
ATOM 2353 C CA . LEU A 1 323 ? -16.909 8.895 17.656 1.00 88.06 323 LEU A CA 1
ATOM 2354 C C . LEU A 1 323 ? -17.247 9.642 18.952 1.00 88.06 323 LEU A C 1
ATOM 2356 O O . LEU A 1 323 ? -16.502 10.532 19.360 1.00 88.06 323 LEU A O 1
ATOM 2360 N N . GLN A 1 324 ? -18.361 9.299 19.608 1.00 81.12 324 GLN A N 1
ATOM 2361 C CA . GLN A 1 324 ? -18.848 10.017 20.795 1.00 81.12 324 GLN A CA 1
ATOM 2362 C C . GLN A 1 324 ? -18.067 9.708 22.083 1.00 81.12 324 GLN A C 1
ATOM 2364 O O . GLN A 1 324 ? -18.120 10.496 23.035 1.00 81.12 324 GLN A O 1
ATOM 2369 N N . ILE A 1 325 ? -17.384 8.560 22.127 1.00 81.19 325 ILE A N 1
ATOM 2370 C CA . ILE A 1 325 ? -16.654 8.035 23.288 1.00 81.19 325 ILE A CA 1
ATOM 2371 C C . ILE A 1 325 ? -15.233 7.668 22.847 1.00 81.19 325 ILE A C 1
ATOM 2373 O O . ILE A 1 325 ? -15.059 7.065 21.790 1.00 81.19 325 ILE A O 1
ATOM 2377 N N . LEU A 1 326 ? -14.238 8.031 23.662 1.00 79.81 326 LEU A N 1
ATOM 2378 C CA . LEU A 1 326 ? -12.833 7.699 23.426 1.00 79.81 326 LEU A CA 1
ATOM 2379 C C . LEU A 1 326 ? -12.501 6.237 23.808 1.00 79.81 326 LEU A C 1
ATOM 2381 O O . LEU A 1 326 ? -13.144 5.690 24.711 1.00 79.81 326 LEU A O 1
ATOM 2385 N N . PRO A 1 327 ? -11.508 5.612 23.146 1.00 86.00 327 PRO A N 1
ATOM 2386 C CA . PRO A 1 327 ? -10.886 6.063 21.897 1.00 86.00 327 PRO A CA 1
ATOM 2387 C C . PRO A 1 327 ? -11.882 6.005 20.726 1.00 86.00 327 PRO A C 1
ATOM 2389 O O . PRO A 1 327 ? -12.744 5.120 20.672 1.00 86.00 327 PRO A O 1
ATOM 2392 N N . ARG A 1 328 ? -11.776 6.956 19.785 1.00 86.94 328 ARG A N 1
ATOM 2393 C CA . ARG A 1 328 ? -12.672 7.007 18.615 1.00 86.94 328 ARG A CA 1
ATOM 2394 C C . ARG A 1 328 ? -12.369 5.843 17.680 1.00 86.94 328 ARG A C 1
ATOM 2396 O O . ARG A 1 328 ? -11.206 5.486 17.503 1.00 86.94 328 ARG A O 1
ATOM 2403 N N . CYS A 1 329 ? -13.406 5.261 17.085 1.00 93.06 329 CYS A N 1
ATOM 2404 C CA . CYS A 1 329 ? -13.284 4.050 16.277 1.00 93.06 329 CYS A CA 1
ATOM 2405 C C . CYS A 1 329 ? -13.948 4.192 14.900 1.00 93.06 329 CYS A C 1
ATOM 2407 O O . CYS A 1 329 ? -15.044 4.746 14.797 1.00 93.06 329 CYS A O 1
ATOM 2409 N N . ILE A 1 330 ? -13.331 3.602 13.875 1.00 93.50 330 ILE A N 1
ATOM 2410 C CA . ILE A 1 330 ? -13.954 3.295 12.579 1.00 93.50 330 ILE A CA 1
ATOM 2411 C C . ILE A 1 330 ? -14.091 1.776 12.484 1.00 93.50 330 ILE A C 1
ATOM 2413 O O . ILE A 1 330 ? -13.133 1.042 12.729 1.00 93.50 330 ILE A O 1
ATOM 2417 N N . LEU A 1 331 ? -15.292 1.310 12.151 1.00 95.38 331 LEU A N 1
ATOM 2418 C CA . LEU A 1 331 ? -15.636 -0.102 12.030 1.00 95.38 331 LEU A CA 1
ATOM 2419 C C . LEU A 1 331 ? -15.670 -0.467 10.549 1.00 95.38 331 LEU A C 1
ATOM 2421 O O . LEU A 1 331 ? -16.463 0.081 9.783 1.00 95.38 331 LEU A O 1
ATOM 2425 N N . LEU A 1 332 ? -14.819 -1.401 10.153 1.00 95.38 332 LEU A N 1
ATOM 2426 C CA . LEU A 1 332 ? -14.602 -1.818 8.774 1.00 95.38 332 LEU A CA 1
ATOM 2427 C C . LEU A 1 332 ? -14.898 -3.307 8.609 1.00 95.38 332 LEU A C 1
ATOM 2429 O O . LEU A 1 332 ? -14.817 -4.086 9.560 1.00 95.38 332 LEU A O 1
ATOM 2433 N N . GLU A 1 333 ? -15.220 -3.714 7.386 1.00 95.75 333 GLU A N 1
ATOM 2434 C CA . GLU A 1 333 ? -15.246 -5.128 7.012 1.00 95.75 333 GLU A CA 1
ATOM 2435 C C . GLU A 1 333 ? -13.905 -5.801 7.346 1.00 95.75 333 GLU A C 1
ATOM 2437 O O . GLU A 1 333 ? -12.834 -5.281 7.028 1.00 95.75 333 GLU A O 1
ATOM 2442 N N . LEU A 1 334 ? -13.967 -6.957 8.012 1.00 96.31 334 LEU A N 1
ATOM 2443 C CA . LEU A 1 334 ? -12.777 -7.703 8.401 1.00 96.31 334 LEU A CA 1
ATOM 2444 C C . LEU A 1 334 ? -12.177 -8.439 7.195 1.00 96.31 334 LEU A C 1
ATOM 2446 O O . LEU A 1 334 ? -12.824 -9.288 6.586 1.00 96.31 334 LEU A O 1
ATOM 2450 N N . MET A 1 335 ? -10.907 -8.160 6.906 1.00 96.50 335 MET A N 1
ATOM 2451 C CA . MET A 1 335 ? -10.162 -8.746 5.789 1.00 96.50 335 MET A CA 1
ATOM 2452 C C . MET A 1 335 ? -9.120 -9.740 6.315 1.00 96.50 335 MET A C 1
ATOM 2454 O O . MET A 1 335 ? -7.978 -9.381 6.596 1.00 96.50 335 MET A O 1
ATOM 2458 N N . THR A 1 336 ? -9.519 -11.002 6.499 1.00 95.00 336 THR A N 1
ATOM 2459 C CA . THR A 1 336 ? -8.684 -12.016 7.179 1.00 95.00 336 THR A CA 1
ATOM 2460 C C . THR A 1 336 ? -7.471 -12.484 6.372 1.00 95.00 336 THR A C 1
ATOM 2462 O O . THR A 1 336 ? -6.563 -13.088 6.936 1.00 95.00 336 THR A O 1
ATOM 2465 N N . GLY A 1 337 ? -7.430 -12.200 5.066 1.00 94.25 337 GLY A N 1
ATOM 2466 C CA . GLY A 1 337 ? -6.273 -12.472 4.211 1.00 94.25 337 GLY A CA 1
ATOM 2467 C C . GLY A 1 337 ? -5.128 -11.465 4.368 1.00 94.25 337 GLY A C 1
ATOM 2468 O O . GLY A 1 337 ? -4.059 -11.695 3.808 1.00 94.25 337 GLY A O 1
ATOM 2469 N N . GLY A 1 338 ? -5.331 -10.380 5.125 1.00 93.81 338 GLY A N 1
ATOM 2470 C CA . GLY A 1 338 ? -4.323 -9.341 5.339 1.00 93.81 338 GLY A CA 1
ATOM 2471 C C . GLY A 1 338 ? -4.064 -8.486 4.096 1.00 93.81 338 GLY A C 1
ATOM 2472 O O . GLY A 1 338 ? -4.872 -8.461 3.162 1.00 93.81 338 GLY A O 1
ATOM 2473 N N . ASP A 1 339 ? -2.945 -7.757 4.100 1.00 94.06 339 ASP A N 1
ATOM 2474 C CA . ASP A 1 339 ? -2.538 -6.934 2.964 1.00 94.06 339 ASP A CA 1
ATOM 2475 C C . ASP A 1 339 ? -1.941 -7.772 1.825 1.00 94.06 339 ASP A C 1
ATOM 2477 O O . ASP A 1 339 ? -1.238 -8.768 2.028 1.00 94.06 339 ASP A O 1
ATOM 2481 N N . MET A 1 340 ? -2.215 -7.344 0.594 1.00 97.12 340 MET A N 1
ATOM 2482 C CA . MET A 1 340 ? -1.831 -8.062 -0.616 1.00 97.12 340 MET A CA 1
ATOM 2483 C C . MET A 1 340 ? -0.314 -8.192 -0.758 1.00 97.12 340 MET A C 1
ATOM 2485 O O . MET A 1 340 ? 0.162 -9.218 -1.240 1.00 97.12 340 MET A O 1
ATOM 2489 N N . LYS A 1 341 ? 0.463 -7.187 -0.338 1.00 94.94 341 LYS A N 1
ATOM 2490 C CA . LYS A 1 341 ? 1.926 -7.231 -0.449 1.00 94.94 341 LYS A CA 1
ATOM 2491 C C . LYS A 1 341 ? 2.498 -8.347 0.424 1.00 94.94 341 LYS A C 1
ATOM 2493 O O . LYS A 1 341 ? 3.283 -9.159 -0.070 1.00 94.94 341 LYS A O 1
ATOM 2498 N N . SER A 1 342 ? 2.098 -8.412 1.691 1.00 92.88 342 SER A N 1
ATOM 2499 C CA . SER A 1 342 ? 2.500 -9.483 2.607 1.00 92.88 342 SER A CA 1
ATOM 2500 C C . SER A 1 342 ? 2.030 -10.843 2.104 1.00 92.88 342 SER A C 1
ATOM 2502 O O . SER A 1 342 ? 2.828 -11.779 2.040 1.00 92.88 342 SER A O 1
ATOM 2504 N N . PHE A 1 343 ? 0.777 -10.934 1.654 1.00 95.25 343 PHE A N 1
ATOM 2505 C CA . PHE A 1 343 ? 0.213 -12.163 1.108 1.00 95.25 343 PHE A CA 1
ATOM 2506 C C . PHE A 1 343 ? 1.014 -12.701 -0.093 1.00 95.25 343 PHE A C 1
ATOM 2508 O O . PHE A 1 343 ? 1.394 -13.875 -0.099 1.00 95.25 343 PHE A O 1
ATOM 2515 N N . LEU A 1 344 ? 1.326 -11.853 -1.081 1.00 94.88 344 LEU A N 1
ATOM 2516 C CA . LEU A 1 344 ? 2.104 -12.238 -2.264 1.00 94.88 344 LEU A CA 1
ATOM 2517 C C . LEU A 1 344 ? 3.497 -12.753 -1.882 1.00 94.88 344 LEU A C 1
ATOM 2519 O O . LEU A 1 344 ? 3.946 -13.761 -2.423 1.00 94.88 344 LEU A O 1
ATOM 2523 N N . ARG A 1 345 ? 4.165 -12.093 -0.925 1.00 92.69 345 ARG A N 1
ATOM 2524 C CA . ARG A 1 345 ? 5.498 -12.488 -0.436 1.00 92.69 345 ARG A CA 1
ATOM 2525 C C . ARG A 1 345 ? 5.476 -13.823 0.303 1.00 92.69 345 ARG A C 1
ATOM 2527 O O . ARG A 1 345 ? 6.358 -14.651 0.097 1.00 92.69 345 ARG A O 1
ATOM 2534 N N . GLN A 1 346 ? 4.480 -14.038 1.158 1.00 90.94 346 GLN A N 1
ATOM 2535 C CA . GLN A 1 346 ? 4.361 -15.263 1.953 1.00 90.94 346 GLN A CA 1
ATOM 2536 C C . GLN A 1 346 ? 4.022 -16.485 1.091 1.00 90.94 346 GLN A C 1
ATOM 2538 O O . GLN A 1 346 ? 4.457 -17.590 1.405 1.00 90.94 346 GLN A O 1
ATOM 2543 N N . ASN A 1 347 ? 3.301 -16.282 -0.015 1.00 90.94 347 ASN A N 1
ATOM 2544 C CA . ASN A 1 347 ? 2.811 -17.351 -0.885 1.00 90.94 347 ASN A CA 1
ATOM 2545 C C . ASN A 1 347 ? 3.647 -17.548 -2.161 1.00 90.94 347 ASN A C 1
ATOM 2547 O O . ASN A 1 347 ? 3.193 -18.218 -3.093 1.00 90.94 347 ASN A O 1
ATOM 2551 N N . ARG A 1 348 ? 4.865 -16.997 -2.240 1.00 90.69 348 ARG A N 1
ATOM 2552 C CA . ARG A 1 348 ? 5.758 -17.242 -3.384 1.00 90.69 348 ARG A CA 1
ATOM 2553 C C . ARG A 1 348 ? 6.002 -18.744 -3.576 1.00 90.69 348 ARG A C 1
ATOM 2555 O O . ARG A 1 348 ? 6.237 -19.436 -2.583 1.00 90.69 348 ARG A O 1
ATOM 2562 N N . PRO A 1 349 ? 5.970 -19.266 -4.816 1.00 88.38 349 PRO A N 1
ATOM 2563 C CA . PRO A 1 349 ? 6.350 -20.649 -5.080 1.00 88.38 349 PRO A CA 1
ATOM 2564 C C . PRO A 1 349 ? 7.786 -20.916 -4.620 1.00 88.38 349 PRO A C 1
ATOM 2566 O O . PRO A 1 349 ? 8.705 -20.195 -5.006 1.00 88.38 349 PRO A O 1
ATOM 2569 N N . LYS A 1 350 ? 7.987 -21.962 -3.813 1.00 85.62 350 LYS A N 1
ATOM 2570 C CA . LYS A 1 350 ? 9.305 -22.396 -3.322 1.00 85.62 350 LYS A CA 1
ATOM 2571 C C . LYS A 1 350 ? 9.533 -23.851 -3.702 1.00 85.62 350 LYS A C 1
ATOM 2573 O O . LYS A 1 350 ? 8.584 -24.624 -3.786 1.00 85.62 350 LYS A O 1
ATOM 2578 N N . THR A 1 351 ? 10.789 -24.253 -3.874 1.00 76.69 351 THR A N 1
ATOM 2579 C CA . THR A 1 351 ? 11.159 -25.632 -4.258 1.00 76.69 351 THR A CA 1
ATOM 2580 C C . THR A 1 351 ? 10.571 -26.710 -3.340 1.00 76.69 351 THR A C 1
ATOM 2582 O O . THR A 1 351 ? 10.237 -27.792 -3.810 1.00 76.69 351 THR A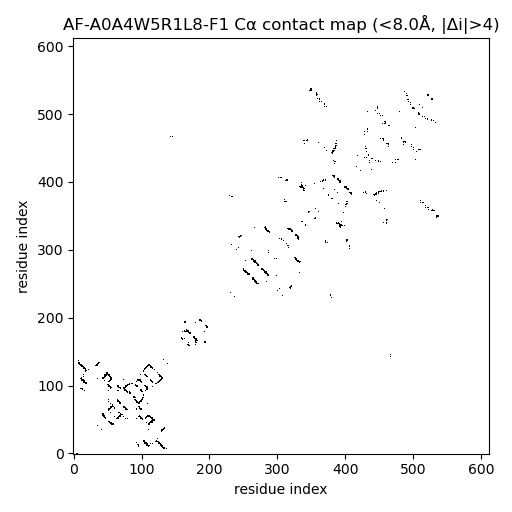 O 1
ATOM 2585 N N . CYS A 1 352 ? 10.405 -26.407 -2.049 1.00 68.19 352 CYS A N 1
ATOM 2586 C CA . CYS A 1 352 ? 9.918 -27.343 -1.031 1.00 68.19 352 CYS A CA 1
ATOM 2587 C C . CYS A 1 352 ? 8.453 -27.110 -0.607 1.00 68.19 352 CYS A C 1
ATOM 2589 O O . CYS A 1 352 ? 7.985 -27.761 0.324 1.00 68.19 352 CYS A O 1
ATOM 2591 N N . GLN A 1 353 ? 7.731 -26.163 -1.224 1.00 68.69 353 GLN A N 1
ATOM 2592 C CA . GLN A 1 353 ? 6.356 -25.815 -0.839 1.00 68.69 353 GLN A CA 1
ATOM 2593 C C . GLN A 1 353 ? 5.483 -25.591 -2.077 1.00 68.69 353 GLN A C 1
ATOM 2595 O O . GLN A 1 353 ? 5.741 -24.697 -2.884 1.00 68.69 353 GLN A O 1
ATOM 2600 N N . SER A 1 354 ? 4.409 -26.373 -2.204 1.00 65.00 354 SER A N 1
ATOM 2601 C CA . SER A 1 354 ? 3.378 -26.136 -3.214 1.00 65.00 354 SER A CA 1
ATOM 2602 C C . SER A 1 354 ? 2.661 -24.818 -2.914 1.00 65.00 354 SER A C 1
ATOM 2604 O O . SER A 1 354 ? 2.020 -24.695 -1.869 1.00 65.00 354 SER A O 1
ATOM 2606 N N . SER A 1 355 ? 2.757 -23.838 -3.814 1.00 72.00 355 SER A N 1
ATOM 2607 C CA . SER A 1 355 ? 2.001 -22.588 -3.694 1.00 72.00 355 SER A CA 1
ATOM 2608 C C . SER A 1 355 ? 0.594 -22.746 -4.270 1.00 72.00 355 SER A C 1
ATOM 2610 O O . SER A 1 355 ? 0.408 -23.381 -5.306 1.00 72.00 355 SER A O 1
ATOM 2612 N N . SER A 1 356 ? -0.392 -22.136 -3.606 1.00 75.88 356 SER A N 1
ATOM 2613 C CA . SER A 1 356 ? -1.749 -21.986 -4.150 1.00 75.88 356 SER A CA 1
ATOM 2614 C C . SER A 1 356 ? -1.842 -20.888 -5.216 1.00 75.88 356 SER A C 1
ATOM 2616 O O . SER A 1 356 ? -2.866 -20.773 -5.885 1.00 75.88 356 SER A O 1
ATOM 2618 N N . LEU A 1 357 ? -0.797 -20.067 -5.378 1.00 90.50 357 LEU A N 1
ATOM 2619 C CA . LEU A 1 357 ? -0.771 -19.007 -6.376 1.00 90.50 357 LEU A CA 1
ATOM 2620 C C . LEU A 1 357 ? -0.490 -19.571 -7.766 1.00 90.50 357 LEU A C 1
ATOM 2622 O O . LEU A 1 357 ? 0.499 -20.263 -8.002 1.00 90.50 357 LEU A O 1
ATOM 2626 N N . THR A 1 358 ? -1.354 -19.200 -8.702 1.00 94.44 358 THR A N 1
ATOM 2627 C CA . THR A 1 358 ? -1.209 -19.451 -10.136 1.00 94.44 358 THR A CA 1
ATOM 2628 C C . THR A 1 358 ? -1.290 -18.126 -10.889 1.00 94.44 358 THR A C 1
ATOM 2630 O O . THR A 1 358 ? -1.694 -17.109 -10.321 1.00 94.44 358 THR A O 1
ATOM 2633 N N . MET A 1 359 ? -0.946 -18.117 -12.179 1.00 97.00 359 MET A N 1
ATOM 2634 C CA . MET A 1 359 ? -1.112 -16.918 -13.008 1.00 97.00 359 MET A CA 1
ATOM 2635 C C . MET A 1 359 ? -2.575 -16.443 -13.043 1.00 97.00 359 MET A C 1
ATOM 2637 O O . MET A 1 359 ? -2.840 -15.241 -13.024 1.00 97.00 359 MET A O 1
ATOM 2641 N N . LEU A 1 360 ? -3.526 -17.385 -13.033 1.00 96.81 360 LEU A N 1
ATOM 2642 C CA . LEU A 1 360 ? -4.957 -17.087 -12.991 1.00 96.81 360 LEU A CA 1
ATOM 2643 C C . LEU A 1 360 ? -5.353 -16.375 -11.687 1.00 96.81 360 LEU A C 1
ATOM 2645 O O . LEU A 1 360 ? -6.077 -15.384 -11.732 1.00 96.81 360 LEU A O 1
ATOM 2649 N N . GLU A 1 361 ? -4.816 -16.809 -10.546 1.00 96.38 361 GLU A N 1
ATOM 2650 C CA . GLU A 1 361 ? -5.064 -16.161 -9.250 1.00 96.38 361 GLU A CA 1
ATOM 2651 C C . GLU A 1 361 ? -4.535 -14.722 -9.205 1.00 96.38 361 GLU A C 1
ATOM 2653 O O . GLU A 1 361 ? -5.210 -13.821 -8.705 1.00 96.38 361 GLU A O 1
ATOM 2658 N N . LEU A 1 362 ? -3.357 -14.469 -9.786 1.00 98.12 362 LEU A N 1
ATOM 2659 C CA . LEU A 1 362 ? -2.813 -13.111 -9.902 1.00 98.12 362 LEU A CA 1
ATOM 2660 C C . LEU A 1 362 ? -3.694 -12.216 -10.784 1.00 98.12 362 LEU A C 1
ATOM 2662 O O . LEU A 1 362 ? -3.935 -11.053 -10.452 1.00 98.12 362 LEU A O 1
ATOM 2666 N N . LEU A 1 363 ? -4.213 -12.759 -11.888 1.00 98.56 363 LEU A N 1
ATOM 2667 C CA . LEU A 1 363 ? -5.144 -12.047 -12.762 1.00 98.56 363 LEU A CA 1
ATOM 2668 C C . LEU A 1 363 ? -6.485 -11.760 -12.076 1.00 98.56 363 LEU A C 1
ATOM 2670 O O . LEU A 1 363 ? -7.032 -10.675 -12.270 1.00 98.56 363 LEU A O 1
ATOM 2674 N N . HIS A 1 364 ? -7.006 -12.683 -11.264 1.00 98.44 364 HIS A N 1
ATOM 2675 C CA . HIS A 1 364 ? -8.220 -12.460 -10.474 1.00 98.44 364 HIS A CA 1
ATOM 2676 C C . HIS A 1 364 ? -8.043 -11.312 -9.483 1.00 98.44 364 HIS A C 1
ATOM 2678 O O . HIS A 1 364 ? -8.851 -10.385 -9.474 1.00 98.44 364 HIS A O 1
ATOM 2684 N N . VAL A 1 365 ? -6.940 -11.310 -8.735 1.00 98.31 365 VAL A N 1
ATOM 2685 C CA . VAL A 1 365 ? -6.607 -10.229 -7.802 1.00 98.31 365 VAL A CA 1
ATOM 2686 C C . VAL A 1 365 ? -6.454 -8.882 -8.527 1.00 98.31 365 VAL A C 1
ATOM 2688 O O . VAL A 1 365 ? -6.976 -7.864 -8.070 1.00 98.31 365 VAL A O 1
ATOM 2691 N N . ALA A 1 366 ? -5.796 -8.861 -9.689 1.00 98.81 366 ALA A N 1
ATOM 2692 C CA . ALA A 1 366 ? -5.677 -7.656 -10.509 1.00 98.81 366 ALA A CA 1
ATOM 2693 C C . ALA A 1 366 ? -7.040 -7.152 -11.018 1.00 98.81 366 ALA A C 1
ATOM 2695 O O . ALA A 1 366 ? -7.315 -5.950 -10.983 1.00 98.81 366 ALA A O 1
ATOM 2696 N N . ARG A 1 367 ? -7.904 -8.066 -11.478 1.00 98.81 367 ARG A N 1
ATOM 2697 C CA . ARG A 1 367 ? -9.259 -7.763 -11.960 1.00 98.81 367 ARG A CA 1
ATOM 2698 C C . ARG A 1 367 ? -10.120 -7.159 -10.855 1.00 98.81 367 ARG A C 1
ATOM 2700 O O . ARG A 1 367 ? -10.812 -6.173 -11.093 1.00 98.81 367 ARG A O 1
ATOM 2707 N N . ASP A 1 368 ? -10.059 -7.731 -9.661 1.00 98.81 368 ASP A N 1
ATOM 2708 C CA . ASP A 1 368 ? -10.793 -7.263 -8.490 1.00 98.81 368 ASP A CA 1
ATOM 2709 C C . ASP A 1 368 ? -10.454 -5.804 -8.161 1.00 98.81 368 ASP A C 1
ATOM 2711 O O . ASP A 1 368 ? -11.347 -4.959 -8.060 1.00 98.81 368 ASP A O 1
ATOM 2715 N N . ILE A 1 369 ? -9.164 -5.461 -8.089 1.00 98.81 369 ILE A N 1
ATOM 2716 C CA . ILE A 1 369 ? -8.762 -4.070 -7.840 1.00 98.81 369 ILE A CA 1
ATOM 2717 C C . ILE A 1 369 ? -9.131 -3.159 -9.017 1.00 98.81 369 ILE A C 1
ATOM 2719 O O . ILE A 1 369 ? -9.591 -2.041 -8.791 1.00 98.81 369 ILE A O 1
ATOM 2723 N N . ALA A 1 370 ? -9.033 -3.628 -10.266 1.00 98.81 370 ALA A N 1
ATOM 2724 C CA . ALA A 1 370 ? -9.464 -2.850 -11.430 1.00 98.81 370 ALA A CA 1
ATOM 2725 C C . ALA A 1 370 ? -10.966 -2.511 -11.394 1.00 98.81 370 ALA A C 1
ATOM 2727 O O . ALA A 1 370 ? -11.346 -1.404 -11.776 1.00 98.81 370 ALA A O 1
ATOM 2728 N N . PHE A 1 371 ? -11.821 -3.414 -10.896 1.00 98.75 371 PHE A N 1
ATOM 2729 C CA . PHE A 1 371 ? -13.238 -3.117 -10.667 1.00 98.75 371 PHE A CA 1
ATOM 2730 C C . PHE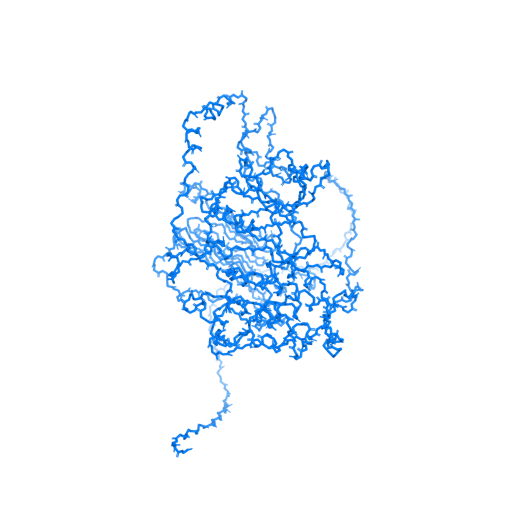 A 1 371 ? -13.430 -2.032 -9.603 1.00 98.75 371 PHE A C 1
ATOM 2732 O O . PHE A 1 371 ? -14.230 -1.120 -9.807 1.00 98.75 371 PHE A O 1
ATOM 2739 N N . GLY A 1 372 ? -12.676 -2.097 -8.500 1.00 98.38 372 GLY A N 1
ATOM 2740 C CA . GLY A 1 372 ? -12.666 -1.047 -7.478 1.00 98.38 372 GLY A CA 1
ATOM 2741 C C . GLY A 1 372 ? -12.255 0.311 -8.050 1.00 98.38 372 GLY A C 1
ATOM 2742 O O . GLY A 1 372 ? -12.956 1.300 -7.857 1.00 98.38 372 GLY A O 1
ATOM 2743 N N . CYS A 1 373 ? -11.174 0.355 -8.827 1.00 98.38 373 CYS A N 1
ATOM 2744 C CA . CYS A 1 373 ? -10.704 1.586 -9.451 1.00 98.38 373 CYS A CA 1
ATOM 2745 C C . CYS A 1 373 ? -11.663 2.134 -10.518 1.00 98.38 373 CYS A C 1
ATOM 2747 O O . CYS A 1 373 ? -11.836 3.347 -10.596 1.00 98.38 373 CYS A O 1
ATOM 2749 N N . ARG A 1 374 ? -12.335 1.275 -11.302 1.00 98.50 374 ARG A N 1
ATOM 2750 C CA . ARG A 1 374 ? -13.391 1.719 -12.229 1.00 98.50 374 ARG A CA 1
ATOM 2751 C C . ARG A 1 374 ? -14.522 2.412 -11.479 1.00 98.50 374 ARG A C 1
ATOM 2753 O O . ARG A 1 374 ? -14.960 3.476 -11.894 1.00 98.50 374 ARG A O 1
ATOM 2760 N N . TYR A 1 375 ? -14.961 1.834 -10.363 1.00 97.38 375 TYR A N 1
ATOM 2761 C CA . TYR A 1 375 ? -15.988 2.449 -9.527 1.00 97.38 375 TYR A CA 1
ATOM 2762 C C . TYR A 1 375 ? -15.542 3.825 -9.003 1.00 97.38 375 TYR A C 1
ATOM 2764 O O . TYR A 1 375 ? -16.332 4.766 -9.014 1.00 97.38 375 TYR A O 1
ATOM 2772 N N . LEU A 1 376 ? -14.279 3.980 -8.586 1.00 93.81 376 LEU A N 1
ATOM 2773 C CA . LEU A 1 376 ? -13.743 5.287 -8.185 1.00 93.81 376 LEU A CA 1
ATOM 2774 C C . LEU A 1 376 ? -13.722 6.285 -9.357 1.00 93.81 376 LEU A C 1
ATOM 2776 O O . LEU A 1 376 ? -14.187 7.411 -9.194 1.00 93.81 376 LEU A O 1
ATOM 2780 N N . GLU A 1 377 ? -13.276 5.858 -10.544 1.00 93.38 377 GLU A N 1
ATOM 2781 C CA . GLU A 1 377 ? -13.256 6.667 -11.775 1.00 93.38 377 GLU A CA 1
ATOM 2782 C C . GLU A 1 377 ? -14.663 7.155 -12.171 1.00 93.38 377 GLU A C 1
ATOM 2784 O O . GLU A 1 377 ? -14.855 8.343 -12.436 1.00 93.38 377 GLU A O 1
ATOM 2789 N N . GLU A 1 378 ? -15.660 6.266 -12.148 1.00 93.38 378 GLU A N 1
ATOM 2790 C CA . GLU A 1 378 ? -17.070 6.573 -12.440 1.00 93.38 378 GLU A CA 1
ATOM 2791 C C . GLU A 1 378 ? -17.685 7.550 -11.426 1.00 93.38 378 GLU A C 1
ATOM 2793 O O . GLU A 1 378 ? -18.572 8.328 -11.773 1.00 93.38 378 GLU A O 1
ATOM 2798 N N . ASN A 1 379 ? -17.191 7.543 -10.185 1.00 87.81 379 ASN A N 1
ATOM 2799 C CA . ASN A 1 379 ? -17.584 8.487 -9.137 1.00 87.81 379 ASN A CA 1
ATOM 2800 C C . ASN A 1 379 ? -16.677 9.730 -9.073 1.00 87.81 379 ASN A C 1
ATOM 2802 O O . ASN A 1 379 ? -16.775 10.507 -8.123 1.00 87.81 379 ASN A O 1
ATOM 2806 N N . HIS A 1 380 ? -15.804 9.927 -10.068 1.00 85.06 380 HIS A N 1
ATOM 2807 C CA . HIS A 1 380 ? -14.861 11.046 -10.155 1.00 85.06 380 HIS A CA 1
ATOM 2808 C C . HIS A 1 380 ? -13.955 11.195 -8.924 1.00 85.06 380 HIS A C 1
ATOM 2810 O O . HIS A 1 380 ? -13.550 12.300 -8.558 1.00 85.06 380 HIS A O 1
ATOM 2816 N N . PHE A 1 381 ? -13.620 10.074 -8.291 1.00 85.69 381 PHE A N 1
ATOM 2817 C CA . PHE A 1 381 ? -12.746 10.028 -7.134 1.00 85.69 381 PHE A CA 1
ATOM 2818 C C . PHE A 1 381 ? -11.350 9.555 -7.534 1.00 85.69 381 PHE A C 1
ATOM 2820 O O . PHE A 1 381 ? -11.198 8.526 -8.187 1.00 85.69 381 PHE A O 1
ATOM 2827 N N . ILE A 1 382 ? -10.327 10.301 -7.111 1.00 87.25 382 ILE A N 1
ATOM 2828 C CA . ILE A 1 382 ? -8.921 9.986 -7.382 1.00 87.25 382 ILE A CA 1
ATOM 2829 C C . ILE A 1 382 ? -8.290 9.480 -6.088 1.00 87.25 382 ILE A C 1
ATOM 2831 O O . ILE A 1 382 ? -8.201 10.223 -5.108 1.00 87.25 382 ILE A O 1
ATOM 2835 N N . HIS A 1 383 ? -7.828 8.236 -6.093 1.00 91.00 383 HIS A N 1
ATOM 2836 C CA . HIS A 1 383 ? -7.270 7.570 -4.924 1.00 91.00 383 HIS A CA 1
ATOM 2837 C C . HIS A 1 383 ? -5.865 8.064 -4.568 1.00 91.00 383 HIS A C 1
ATOM 2839 O O . HIS A 1 383 ? -5.553 8.214 -3.388 1.00 91.00 383 HIS A O 1
ATOM 2845 N N . ARG A 1 384 ? -5.011 8.306 -5.575 1.00 89.38 384 ARG A N 1
ATOM 2846 C CA . ARG A 1 384 ? -3.623 8.808 -5.461 1.00 89.38 384 ARG A CA 1
ATOM 2847 C C . ARG A 1 384 ? -2.591 7.856 -4.863 1.00 89.38 384 ARG A C 1
ATOM 2849 O O . ARG A 1 384 ? -1.414 8.202 -4.834 1.00 89.38 384 ARG A O 1
ATOM 2856 N N . ASP A 1 385 ? -3.009 6.683 -4.399 1.00 90.56 385 ASP A N 1
ATOM 2857 C CA . ASP A 1 385 ? -2.099 5.704 -3.801 1.00 90.56 385 ASP A CA 1
ATOM 2858 C C . ASP A 1 385 ? -2.562 4.259 -4.021 1.00 90.56 385 ASP A C 1
ATOM 2860 O O . ASP A 1 385 ? -2.671 3.457 -3.094 1.00 90.56 385 ASP A O 1
ATOM 2864 N N . ILE A 1 386 ? -2.882 3.925 -5.272 1.00 97.50 386 ILE A N 1
ATOM 2865 C CA . ILE A 1 386 ? -3.149 2.537 -5.658 1.00 97.50 386 ILE A CA 1
ATOM 2866 C C . ILE A 1 386 ? -1.830 1.755 -5.615 1.00 97.50 386 ILE A C 1
ATOM 2868 O O . ILE A 1 386 ? -0.956 1.949 -6.460 1.00 97.50 386 ILE A O 1
ATOM 2872 N N . ALA A 1 387 ? -1.700 0.872 -4.627 1.00 97.12 387 ALA A N 1
ATOM 2873 C CA . ALA A 1 387 ? -0.516 0.052 -4.380 1.00 97.12 387 ALA A CA 1
ATOM 2874 C C . ALA A 1 387 ? -0.891 -1.238 -3.636 1.00 97.12 387 ALA A C 1
ATOM 2876 O O . ALA A 1 387 ? -1.912 -1.283 -2.945 1.00 97.12 387 ALA A O 1
ATOM 2877 N N . ALA A 1 388 ? -0.045 -2.273 -3.709 1.00 97.50 388 ALA A N 1
ATOM 2878 C CA . ALA A 1 388 ? -0.351 -3.568 -3.088 1.00 97.50 388 ALA A CA 1
ATOM 2879 C C . ALA A 1 388 ? -0.522 -3.469 -1.560 1.00 97.50 388 ALA A C 1
ATOM 2881 O O . ALA A 1 388 ? -1.365 -4.148 -0.983 1.00 97.50 388 ALA A O 1
ATOM 2882 N N . ARG A 1 389 ? 0.223 -2.571 -0.901 1.00 93.88 389 ARG A N 1
ATOM 2883 C CA . ARG A 1 389 ? 0.103 -2.303 0.547 1.00 93.88 389 ARG A CA 1
ATOM 2884 C C . ARG A 1 389 ? -1.265 -1.747 0.976 1.00 93.88 389 ARG A C 1
ATOM 2886 O O . ARG A 1 389 ? -1.638 -1.911 2.128 1.00 93.88 389 ARG A O 1
ATOM 2893 N N . ASN A 1 390 ? -1.999 -1.121 0.053 1.00 95.31 390 ASN A N 1
ATOM 2894 C CA . ASN A 1 390 ? -3.308 -0.508 0.309 1.00 95.31 390 ASN A CA 1
ATOM 2895 C C . ASN A 1 390 ? -4.468 -1.403 -0.159 1.00 95.31 390 ASN A C 1
ATOM 2897 O O . ASN A 1 390 ? -5.631 -0.993 -0.127 1.00 95.31 390 ASN A O 1
ATOM 2901 N N . CYS A 1 391 ? -4.164 -2.622 -0.611 1.00 97.94 391 CYS A N 1
ATOM 2902 C CA . CYS A 1 391 ? -5.152 -3.606 -1.021 1.00 97.94 391 CYS A CA 1
ATOM 2903 C C . CYS A 1 391 ? -5.186 -4.761 -0.014 1.00 97.94 391 CYS A C 1
ATOM 2905 O O . CYS A 1 391 ? -4.142 -5.273 0.384 1.00 97.94 391 CYS A O 1
ATOM 2907 N N . LEU A 1 392 ? -6.383 -5.194 0.372 1.00 97.44 392 LEU A N 1
ATOM 2908 C CA . LEU A 1 392 ? -6.620 -6.250 1.353 1.00 97.44 392 LEU A CA 1
ATOM 2909 C C . LEU A 1 392 ? -7.329 -7.447 0.712 1.00 97.44 392 LEU A C 1
ATOM 2911 O O . LEU A 1 392 ? -8.040 -7.297 -0.284 1.00 97.44 392 LEU A O 1
ATOM 2915 N N . LEU A 1 393 ? -7.168 -8.630 1.303 1.00 97.94 393 LEU A N 1
ATOM 2916 C CA . LEU A 1 393 ? -7.784 -9.878 0.841 1.00 97.94 393 LEU A CA 1
ATOM 2917 C C . LEU A 1 393 ? -8.804 -10.397 1.857 1.00 97.94 393 LEU A C 1
ATOM 2919 O O . LEU A 1 393 ? -8.553 -10.398 3.063 1.00 97.94 393 LEU A O 1
ATOM 2923 N N . THR A 1 394 ? -9.966 -10.848 1.381 1.00 97.25 394 THR A N 1
ATOM 2924 C CA . THR A 1 394 ? -11.039 -11.348 2.263 1.00 97.25 394 THR A CA 1
ATOM 2925 C C . THR A 1 394 ? -10.598 -12.558 3.082 1.00 97.25 394 THR A C 1
ATOM 2927 O O . THR A 1 394 ? -10.899 -12.640 4.274 1.00 97.25 394 THR A O 1
ATOM 2930 N N . CYS A 1 395 ? -9.842 -13.471 2.473 1.00 95.00 395 CYS A N 1
ATOM 2931 C CA . CYS A 1 395 ? -9.287 -14.661 3.107 1.00 95.00 395 CYS A CA 1
ATOM 2932 C C . CYS A 1 395 ? -7.964 -15.074 2.429 1.00 95.00 395 CYS A C 1
ATOM 2934 O O . CYS A 1 395 ? -7.682 -14.640 1.311 1.00 95.00 395 CYS A O 1
ATOM 2936 N N . PRO A 1 396 ? -7.135 -15.913 3.077 1.00 91.88 396 PRO A N 1
ATOM 2937 C CA . PRO A 1 396 ? -5.909 -16.433 2.470 1.00 91.88 396 PRO A CA 1
ATOM 2938 C C . PRO A 1 396 ? -6.162 -17.606 1.509 1.00 91.88 396 PRO A C 1
ATOM 2940 O O . PRO A 1 396 ? -5.247 -18.012 0.799 1.00 91.88 396 PRO A O 1
ATOM 2943 N N . GLY A 1 397 ? -7.368 -18.185 1.492 1.00 90.69 397 GLY A N 1
ATOM 2944 C CA . GLY A 1 397 ? -7.738 -19.346 0.671 1.00 90.69 397 GLY A CA 1
ATOM 2945 C C . GLY A 1 397 ? -8.036 -19.008 -0.798 1.00 90.69 397 GLY A C 1
ATOM 2946 O O . GLY A 1 397 ? -7.898 -17.852 -1.185 1.00 90.69 397 GLY A O 1
ATOM 2947 N N . PRO A 1 398 ? -8.429 -19.995 -1.623 1.00 88.25 398 PRO A N 1
ATOM 2948 C CA . PRO A 1 398 ? -8.676 -19.810 -3.060 1.00 88.25 398 PRO A CA 1
ATOM 2949 C C . PRO A 1 398 ? -9.877 -18.904 -3.375 1.00 88.25 398 PRO A C 1
ATOM 2951 O O . PRO A 1 398 ? -9.866 -18.218 -4.387 1.00 88.25 398 PRO A O 1
ATOM 2954 N N . ASP A 1 399 ? -10.876 -18.818 -2.493 1.00 91.75 399 ASP A N 1
ATOM 2955 C CA . ASP A 1 399 ? -12.063 -17.963 -2.685 1.00 91.75 399 ASP A CA 1
ATOM 2956 C C . ASP A 1 399 ? -11.816 -16.482 -2.321 1.00 91.75 399 ASP A C 1
ATOM 2958 O O . ASP A 1 399 ? -12.734 -15.743 -1.949 1.00 91.75 399 ASP A O 1
ATOM 2962 N N . ARG A 1 400 ? -10.553 -16.043 -2.352 1.00 95.56 400 ARG A N 1
ATOM 2963 C CA . ARG A 1 400 ? -10.156 -14.691 -1.955 1.00 95.56 400 ARG A CA 1
ATOM 2964 C C . ARG A 1 400 ? -10.670 -13.653 -2.945 1.00 95.56 400 ARG A C 1
ATOM 2966 O O . ARG A 1 400 ? -10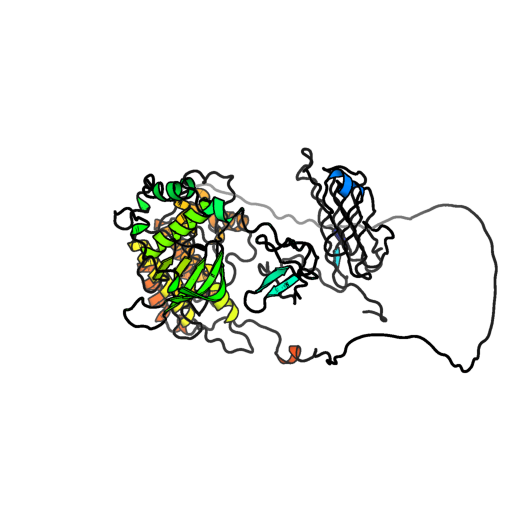.606 -13.838 -4.155 1.00 95.56 400 ARG A O 1
ATOM 2973 N N . VAL A 1 401 ? -11.095 -12.516 -2.410 1.00 98.25 401 VAL A N 1
ATOM 2974 C CA . VAL A 1 401 ? -11.451 -11.321 -3.177 1.00 98.25 401 VAL A CA 1
ATOM 2975 C C . VAL A 1 401 ? -10.553 -10.183 -2.723 1.00 98.25 401 VAL A C 1
ATOM 2977 O O . VAL A 1 401 ? -10.404 -9.951 -1.518 1.00 98.25 401 VAL A O 1
ATOM 2980 N N . ALA A 1 402 ? -9.959 -9.470 -3.676 1.00 98.56 402 ALA A N 1
ATOM 2981 C CA . ALA A 1 402 ? -9.142 -8.301 -3.382 1.00 98.56 402 ALA A CA 1
ATOM 2982 C C . ALA A 1 402 ? -9.993 -7.028 -3.302 1.00 98.56 402 ALA A C 1
ATOM 2984 O O . ALA A 1 402 ? -10.903 -6.802 -4.108 1.00 98.56 402 ALA A O 1
ATOM 2985 N N . LYS A 1 403 ? -9.698 -6.179 -2.315 1.00 98.62 403 LYS A N 1
ATOM 2986 C CA . LYS A 1 403 ? -10.394 -4.907 -2.104 1.00 98.62 403 LYS A CA 1
ATOM 2987 C C . LYS A 1 403 ? -9.424 -3.779 -1.788 1.00 98.62 403 LYS A C 1
ATOM 2989 O O . LYS A 1 403 ? -8.417 -3.992 -1.123 1.00 98.62 403 LYS A O 1
ATOM 2994 N N . ILE A 1 404 ? -9.766 -2.569 -2.210 1.00 97.88 404 ILE A N 1
ATOM 2995 C CA . ILE A 1 404 ? -9.071 -1.340 -1.814 1.00 97.88 404 ILE A CA 1
ATOM 2996 C C . ILE A 1 404 ? -9.444 -1.021 -0.360 1.00 97.88 404 ILE A C 1
ATOM 2998 O O . ILE A 1 404 ? -10.634 -0.937 -0.045 1.00 97.88 404 ILE A O 1
ATOM 3002 N N . GLY A 1 405 ? -8.447 -0.887 0.519 1.00 91.50 405 GLY A N 1
ATOM 3003 C CA . GLY A 1 405 ? -8.647 -0.797 1.970 1.00 91.50 405 GLY A CA 1
ATOM 3004 C C . GLY A 1 405 ? -8.165 0.485 2.646 1.00 91.50 405 GLY A C 1
ATOM 3005 O O . GLY A 1 405 ? -8.578 0.733 3.775 1.00 91.50 405 GLY A O 1
ATOM 3006 N N . ASP A 1 406 ? -7.339 1.301 1.988 1.00 84.31 406 ASP A N 1
ATOM 3007 C CA . ASP A 1 406 ? -6.781 2.524 2.580 1.00 84.31 406 ASP A CA 1
ATOM 3008 C C . ASP A 1 406 ? -6.929 3.722 1.636 1.00 84.31 406 ASP A C 1
ATOM 3010 O O . ASP A 1 406 ? -6.411 3.709 0.526 1.00 84.31 406 ASP A O 1
ATOM 3014 N N . PHE A 1 407 ? -7.608 4.774 2.098 1.00 77.31 407 PHE A N 1
ATOM 3015 C CA . PHE A 1 407 ? -7.864 6.011 1.349 1.00 77.31 407 PHE A CA 1
ATOM 3016 C C . PHE A 1 407 ? -7.008 7.188 1.839 1.00 77.31 407 PHE A C 1
ATOM 3018 O O . PHE A 1 407 ? -7.324 8.354 1.587 1.00 77.31 407 PHE A O 1
ATOM 3025 N N . GLY A 1 408 ? -5.921 6.904 2.559 1.00 67.06 408 GLY A N 1
ATOM 3026 C CA . GLY A 1 408 ? -5.223 7.900 3.350 1.00 67.06 408 GLY A CA 1
ATOM 3027 C C . GLY A 1 408 ? -4.628 9.086 2.584 1.00 67.06 408 GLY A C 1
ATOM 3028 O O . GLY A 1 408 ? -4.618 10.196 3.113 1.00 67.06 408 GLY A O 1
ATOM 3029 N N . MET A 1 409 ? -4.200 8.883 1.335 1.00 63.53 409 MET A N 1
ATOM 3030 C CA . MET A 1 409 ? -3.622 9.922 0.462 1.00 63.53 409 MET A CA 1
ATOM 3031 C C . MET A 1 409 ? -4.664 10.677 -0.381 1.00 63.53 409 MET A C 1
ATOM 3033 O O . MET A 1 409 ? -4.382 11.753 -0.912 1.00 63.53 409 MET A O 1
ATOM 3037 N N . ALA A 1 410 ? -5.901 10.176 -0.471 1.00 59.19 410 ALA A N 1
ATOM 3038 C CA . ALA A 1 410 ? -6.996 10.909 -1.112 1.00 59.19 410 ALA A CA 1
ATOM 3039 C C . ALA A 1 410 ? -7.434 12.144 -0.289 1.00 59.19 410 ALA A C 1
ATOM 3041 O O . ALA A 1 410 ? -8.132 13.032 -0.790 1.00 59.19 410 ALA A O 1
ATOM 3042 N N . ARG A 1 411 ? -6.985 12.218 0.973 1.00 55.56 411 ARG A N 1
ATOM 3043 C CA . ARG A 1 411 ? -7.207 13.322 1.919 1.00 55.56 411 ARG A CA 1
ATOM 3044 C C . ARG A 1 411 ? -6.333 14.547 1.647 1.00 55.56 411 ARG A C 1
ATOM 3046 O O . ARG A 1 411 ? -6.780 15.671 1.861 1.00 55.56 411 ARG A O 1
ATOM 3053 N N . ASP A 1 412 ? -5.125 14.361 1.109 1.00 52.97 412 ASP A N 1
ATOM 3054 C CA . ASP A 1 412 ? -4.122 15.431 0.972 1.00 52.97 412 ASP A CA 1
ATOM 3055 C C . ASP A 1 412 ? -4.513 16.553 -0.015 1.00 52.97 412 ASP A C 1
ATOM 3057 O O . ASP A 1 412 ? -3.842 17.580 -0.078 1.00 52.97 412 ASP A O 1
ATOM 3061 N N . ILE A 1 413 ? -5.628 16.433 -0.749 1.00 49.38 413 ILE A N 1
ATOM 3062 C CA . ILE A 1 413 ? -6.190 17.518 -1.584 1.00 49.38 413 ILE A CA 1
ATOM 3063 C C . ILE A 1 413 ? -6.534 18.764 -0.753 1.00 49.38 413 ILE A C 1
ATOM 3065 O O . ILE A 1 413 ? -6.405 19.882 -1.249 1.00 49.38 413 ILE A O 1
ATOM 3069 N N . TYR A 1 414 ? -6.921 18.597 0.518 1.00 39.91 414 TYR A N 1
ATOM 3070 C CA . TYR A 1 414 ? -7.214 19.709 1.434 1.00 39.91 414 TYR A CA 1
ATOM 3071 C C . TYR A 1 414 ? -5.974 20.539 1.797 1.00 39.91 414 TYR A C 1
ATOM 3073 O O . TYR A 1 414 ? -6.092 21.666 2.275 1.00 39.91 414 TYR A O 1
ATOM 3081 N N . ARG A 1 415 ? -4.770 20.033 1.508 1.00 49.66 415 ARG A N 1
ATOM 3082 C CA . ARG A 1 415 ? -3.493 20.709 1.759 1.00 49.66 415 ARG A CA 1
ATOM 3083 C C . ARG A 1 415 ? -3.120 21.689 0.649 1.00 49.66 415 ARG A C 1
ATOM 3085 O O . ARG A 1 415 ? -1.941 21.811 0.328 1.00 49.66 415 ARG A O 1
ATOM 3092 N N . ALA A 1 416 ? -4.076 22.420 0.072 1.00 37.03 416 ALA A N 1
ATOM 3093 C CA . ALA A 1 416 ? -3.820 23.389 -1.004 1.00 37.03 416 ALA A CA 1
ATOM 3094 C C . ALA A 1 416 ? -2.696 24.411 -0.681 1.00 37.03 416 ALA A C 1
ATOM 3096 O O . ALA A 1 416 ? -2.122 25.007 -1.588 1.00 37.03 416 ALA A O 1
ATOM 3097 N N . SER A 1 417 ? -2.319 24.579 0.593 1.00 32.19 417 SER A N 1
ATOM 3098 C CA . SER A 1 417 ? -1.196 25.405 1.056 1.00 32.19 417 SER A CA 1
ATOM 3099 C C . SER A 1 417 ? 0.153 24.679 1.253 1.00 32.19 417 SER A C 1
ATOM 3101 O O . SER A 1 417 ? 1.163 25.355 1.438 1.00 32.19 417 SER A O 1
ATOM 3103 N N . TYR A 1 418 ? 0.220 23.343 1.195 1.00 31.64 418 TYR A N 1
ATOM 3104 C CA . TYR A 1 418 ? 1.413 22.548 1.550 1.00 31.64 418 TYR A CA 1
ATOM 3105 C C . TYR A 1 418 ? 2.174 21.951 0.358 1.00 31.64 418 TYR A C 1
ATOM 3107 O O . TYR A 1 418 ? 3.275 21.430 0.531 1.00 31.64 418 TYR A O 1
ATOM 3115 N N . TYR A 1 419 ? 1.659 22.092 -0.865 1.00 40.69 419 TYR A N 1
ATOM 3116 C CA . TYR A 1 419 ? 2.361 21.704 -2.095 1.00 40.69 419 TYR A CA 1
ATOM 3117 C C . TYR A 1 419 ? 3.402 22.752 -2.537 1.00 40.69 419 TYR A C 1
ATOM 3119 O O . TYR A 1 419 ? 3.568 23.032 -3.722 1.00 40.69 419 TYR A O 1
ATOM 3127 N N . ARG A 1 420 ? 4.135 23.351 -1.587 1.00 32.88 420 ARG A N 1
ATOM 3128 C CA . ARG A 1 420 ? 5.403 24.021 -1.894 1.00 32.88 420 ARG A CA 1
ATOM 3129 C C . ARG A 1 420 ? 6.540 23.128 -1.429 1.00 32.88 420 ARG A C 1
ATOM 3131 O O . ARG A 1 420 ? 6.674 22.857 -0.241 1.00 32.88 420 ARG A O 1
ATOM 3138 N N . LYS A 1 421 ? 7.344 22.708 -2.406 1.00 34.81 421 LYS A N 1
ATOM 3139 C CA . LYS A 1 421 ? 8.756 22.303 -2.327 1.00 34.81 421 LYS A CA 1
ATOM 3140 C C . LYS A 1 421 ? 9.399 22.770 -0.998 1.00 34.81 421 LYS A C 1
ATOM 3142 O O . LYS A 1 421 ? 9.871 23.899 -0.917 1.00 34.81 421 LYS A O 1
ATOM 3147 N N . GLY A 1 422 ? 9.320 21.950 0.058 1.00 36.97 422 GLY A N 1
ATOM 3148 C CA . GLY A 1 422 ? 9.805 22.310 1.403 1.00 36.97 422 GLY A CA 1
ATOM 3149 C C . GLY A 1 422 ? 9.082 21.680 2.608 1.00 36.97 422 GLY A C 1
ATOM 3150 O O . GLY A 1 422 ? 9.653 21.661 3.693 1.00 36.97 422 GLY A O 1
ATOM 3151 N N . GLY A 1 423 ? 7.866 21.138 2.459 1.00 37.09 423 GLY A N 1
ATOM 3152 C CA . GLY A 1 423 ? 7.126 20.485 3.555 1.00 37.09 423 GLY A CA 1
ATOM 3153 C C . GLY A 1 423 ? 7.215 18.951 3.537 1.00 37.09 423 GLY A C 1
ATOM 3154 O O . GLY A 1 423 ? 6.946 18.335 2.513 1.00 37.09 423 GLY A O 1
ATOM 3155 N N . ARG A 1 424 ? 7.562 18.337 4.677 1.00 40.06 424 ARG A N 1
ATOM 3156 C CA . ARG A 1 424 ? 7.781 16.891 4.922 1.00 40.06 424 ARG A CA 1
ATOM 3157 C C . ARG A 1 424 ? 6.525 16.003 4.744 1.00 40.06 424 ARG A C 1
ATOM 3159 O O . ARG A 1 424 ? 6.068 15.391 5.701 1.00 40.06 424 ARG A O 1
ATOM 3166 N N . ALA A 1 425 ? 5.936 15.925 3.553 1.00 47.09 425 ALA A N 1
ATOM 3167 C CA . ALA A 1 425 ? 4.950 14.888 3.227 1.00 47.09 425 ALA A CA 1
ATOM 3168 C C . ALA A 1 425 ? 5.645 13.748 2.467 1.00 47.09 425 ALA A C 1
ATOM 3170 O O . ALA A 1 425 ? 6.269 13.992 1.434 1.00 47.09 425 ALA A O 1
ATOM 3171 N N . MET A 1 426 ? 5.569 12.514 2.974 1.00 58.66 426 MET A N 1
ATOM 3172 C CA . MET A 1 426 ? 6.101 11.348 2.264 1.00 58.66 426 MET A CA 1
ATOM 3173 C C . MET A 1 426 ? 5.185 11.008 1.085 1.00 58.66 426 MET A C 1
ATOM 3175 O O . MET A 1 426 ? 4.082 10.512 1.280 1.00 58.66 426 MET A O 1
ATOM 3179 N N . LEU A 1 427 ? 5.632 11.299 -0.136 1.00 70.00 427 LEU A N 1
ATOM 3180 C CA . LEU A 1 427 ? 4.899 10.963 -1.357 1.00 70.00 427 LEU A CA 1
ATOM 3181 C C . LEU A 1 427 ? 5.213 9.526 -1.808 1.00 70.00 427 LEU A C 1
ATOM 3183 O O . LEU A 1 427 ? 6.372 9.102 -1.713 1.00 70.00 427 LEU A O 1
ATOM 3187 N N . PRO A 1 428 ? 4.242 8.789 -2.379 1.00 84.06 428 PRO A N 1
ATOM 3188 C CA . PRO A 1 428 ? 4.466 7.457 -2.932 1.00 84.06 428 PRO A CA 1
ATOM 3189 C C . PRO A 1 428 ? 5.131 7.541 -4.317 1.00 84.06 428 PRO A C 1
ATOM 3191 O O . PRO A 1 428 ? 4.586 7.065 -5.309 1.00 84.06 428 PRO A O 1
ATOM 3194 N N . VAL A 1 429 ? 6.326 8.144 -4.396 1.00 86.06 429 VAL A N 1
ATOM 3195 C CA . VAL A 1 429 ? 7.014 8.521 -5.652 1.00 86.06 429 VAL A CA 1
ATOM 3196 C C . VAL A 1 429 ? 7.043 7.385 -6.679 1.00 86.06 429 VAL A C 1
ATOM 3198 O O . VAL A 1 429 ? 6.760 7.607 -7.852 1.00 86.06 429 VAL A O 1
ATOM 3201 N N . LYS A 1 430 ? 7.302 6.147 -6.244 1.00 93.75 430 LYS A N 1
ATOM 3202 C CA . LYS A 1 430 ? 7.388 4.975 -7.132 1.00 93.75 430 LYS A CA 1
ATOM 3203 C C . LYS A 1 430 ? 6.059 4.579 -7.795 1.00 93.75 430 LYS A C 1
ATOM 3205 O O . LYS A 1 430 ? 6.075 3.847 -8.778 1.00 93.75 430 LYS A O 1
ATOM 3210 N N . TRP A 1 431 ? 4.921 5.065 -7.305 1.00 96.00 431 TRP A N 1
ATOM 3211 C CA . TRP A 1 431 ? 3.592 4.826 -7.882 1.00 96.00 431 TRP A CA 1
ATOM 3212 C C . TRP A 1 431 ? 3.038 6.047 -8.618 1.00 96.00 431 TRP A C 1
ATOM 3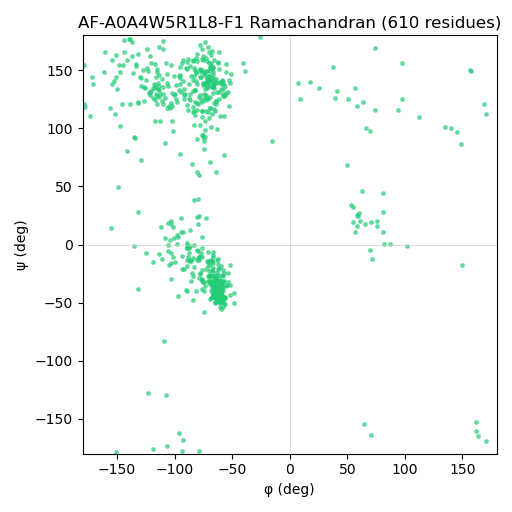214 O O . TRP A 1 431 ? 1.933 5.972 -9.154 1.00 96.00 431 TRP A O 1
ATOM 3224 N N . MET A 1 432 ? 3.770 7.161 -8.664 1.00 90.56 432 MET A N 1
ATOM 3225 C CA . MET A 1 432 ? 3.291 8.413 -9.246 1.00 90.56 432 MET A CA 1
ATOM 3226 C C . MET A 1 432 ? 3.740 8.581 -10.707 1.00 90.56 432 MET A C 1
ATOM 3228 O O . MET A 1 432 ? 4.864 8.207 -11.050 1.00 90.56 432 MET A O 1
ATOM 3232 N N . PRO A 1 433 ? 2.889 9.156 -11.576 1.00 92.00 433 PRO A N 1
ATOM 3233 C CA . PRO A 1 433 ? 3.262 9.539 -12.933 1.00 92.00 433 PRO A CA 1
ATOM 3234 C C . PRO A 1 433 ? 4.020 10.884 -12.974 1.00 92.00 433 PRO A C 1
ATOM 3236 O O . PRO A 1 433 ? 3.917 11.662 -12.019 1.00 92.00 433 PRO A O 1
ATOM 3239 N N . PRO A 1 434 ? 4.715 11.200 -14.090 1.00 87.62 434 PRO A N 1
ATOM 3240 C CA . PRO A 1 434 ? 5.480 12.439 -14.266 1.00 87.62 434 PRO A CA 1
ATOM 3241 C C . PRO A 1 434 ? 4.730 13.717 -13.889 1.00 87.62 434 PRO A C 1
ATOM 3243 O O . PRO A 1 434 ? 5.217 14.513 -13.088 1.00 87.62 434 PRO A O 1
ATOM 3246 N N . GLU A 1 435 ? 3.510 13.897 -14.397 1.00 84.25 435 GLU A N 1
ATOM 3247 C CA . GLU A 1 435 ? 2.727 15.113 -14.166 1.00 84.25 435 GLU A CA 1
ATOM 3248 C C . GLU A 1 435 ? 2.352 15.315 -12.687 1.00 84.25 435 GLU A C 1
ATOM 3250 O O . GLU A 1 435 ? 2.202 16.448 -12.226 1.00 84.25 435 GLU A O 1
ATOM 3255 N N . ALA A 1 436 ? 2.254 14.232 -11.908 1.00 83.88 436 ALA A N 1
ATOM 3256 C CA . ALA A 1 436 ? 1.855 14.307 -10.507 1.00 83.88 436 ALA A CA 1
ATOM 3257 C C . ALA A 1 436 ? 2.985 14.816 -9.604 1.00 83.88 436 ALA A C 1
ATOM 3259 O O . ALA A 1 436 ? 2.720 15.581 -8.680 1.00 83.88 436 ALA A O 1
ATOM 3260 N N . PHE A 1 437 ? 4.240 14.424 -9.850 1.00 74.69 437 PHE A N 1
ATOM 3261 C CA . PHE A 1 437 ? 5.374 14.905 -9.049 1.00 74.69 437 PHE A CA 1
ATOM 3262 C C . PHE A 1 437 ? 6.075 16.135 -9.645 1.00 74.69 437 PHE A C 1
ATOM 3264 O O . PHE A 1 437 ? 6.730 16.862 -8.900 1.00 74.69 437 PHE A O 1
ATOM 3271 N N . MET A 1 438 ? 5.934 16.404 -10.949 1.00 72.62 438 MET A N 1
ATOM 3272 C CA . MET A 1 438 ? 6.484 17.614 -11.578 1.00 72.62 438 MET A CA 1
ATOM 3273 C C . MET A 1 438 ? 5.557 18.819 -11.419 1.00 72.62 438 MET A C 1
ATOM 3275 O O . MET A 1 438 ? 6.007 19.900 -11.041 1.00 72.62 438 MET A O 1
ATOM 3279 N N . GLU A 1 439 ? 4.269 18.630 -11.706 1.00 72.69 439 GLU A N 1
ATOM 3280 C CA . GLU A 1 439 ? 3.288 19.716 -11.814 1.00 72.69 439 GLU A CA 1
ATOM 3281 C C . GLU A 1 439 ? 2.225 19.658 -10.708 1.00 72.69 439 GLU A C 1
ATOM 3283 O O . GLU A 1 439 ? 1.437 20.590 -10.555 1.00 72.69 439 GLU A O 1
ATOM 3288 N N . GLY A 1 440 ? 2.195 18.584 -9.910 1.00 73.50 440 GLY A N 1
ATOM 3289 C CA . GLY A 1 440 ? 1.169 18.394 -8.885 1.00 73.50 440 GLY A CA 1
ATOM 3290 C C . GLY A 1 440 ? -0.213 18.086 -9.467 1.00 73.50 440 GLY A C 1
ATOM 3291 O O . GLY A 1 440 ? -1.216 18.285 -8.780 1.00 73.50 440 GLY A O 1
ATOM 3292 N N . ILE A 1 441 ? -0.289 17.637 -10.726 1.00 77.62 441 ILE A N 1
ATOM 3293 C CA . ILE A 1 441 ? -1.555 17.365 -11.412 1.00 77.62 441 ILE A CA 1
ATOM 3294 C C . ILE A 1 441 ? -2.009 15.938 -11.113 1.00 77.62 441 ILE A C 1
ATOM 3296 O O . ILE A 1 441 ? -1.307 14.967 -11.385 1.00 77.62 441 ILE A O 1
ATOM 3300 N N . PHE A 1 442 ? -3.231 15.813 -10.596 1.00 81.81 442 PHE A N 1
ATOM 3301 C CA . PHE A 1 442 ? -3.860 14.529 -10.305 1.00 81.81 442 PHE A CA 1
ATOM 3302 C C . PHE A 1 442 ? -5.173 14.404 -11.070 1.00 81.81 442 PHE A C 1
ATOM 3304 O O . PHE A 1 442 ? -6.028 15.286 -11.003 1.00 81.81 442 PHE A O 1
ATOM 3311 N N . THR A 1 443 ? -5.346 13.283 -11.763 1.00 86.12 443 THR A N 1
ATOM 3312 C CA . THR A 1 443 ? -6.575 12.914 -12.482 1.00 86.12 443 THR A CA 1
ATOM 3313 C C . THR A 1 443 ? -6.862 11.425 -12.276 1.00 86.12 443 THR A C 1
ATOM 3315 O O . THR A 1 443 ? -6.038 10.711 -11.710 1.00 86.12 443 THR A O 1
ATOM 3318 N N . CYS A 1 444 ? -7.974 10.899 -12.799 1.00 90.44 444 CYS A N 1
ATOM 3319 C CA . CYS A 1 444 ? -8.201 9.444 -12.809 1.00 90.44 444 CYS A CA 1
ATOM 3320 C C . CYS A 1 444 ? -7.081 8.687 -13.562 1.00 90.44 444 CYS A C 1
ATOM 3322 O O . CYS A 1 444 ? -6.764 7.546 -13.237 1.00 90.44 444 CYS A O 1
ATOM 3324 N N . LYS A 1 445 ? -6.398 9.345 -14.516 1.00 96.38 445 LYS A N 1
ATOM 3325 C CA . LYS A 1 445 ? -5.234 8.782 -15.226 1.00 96.38 445 LYS A CA 1
ATOM 3326 C C . LYS A 1 445 ? -3.978 8.685 -14.356 1.00 96.38 445 LYS A C 1
ATOM 3328 O O . LYS A 1 445 ? -3.029 7.994 -14.736 1.00 96.38 445 LYS A O 1
ATOM 3333 N N . THR A 1 446 ? -3.959 9.358 -13.207 1.00 92.81 446 THR A N 1
ATOM 3334 C CA . THR A 1 446 ? -2.937 9.160 -12.177 1.00 92.81 446 THR A CA 1
ATOM 3335 C C . THR A 1 446 ? -3.095 7.782 -11.545 1.00 92.81 446 THR A C 1
ATOM 3337 O O . THR A 1 446 ? -2.129 7.026 -11.506 1.00 92.81 446 THR A O 1
ATOM 3340 N N . ASP A 1 447 ? -4.321 7.394 -11.188 1.00 96.69 447 ASP A N 1
ATOM 3341 C CA . ASP A 1 447 ? -4.600 6.056 -10.655 1.00 96.69 447 ASP A CA 1
ATOM 3342 C C . ASP A 1 447 ? -4.377 4.962 -11.706 1.00 96.69 447 ASP A C 1
ATOM 3344 O O . ASP A 1 447 ? -3.933 3.870 -11.363 1.00 96.69 447 ASP A O 1
ATOM 3348 N N . THR A 1 448 ? -4.598 5.247 -12.996 1.00 98.75 448 THR A N 1
ATOM 3349 C CA . THR A 1 448 ? -4.209 4.336 -14.086 1.00 98.75 448 THR A CA 1
ATOM 3350 C C . THR A 1 448 ? -2.715 4.007 -14.054 1.00 98.75 448 THR A C 1
ATOM 3352 O O . THR A 1 448 ? -2.334 2.843 -14.188 1.00 98.75 448 THR A O 1
ATOM 3355 N N . TRP A 1 449 ? -1.857 5.016 -13.875 1.00 98.69 449 TRP A N 1
ATOM 3356 C CA . TRP A 1 449 ? -0.413 4.809 -13.780 1.00 98.69 449 TRP A CA 1
ATOM 3357 C C . TRP A 1 449 ? -0.060 3.953 -12.564 1.00 98.69 449 TRP A C 1
ATOM 3359 O O . TRP A 1 449 ? 0.649 2.950 -12.695 1.00 98.69 449 TRP A O 1
ATOM 3369 N N . SER A 1 450 ? -0.595 4.319 -11.396 1.00 98.56 450 SER A N 1
ATOM 3370 C CA . SER A 1 450 ? -0.392 3.590 -10.143 1.00 98.56 450 SER A CA 1
ATOM 3371 C C . SER A 1 450 ? -0.882 2.143 -10.248 1.00 98.56 450 SER A C 1
ATOM 3373 O O . SER A 1 450 ? -0.186 1.233 -9.810 1.00 98.56 450 SER A O 1
ATOM 3375 N N . PHE A 1 451 ? -1.999 1.893 -10.940 1.00 98.88 451 PHE A N 1
ATOM 3376 C CA . PHE A 1 451 ? -2.485 0.545 -11.233 1.00 98.88 451 PHE A CA 1
ATOM 3377 C C . PHE A 1 451 ? -1.512 -0.257 -12.110 1.00 98.88 451 PHE A C 1
ATOM 3379 O O . PHE A 1 451 ? -1.314 -1.445 -11.879 1.00 98.88 451 PHE A O 1
ATOM 3386 N N . GLY A 1 452 ? -0.848 0.373 -13.085 1.00 98.88 452 GLY A N 1
ATOM 3387 C CA . GLY A 1 452 ? 0.232 -0.273 -13.838 1.00 98.88 452 GLY A CA 1
ATOM 3388 C C . GLY A 1 452 ? 1.381 -0.731 -12.931 1.00 98.88 452 GLY A C 1
ATOM 3389 O O . GLY A 1 452 ? 1.893 -1.838 -13.094 1.00 98.88 452 GLY A O 1
ATOM 3390 N N . VAL A 1 453 ? 1.748 0.087 -11.937 1.00 98.81 453 VAL A N 1
ATOM 3391 C CA . VAL A 1 453 ? 2.751 -0.272 -10.917 1.00 98.81 453 VAL A CA 1
ATOM 3392 C C . VAL A 1 453 ? 2.237 -1.386 -10.000 1.00 98.81 453 VAL A C 1
ATOM 3394 O O . VAL A 1 453 ? 2.974 -2.336 -9.751 1.00 98.81 453 VAL A O 1
ATOM 3397 N N . LEU A 1 454 ? 0.968 -1.345 -9.585 1.00 98.88 454 LEU A N 1
ATOM 3398 C CA . LEU A 1 454 ? 0.323 -2.422 -8.828 1.00 98.88 454 LEU A CA 1
ATOM 3399 C C . LEU A 1 454 ? 0.335 -3.749 -9.599 1.00 98.88 454 LEU A C 1
ATOM 3401 O O . LEU A 1 454 ? 0.642 -4.782 -9.013 1.00 98.88 454 LEU A O 1
ATOM 3405 N N . LEU A 1 455 ? 0.047 -3.749 -10.906 1.00 98.88 455 LEU A N 1
ATOM 3406 C CA . LEU A 1 455 ? 0.194 -4.953 -11.727 1.00 98.88 455 LEU A CA 1
ATOM 3407 C C . LEU A 1 455 ? 1.630 -5.477 -11.629 1.00 98.88 455 LEU A C 1
ATOM 3409 O O . LEU A 1 455 ? 1.835 -6.667 -11.411 1.00 98.88 455 LEU A O 1
ATOM 3413 N N . TRP A 1 456 ? 2.635 -4.609 -11.749 1.00 98.81 456 TRP A N 1
ATOM 3414 C CA . TRP A 1 456 ? 4.027 -5.034 -11.605 1.00 98.81 456 TRP A CA 1
ATOM 3415 C C . TRP A 1 456 ? 4.304 -5.645 -10.220 1.00 98.81 456 TRP A C 1
ATOM 3417 O O . TRP A 1 456 ? 4.948 -6.688 -10.139 1.00 98.81 456 TRP A O 1
ATOM 3427 N N . GLU A 1 457 ? 3.770 -5.076 -9.134 1.00 98.75 457 GLU A N 1
ATOM 3428 C CA . GLU A 1 457 ? 3.848 -5.671 -7.789 1.00 98.75 457 GLU A CA 1
ATOM 3429 C C . GLU A 1 457 ? 3.182 -7.056 -7.731 1.00 98.75 457 GLU A C 1
ATOM 3431 O O . GLU A 1 457 ? 3.779 -8.000 -7.216 1.00 98.75 457 GLU A O 1
ATOM 3436 N N . ILE A 1 458 ? 1.979 -7.207 -8.293 1.00 98.62 458 ILE A N 1
ATOM 3437 C CA . ILE A 1 458 ? 1.231 -8.474 -8.320 1.00 98.62 458 ILE A CA 1
ATOM 3438 C C . ILE A 1 458 ? 2.028 -9.553 -9.063 1.00 98.62 458 ILE A C 1
ATOM 3440 O O . ILE A 1 458 ? 2.302 -10.618 -8.511 1.00 98.62 458 ILE A O 1
ATOM 3444 N N . PHE A 1 459 ? 2.451 -9.267 -10.297 1.00 98.44 459 PHE A N 1
ATOM 3445 C CA . PHE A 1 459 ? 3.123 -10.239 -11.168 1.00 98.44 459 PHE A CA 1
ATOM 3446 C C . PHE A 1 459 ? 4.604 -10.452 -10.829 1.00 98.44 459 PHE A C 1
ATOM 3448 O O . PHE A 1 459 ? 5.197 -11.430 -11.276 1.00 98.44 459 PHE A O 1
ATOM 3455 N N . SER A 1 460 ? 5.203 -9.587 -10.007 1.00 96.94 460 SER A N 1
ATOM 3456 C CA . SER A 1 460 ? 6.506 -9.841 -9.379 1.00 96.94 460 SER A CA 1
ATOM 3457 C C . SER A 1 460 ? 6.400 -10.596 -8.056 1.00 96.94 460 SER A C 1
ATOM 3459 O O . SER A 1 460 ? 7.426 -10.937 -7.479 1.00 96.94 460 SER A O 1
ATOM 3461 N N . LEU A 1 461 ? 5.188 -10.885 -7.571 1.00 96.06 461 LEU A N 1
ATOM 3462 C CA . LEU A 1 461 ? 4.946 -11.506 -6.268 1.00 96.06 461 LEU A CA 1
ATOM 3463 C C . LEU A 1 461 ? 5.434 -10.627 -5.098 1.00 96.06 461 LEU A C 1
ATOM 3465 O O . LEU A 1 461 ? 6.090 -11.083 -4.157 1.00 96.06 461 LEU A O 1
ATOM 3469 N N . GLY A 1 462 ? 5.112 -9.336 -5.153 1.00 94.69 462 GLY A N 1
ATOM 3470 C CA . GLY A 1 462 ? 5.303 -8.383 -4.060 1.00 94.69 462 GLY A CA 1
ATOM 3471 C C . GLY A 1 462 ? 6.722 -7.827 -3.935 1.00 94.69 462 GLY A C 1
ATOM 3472 O O . GLY A 1 462 ? 7.150 -7.505 -2.823 1.00 94.69 462 GLY A O 1
ATOM 3473 N N . TYR A 1 463 ? 7.481 -7.746 -5.034 1.00 92.12 463 TYR A N 1
ATOM 3474 C CA . TYR A 1 463 ? 8.741 -6.996 -5.037 1.00 92.12 463 TYR A CA 1
ATOM 3475 C C . TYR A 1 463 ? 8.486 -5.490 -4.939 1.00 92.12 463 TYR A C 1
ATOM 3477 O O . TYR A 1 463 ? 7.426 -4.991 -5.308 1.00 92.12 463 TYR A O 1
ATOM 3485 N N . MET A 1 464 ? 9.491 -4.758 -4.456 1.00 91.75 464 MET A N 1
ATOM 3486 C CA . MET A 1 464 ? 9.481 -3.299 -4.492 1.00 91.75 464 MET A CA 1
ATOM 3487 C C . MET A 1 464 ? 9.621 -2.816 -5.947 1.00 91.75 464 MET A C 1
ATOM 3489 O O . MET A 1 464 ? 10.579 -3.228 -6.612 1.00 91.75 464 MET A O 1
ATOM 3493 N N . PRO A 1 465 ? 8.725 -1.940 -6.445 1.00 91.88 465 PRO A N 1
ATOM 3494 C CA . PRO A 1 465 ? 8.878 -1.327 -7.758 1.00 91.88 465 PRO A CA 1
ATOM 3495 C C . PRO A 1 465 ? 10.218 -0.611 -7.916 1.00 91.88 465 PRO A C 1
ATOM 3497 O O . PRO A 1 465 ? 10.764 -0.049 -6.961 1.00 91.88 465 PRO A O 1
ATOM 3500 N N . TYR A 1 466 ? 10.721 -0.604 -9.149 1.00 89.12 466 TYR A N 1
ATOM 3501 C CA . TYR A 1 466 ? 12.029 -0.063 -9.520 1.00 89.12 466 TYR A CA 1
ATOM 3502 C C . TYR A 1 466 ? 13.147 -0.587 -8.598 1.00 89.12 466 TYR A C 1
ATOM 3504 O O . TYR A 1 466 ? 13.703 0.179 -7.801 1.00 89.12 466 TYR A O 1
ATOM 3512 N N . PRO A 1 467 ? 13.470 -1.894 -8.671 1.00 82.62 467 PRO A N 1
ATOM 3513 C CA . PRO A 1 467 ? 14.513 -2.485 -7.842 1.00 82.62 467 PRO A CA 1
ATOM 3514 C C . PRO A 1 467 ? 15.827 -1.701 -7.933 1.00 82.62 467 PRO A C 1
ATOM 3516 O O . PRO A 1 467 ? 16.223 -1.256 -9.015 1.00 82.62 467 PRO A O 1
ATOM 3519 N N . CYS A 1 468 ? 16.487 -1.538 -6.786 1.00 84.75 468 CYS A N 1
ATOM 3520 C CA . CYS A 1 468 ? 17.767 -0.835 -6.652 1.00 84.75 468 CYS A CA 1
ATOM 3521 C C . CYS A 1 468 ? 17.748 0.640 -7.098 1.00 84.75 468 CYS A C 1
ATOM 3523 O O . CYS A 1 468 ? 18.788 1.164 -7.479 1.00 84.75 468 CYS A O 1
ATOM 3525 N N . LYS A 1 469 ? 16.583 1.304 -7.076 1.00 76.31 469 LYS A N 1
ATOM 3526 C CA . LYS A 1 469 ? 16.463 2.752 -7.297 1.00 76.31 469 LYS A CA 1
ATOM 3527 C C . LYS A 1 469 ? 15.816 3.432 -6.095 1.00 76.31 469 LYS A C 1
ATOM 3529 O O . LYS A 1 469 ? 14.758 3.006 -5.612 1.00 76.31 469 LYS A O 1
ATOM 3534 N N . THR A 1 470 ? 16.442 4.505 -5.641 1.00 82.94 470 THR A N 1
ATOM 3535 C CA . THR A 1 470 ? 15.900 5.484 -4.696 1.00 82.94 470 THR A CA 1
ATOM 3536 C C . THR A 1 470 ? 14.756 6.277 -5.334 1.00 82.94 470 THR A C 1
ATOM 3538 O O . THR A 1 470 ? 14.567 6.263 -6.551 1.00 82.94 470 THR A O 1
ATOM 3541 N N . ASN A 1 471 ? 13.979 7.010 -4.532 1.00 79.56 471 ASN A N 1
ATOM 3542 C CA . ASN A 1 471 ? 12.892 7.844 -5.059 1.00 79.56 471 ASN A CA 1
ATOM 3543 C C . ASN A 1 471 ? 13.385 8.900 -6.064 1.00 79.56 471 ASN A C 1
ATOM 3545 O O . ASN A 1 471 ? 12.705 9.148 -7.057 1.00 79.56 471 ASN A O 1
ATOM 3549 N N . GLN A 1 472 ? 14.565 9.482 -5.829 1.00 80.69 472 GLN A N 1
ATOM 3550 C CA . GLN A 1 472 ? 15.152 10.480 -6.725 1.00 80.69 472 GLN A CA 1
ATOM 3551 C C . GLN A 1 472 ? 15.539 9.860 -8.075 1.00 80.69 472 GLN A C 1
ATOM 3553 O O . GLN A 1 472 ? 15.174 10.383 -9.125 1.00 80.69 472 GLN A O 1
ATOM 3558 N N . GLU A 1 473 ? 16.184 8.692 -8.059 1.00 82.69 473 GLU A N 1
ATOM 3559 C CA . GLU A 1 473 ? 16.549 7.978 -9.288 1.00 82.69 473 GLU A CA 1
ATOM 3560 C C . GLU A 1 473 ? 15.317 7.510 -10.071 1.00 82.69 473 GLU A C 1
ATOM 3562 O O . GLU A 1 473 ? 15.322 7.530 -11.300 1.00 82.69 473 GLU A O 1
ATOM 3567 N N . VAL A 1 474 ? 14.240 7.100 -9.387 1.00 82.62 474 VAL A N 1
ATOM 3568 C CA . VAL A 1 474 ? 12.974 6.749 -10.052 1.00 82.62 474 VAL A CA 1
ATOM 3569 C C . VAL A 1 474 ? 12.364 7.962 -10.742 1.00 82.62 474 VAL A C 1
ATOM 3571 O O . VAL A 1 474 ? 11.932 7.840 -11.887 1.00 82.62 474 VAL A O 1
ATOM 3574 N N . LEU A 1 475 ? 12.356 9.122 -10.082 1.00 81.88 475 LEU A N 1
ATOM 3575 C CA . LEU A 1 475 ? 11.851 10.369 -10.653 1.00 81.88 475 LEU A CA 1
ATOM 3576 C C . LEU A 1 475 ? 12.580 10.698 -11.962 1.00 81.88 475 LEU A C 1
ATOM 3578 O O . LEU A 1 475 ? 11.936 10.897 -12.993 1.00 81.88 475 LEU A O 1
ATOM 3582 N N . GLU A 1 476 ? 13.912 10.688 -11.947 1.00 84.69 476 GLU A N 1
ATOM 3583 C CA . GLU A 1 476 ? 14.744 10.971 -13.122 1.00 84.69 476 GLU A CA 1
ATOM 3584 C C . GLU A 1 476 ? 14.550 9.931 -14.232 1.00 84.69 476 GLU A C 1
ATOM 3586 O O . GLU A 1 476 ? 14.332 10.282 -15.396 1.00 84.69 476 GLU A O 1
ATOM 3591 N N . PHE A 1 477 ? 14.555 8.646 -13.870 1.00 90.88 477 PHE A N 1
ATOM 3592 C CA . PHE A 1 477 ? 14.380 7.535 -14.800 1.00 90.88 477 PHE A CA 1
ATOM 3593 C C . PHE A 1 477 ? 13.028 7.596 -15.520 1.00 90.88 477 PHE A C 1
ATOM 3595 O O . PHE A 1 477 ? 12.972 7.519 -16.748 1.00 90.88 477 PHE A O 1
ATOM 3602 N N . VAL A 1 478 ? 11.939 7.776 -14.769 1.00 92.06 478 VAL A N 1
ATOM 3603 C CA . VAL A 1 478 ? 10.568 7.812 -15.296 1.00 92.06 478 VAL A CA 1
ATOM 3604 C C . VAL A 1 478 ? 10.339 9.038 -16.180 1.00 92.06 478 VAL A C 1
ATOM 3606 O O . VAL A 1 478 ? 9.743 8.906 -17.258 1.00 92.06 478 VAL A O 1
ATOM 3609 N N . THR A 1 479 ? 10.841 10.202 -15.753 1.00 86.94 479 THR A N 1
ATOM 3610 C CA . THR A 1 479 ? 10.760 11.467 -16.506 1.00 86.94 479 THR A CA 1
ATOM 3611 C C . THR A 1 479 ? 11.526 11.380 -17.823 1.00 86.94 479 THR A C 1
ATOM 3613 O O . THR A 1 479 ? 11.059 11.869 -18.845 1.00 86.94 479 THR A O 1
ATOM 3616 N N . SER A 1 480 ? 12.650 10.659 -17.838 1.00 91.62 480 SER A N 1
ATOM 3617 C CA . SER A 1 480 ? 13.444 10.409 -19.049 1.00 91.62 480 SER A CA 1
ATOM 3618 C C . SER A 1 480 ? 12.833 9.345 -19.977 1.00 91.62 480 SER A C 1
ATOM 3620 O O . SER A 1 480 ? 13.463 8.933 -20.947 1.00 91.62 480 SER A O 1
ATOM 3622 N N . GLY A 1 481 ? 11.618 8.866 -19.687 1.00 92.25 481 GLY A N 1
ATOM 3623 C CA . GLY A 1 481 ? 10.924 7.846 -20.479 1.00 92.25 481 GLY A CA 1
ATOM 3624 C C . GLY A 1 481 ? 11.247 6.400 -20.090 1.00 92.25 481 GLY A C 1
ATOM 3625 O O . GLY A 1 481 ? 10.668 5.478 -20.661 1.00 92.25 481 GLY A O 1
ATOM 3626 N N . GLY A 1 482 ? 12.106 6.180 -19.093 1.00 95.06 482 GLY A N 1
ATOM 3627 C CA . GLY A 1 482 ? 12.434 4.854 -18.577 1.00 95.06 482 GLY A CA 1
ATOM 3628 C C . GLY A 1 482 ? 11.227 4.156 -17.948 1.00 95.06 482 GLY A C 1
ATOM 3629 O O . GLY A 1 482 ? 10.389 4.787 -17.301 1.00 95.06 482 GLY A O 1
ATOM 3630 N N . ARG A 1 483 ? 11.112 2.840 -18.142 1.00 97.88 483 ARG A N 1
ATOM 3631 C CA . ARG A 1 483 ? 10.044 1.990 -17.586 1.00 97.88 483 ARG A CA 1
ATOM 3632 C C . ARG A 1 483 ? 10.641 0.724 -16.985 1.00 97.88 483 ARG A C 1
ATOM 3634 O O . ARG A 1 483 ? 11.736 0.328 -17.363 1.00 97.88 483 ARG A O 1
ATOM 3641 N N . MET A 1 484 ? 9.937 0.118 -16.030 1.00 98.06 484 MET A N 1
ATOM 3642 C CA . MET A 1 484 ? 10.375 -1.151 -15.445 1.00 98.06 484 MET A CA 1
ATOM 3643 C C . MET A 1 484 ? 10.342 -2.266 -16.487 1.00 98.06 484 MET A C 1
ATOM 3645 O O . MET A 1 484 ? 9.394 -2.353 -17.273 1.00 98.06 484 MET A O 1
ATOM 3649 N N . ASP A 1 485 ? 11.331 -3.150 -16.427 1.00 96.94 485 ASP A N 1
ATOM 3650 C CA . ASP A 1 485 ? 11.324 -4.419 -17.150 1.00 96.94 485 ASP A CA 1
ATOM 3651 C C . ASP A 1 485 ? 10.157 -5.315 -16.695 1.00 96.94 485 ASP A C 1
ATOM 3653 O O . ASP A 1 485 ? 9.653 -5.164 -15.570 1.00 96.94 485 ASP A O 1
ATOM 3657 N N . PRO A 1 486 ? 9.701 -6.255 -17.544 1.00 97.00 486 PRO A N 1
ATOM 3658 C CA . PRO A 1 486 ? 8.686 -7.219 -17.142 1.00 97.00 486 PRO A CA 1
ATOM 3659 C C . PRO A 1 486 ? 9.157 -8.037 -15.928 1.00 97.00 486 PRO A C 1
ATOM 3661 O O . PRO A 1 486 ? 10.321 -8.445 -15.879 1.00 97.00 486 PRO A O 1
ATOM 3664 N N . PRO A 1 487 ? 8.264 -8.341 -14.965 1.00 97.00 487 PRO A N 1
ATOM 3665 C CA . PRO A 1 487 ? 8.571 -9.307 -13.918 1.00 97.00 487 PRO A CA 1
ATOM 3666 C C . PRO A 1 487 ? 8.997 -10.664 -14.497 1.00 97.00 487 PRO A C 1
ATOM 3668 O O . PRO A 1 487 ? 8.620 -11.036 -15.612 1.00 97.00 487 PRO A O 1
ATOM 3671 N N . LYS A 1 488 ? 9.764 -11.436 -13.721 1.00 92.00 488 LYS A N 1
ATOM 3672 C CA . LYS A 1 488 ? 10.219 -12.770 -14.133 1.00 92.00 488 LYS A CA 1
ATOM 3673 C C . LYS A 1 488 ? 9.016 -13.667 -14.457 1.00 92.00 488 LYS A C 1
ATOM 3675 O O . LYS A 1 488 ? 8.094 -13.773 -13.656 1.00 92.00 488 LYS A O 1
ATOM 3680 N N . SER A 1 489 ? 9.047 -14.312 -15.623 1.00 92.12 489 SER A N 1
ATOM 3681 C CA . SER A 1 489 ? 7.947 -15.137 -16.155 1.00 92.12 489 SER A CA 1
ATOM 3682 C C . SER A 1 489 ? 6.621 -14.388 -16.389 1.00 92.12 489 SER A C 1
ATOM 3684 O O . SER A 1 489 ? 5.574 -15.021 -16.479 1.00 92.12 489 SER A O 1
ATOM 3686 N N . CYS A 1 490 ? 6.634 -13.055 -16.506 1.00 97.12 490 CYS A N 1
ATOM 3687 C CA . CYS A 1 490 ? 5.431 -12.284 -16.821 1.00 97.12 490 CYS A CA 1
ATOM 3688 C C . CYS A 1 490 ? 5.010 -12.481 -18.294 1.00 97.12 490 CYS A C 1
ATOM 3690 O O . CYS A 1 490 ? 5.818 -12.220 -19.193 1.00 97.12 490 CYS A O 1
ATOM 3692 N N . PRO A 1 491 ? 3.756 -12.882 -18.579 1.00 98.06 491 PRO A N 1
ATOM 3693 C CA . PRO A 1 491 ? 3.265 -13.013 -19.946 1.00 98.06 491 PRO A CA 1
ATOM 3694 C C . PRO A 1 491 ? 3.242 -11.669 -20.686 1.00 98.06 491 PRO A C 1
ATOM 3696 O O . PRO A 1 491 ? 2.810 -10.643 -20.154 1.00 98.06 491 PRO A O 1
ATOM 3699 N N . GLY A 1 492 ? 3.634 -11.679 -21.962 1.00 98.31 492 GLY A N 1
ATOM 3700 C CA . GLY A 1 492 ? 3.652 -10.482 -22.812 1.00 98.31 492 GLY A CA 1
ATOM 3701 C C . GLY A 1 492 ? 2.328 -9.695 -22.844 1.00 98.31 492 GLY A C 1
ATOM 3702 O O . GLY A 1 492 ? 2.374 -8.466 -22.743 1.00 98.31 492 GLY A O 1
ATOM 3703 N N . PRO A 1 493 ? 1.147 -10.344 -22.943 1.00 98.56 493 PRO A N 1
ATOM 3704 C CA . PRO A 1 493 ? -0.144 -9.656 -22.865 1.00 98.56 493 PRO A CA 1
ATOM 3705 C C . PRO A 1 493 ? -0.347 -8.868 -21.565 1.00 98.56 493 PRO A C 1
ATOM 3707 O O . PRO A 1 493 ? -0.825 -7.738 -21.614 1.00 98.56 493 PRO A O 1
ATOM 3710 N N . VAL A 1 494 ? 0.091 -9.410 -20.426 1.00 98.69 494 VAL A N 1
ATOM 3711 C CA . VAL A 1 494 ? -0.015 -8.761 -19.112 1.00 98.69 494 VAL A CA 1
ATOM 3712 C C . VAL A 1 494 ? 0.922 -7.554 -19.026 1.00 98.69 494 VAL A C 1
ATOM 3714 O O . VAL A 1 494 ? 0.495 -6.456 -18.663 1.00 98.69 494 VAL A O 1
ATOM 3717 N N . TYR A 1 495 ? 2.183 -7.708 -19.440 1.00 98.81 495 TYR A N 1
ATOM 3718 C CA . TYR A 1 495 ? 3.144 -6.598 -19.457 1.00 98.81 495 TYR A CA 1
ATOM 3719 C C . TYR A 1 495 ? 2.733 -5.466 -20.418 1.00 98.81 495 TYR A C 1
ATOM 3721 O O . TYR A 1 495 ? 2.983 -4.283 -20.164 1.00 98.81 495 TYR A O 1
ATOM 3729 N N . ARG A 1 496 ? 2.024 -5.793 -21.504 1.00 98.75 496 ARG A N 1
ATOM 3730 C CA . ARG A 1 496 ? 1.451 -4.792 -22.416 1.00 98.75 496 ARG A CA 1
ATOM 3731 C C . ARG A 1 496 ? 0.446 -3.878 -21.713 1.00 98.75 496 ARG A C 1
ATOM 3733 O O . ARG A 1 496 ? 0.429 -2.684 -21.992 1.00 98.75 496 ARG A O 1
ATOM 3740 N N . ILE A 1 497 ? -0.347 -4.407 -20.778 1.00 98.88 497 ILE A N 1
ATOM 3741 C CA . ILE A 1 497 ? -1.269 -3.592 -19.974 1.00 98.88 497 ILE A CA 1
ATOM 3742 C C . ILE A 1 497 ? -0.468 -2.595 -19.128 1.00 98.88 497 ILE A C 1
ATOM 3744 O O . ILE A 1 497 ? -0.765 -1.404 -19.159 1.00 98.88 497 ILE A O 1
ATOM 3748 N N . MET A 1 498 ? 0.594 -3.052 -18.452 1.00 98.88 498 MET A N 1
ATOM 3749 C CA . MET A 1 498 ? 1.463 -2.194 -17.631 1.00 98.88 498 MET A CA 1
ATOM 3750 C C . MET A 1 498 ? 2.068 -1.044 -18.451 1.00 98.88 498 MET A C 1
ATOM 3752 O O . MET A 1 498 ? 1.932 0.125 -18.099 1.00 98.88 498 MET A O 1
ATOM 3756 N N . THR A 1 499 ? 2.673 -1.356 -19.597 1.00 98.75 499 THR A N 1
ATOM 3757 C CA . THR A 1 499 ? 3.306 -0.352 -20.473 1.00 98.75 499 THR A CA 1
ATOM 3758 C C . THR A 1 499 ? 2.304 0.621 -21.106 1.00 98.75 499 THR A C 1
ATOM 3760 O O . THR A 1 499 ? 2.647 1.775 -21.369 1.00 98.75 499 THR A O 1
ATOM 3763 N N . GLN A 1 500 ? 1.049 0.208 -21.306 1.00 98.75 500 GLN A N 1
ATOM 3764 C CA . GLN A 1 500 ? -0.042 1.104 -21.704 1.00 98.75 500 GLN A CA 1
ATOM 3765 C C . GLN A 1 500 ? -0.510 1.999 -20.546 1.00 98.75 500 GLN A C 1
ATOM 3767 O O . GLN A 1 500 ? -0.826 3.166 -20.769 1.00 98.75 500 GLN A O 1
ATOM 3772 N N . CYS A 1 501 ? -0.517 1.501 -19.309 1.00 98.88 501 CYS A N 1
ATOM 3773 C CA . CYS A 1 501 ? -0.766 2.328 -18.127 1.00 98.88 501 CYS A CA 1
ATOM 3774 C C . CYS A 1 501 ? 0.337 3.375 -17.906 1.00 98.88 501 CYS A C 1
ATOM 3776 O O . CYS A 1 501 ? 0.049 4.468 -17.428 1.00 98.88 501 CYS A O 1
ATOM 3778 N N . TRP A 1 502 ? 1.579 3.079 -18.297 1.00 98.69 502 TRP A N 1
ATOM 3779 C CA . TRP A 1 502 ? 2.723 3.984 -18.141 1.00 98.69 502 TRP A CA 1
ATOM 3780 C C . TRP A 1 502 ? 3.032 4.847 -19.372 1.00 98.69 502 TRP A C 1
ATOM 3782 O O . TRP A 1 502 ? 4.165 5.316 -19.541 1.00 98.69 502 TRP A O 1
ATOM 3792 N N . GLN A 1 503 ? 2.058 5.075 -20.255 1.00 98.50 503 GLN A N 1
ATOM 3793 C CA . GLN A 1 503 ? 2.227 6.064 -21.321 1.00 98.50 503 GLN A CA 1
ATOM 3794 C C . GLN A 1 503 ? 2.500 7.446 -20.720 1.00 98.50 503 GLN A C 1
ATOM 3796 O O . GLN A 1 503 ? 1.898 7.822 -19.713 1.00 98.50 503 GLN A O 1
ATOM 3801 N N . HIS A 1 504 ? 3.437 8.186 -21.323 1.00 94.94 504 HIS A N 1
ATOM 3802 C CA . HIS A 1 504 ? 3.854 9.490 -20.805 1.00 94.94 504 HIS A CA 1
ATOM 3803 C C . HIS A 1 504 ? 2.664 10.454 -20.746 1.00 94.94 504 HIS A C 1
ATOM 3805 O O . HIS A 1 504 ? 2.321 10.930 -19.667 1.00 94.94 504 HIS A O 1
ATOM 3811 N N . CYS A 1 505 ? 1.974 10.657 -21.873 1.00 95.50 505 CYS A N 1
ATOM 3812 C CA . CYS A 1 505 ? 0.787 11.508 -21.909 1.00 95.50 505 CYS A CA 1
ATOM 3813 C C . CYS A 1 505 ? -0.425 10.806 -21.256 1.00 95.50 505 CYS A C 1
ATOM 3815 O O . CYS A 1 505 ? -0.763 9.687 -21.670 1.00 95.50 505 CYS A O 1
ATOM 3817 N N . PRO A 1 506 ? -1.101 11.431 -20.271 1.00 94.50 506 PRO A N 1
ATOM 3818 C CA . PRO A 1 506 ? -2.248 10.847 -19.565 1.00 94.50 506 PRO A CA 1
ATOM 3819 C C . PRO A 1 506 ? -3.395 10.381 -20.473 1.00 94.50 506 PRO A C 1
ATOM 3821 O O . PRO A 1 506 ? -4.046 9.369 -20.206 1.00 94.50 506 PRO A O 1
ATOM 3824 N N . GLU A 1 507 ? -3.652 11.086 -21.568 1.00 95.88 507 GLU A N 1
ATOM 3825 C CA . GLU A 1 507 ? -4.685 10.794 -22.561 1.00 95.88 507 GLU A CA 1
ATOM 3826 C C . GLU A 1 507 ? -4.465 9.457 -23.279 1.00 95.88 507 GLU A C 1
ATOM 3828 O O . GLU A 1 507 ? -5.439 8.771 -23.584 1.00 95.88 507 GLU A O 1
ATOM 3833 N N . HIS A 1 508 ? -3.210 9.033 -23.451 1.00 98.06 508 HIS A N 1
ATOM 3834 C CA . HIS A 1 508 ? -2.858 7.754 -24.076 1.00 98.06 508 HIS A CA 1
ATOM 3835 C C . HIS A 1 508 ? -2.980 6.559 -23.122 1.00 98.06 508 HIS A C 1
ATOM 3837 O O . HIS A 1 508 ? -2.963 5.408 -23.565 1.00 98.06 508 HIS A O 1
ATOM 3843 N N . ARG A 1 509 ? -3.109 6.806 -21.814 1.00 98.62 509 ARG A N 1
ATOM 3844 C CA . ARG A 1 509 ? -3.328 5.745 -20.826 1.00 98.62 509 ARG A CA 1
ATOM 3845 C C . ARG A 1 509 ? -4.776 5.236 -20.923 1.00 98.62 509 ARG A C 1
ATOM 3847 O O . ARG A 1 509 ? -5.688 6.053 -21.084 1.00 98.62 509 ARG A O 1
ATOM 3854 N N . PRO A 1 510 ? -5.031 3.921 -20.823 1.00 98.62 510 PRO A N 1
ATOM 3855 C CA . PRO A 1 510 ? -6.389 3.377 -20.861 1.00 98.62 510 PRO A CA 1
ATOM 3856 C C . PRO A 1 510 ? -7.211 3.809 -19.635 1.00 98.62 510 PRO A C 1
ATOM 3858 O O . PRO A 1 510 ? -6.656 4.029 -18.567 1.00 98.62 510 PRO A O 1
ATOM 3861 N N . ASN A 1 511 ? -8.535 3.896 -19.765 1.00 98.56 511 ASN A N 1
ATOM 3862 C CA . ASN A 1 511 ? -9.424 3.966 -18.595 1.00 98.56 511 ASN A CA 1
ATOM 3863 C C . ASN A 1 511 ? -9.607 2.572 -17.963 1.00 98.56 511 ASN A C 1
ATOM 3865 O O . ASN A 1 511 ? -9.186 1.560 -18.541 1.00 98.56 511 ASN A O 1
ATOM 3869 N N . PHE A 1 512 ? -10.250 2.490 -16.795 1.00 98.62 512 PHE A N 1
ATOM 3870 C CA . PHE A 1 512 ? -10.369 1.211 -16.088 1.00 98.62 512 PHE A CA 1
ATOM 3871 C C . PHE A 1 512 ? -11.295 0.208 -16.783 1.00 98.62 512 PHE A C 1
ATOM 3873 O O . PHE A 1 512 ? -11.052 -0.996 -16.696 1.00 98.62 512 PHE A O 1
ATOM 3880 N N . SER A 1 513 ? -12.280 0.667 -17.559 1.00 98.56 513 SER A N 1
ATOM 3881 C CA . SER A 1 513 ? -13.085 -0.213 -18.421 1.00 98.56 513 SER A CA 1
ATOM 3882 C C . SER A 1 513 ? -12.222 -0.949 -19.452 1.00 98.56 513 SER A C 1
ATOM 3884 O O . SER A 1 513 ? -12.296 -2.170 -19.562 1.00 98.56 513 SER A O 1
ATOM 3886 N N . THR A 1 514 ? -11.321 -0.232 -20.129 1.00 98.75 514 THR A N 1
ATOM 3887 C CA . THR A 1 514 ? -10.388 -0.821 -21.105 1.00 98.75 514 THR A CA 1
ATOM 3888 C C . THR A 1 514 ? -9.382 -1.761 -20.431 1.00 98.75 514 THR A C 1
ATOM 3890 O O . THR A 1 514 ? -9.014 -2.797 -20.986 1.00 98.75 514 THR A O 1
ATOM 3893 N N . ILE A 1 515 ? -8.912 -1.419 -19.227 1.00 98.88 515 ILE A N 1
ATOM 3894 C CA . ILE A 1 515 ? -8.019 -2.286 -18.443 1.00 98.88 515 ILE A CA 1
ATOM 3895 C C . ILE A 1 515 ? -8.716 -3.605 -18.102 1.00 98.88 515 ILE A C 1
ATOM 3897 O O . ILE A 1 515 ? -8.135 -4.667 -18.314 1.00 98.88 515 ILE A O 1
ATOM 3901 N N . LEU A 1 516 ? -9.961 -3.549 -17.622 1.00 98.81 516 LEU A N 1
ATOM 3902 C CA . LEU A 1 516 ? -10.755 -4.733 -17.290 1.00 98.81 516 LEU A CA 1
ATOM 3903 C C . LEU A 1 516 ? -10.967 -5.642 -18.501 1.00 98.81 516 LEU A C 1
ATOM 3905 O O . LEU A 1 516 ? -10.789 -6.850 -18.383 1.00 98.81 516 LEU A O 1
ATOM 3909 N N . GLU A 1 517 ? -11.286 -5.083 -19.669 1.00 98.62 517 GLU A N 1
ATOM 3910 C CA . GLU A 1 517 ? -11.392 -5.852 -20.916 1.00 98.62 517 GLU A CA 1
ATOM 3911 C C . GLU A 1 517 ? -10.094 -6.607 -21.233 1.00 98.62 517 GLU A C 1
ATOM 3913 O O . GLU A 1 517 ? -10.123 -7.800 -21.540 1.00 98.62 517 GLU A O 1
ATOM 3918 N N . ARG A 1 518 ? -8.939 -5.945 -21.096 1.00 98.75 518 ARG A N 1
ATOM 3919 C CA . ARG A 1 518 ? -7.625 -6.554 -21.358 1.00 98.75 518 ARG A CA 1
ATOM 3920 C C . ARG A 1 518 ? -7.253 -7.623 -20.330 1.00 98.75 518 ARG A C 1
ATOM 3922 O O . ARG A 1 518 ? -6.703 -8.654 -20.713 1.00 98.75 518 ARG A O 1
ATOM 3929 N N . ILE A 1 519 ? -7.567 -7.413 -19.050 1.00 98.75 519 ILE A N 1
ATOM 3930 C CA . ILE A 1 519 ? -7.372 -8.434 -18.009 1.00 98.75 519 ILE A CA 1
ATOM 3931 C C . ILE A 1 519 ? -8.279 -9.639 -18.284 1.00 98.75 519 ILE A C 1
ATOM 3933 O O . ILE A 1 519 ? -7.807 -10.771 -18.252 1.00 98.75 519 ILE A O 1
ATOM 3937 N N . ASN A 1 520 ? -9.548 -9.414 -18.639 1.00 98.31 520 ASN A N 1
ATOM 3938 C CA . ASN A 1 520 ? -10.489 -10.485 -18.973 1.00 98.31 520 ASN A CA 1
ATOM 3939 C C . ASN A 1 520 ? -10.050 -11.283 -20.210 1.00 98.31 520 ASN A C 1
ATOM 3941 O O . ASN A 1 520 ? -10.251 -12.498 -20.252 1.00 98.31 520 ASN A O 1
ATOM 3945 N N . TYR A 1 521 ? -9.422 -10.636 -21.196 1.00 98.38 521 TYR A N 1
ATOM 3946 C CA . TYR A 1 521 ? -8.783 -11.340 -22.308 1.00 98.38 521 TYR A CA 1
ATOM 3947 C C . TYR A 1 521 ? -7.647 -12.243 -21.804 1.00 98.38 521 TYR A C 1
ATOM 3949 O O . TYR A 1 521 ? -7.625 -13.433 -22.103 1.00 98.38 521 TYR A O 1
ATOM 3957 N N . CYS A 1 522 ? -6.757 -11.714 -20.956 1.00 98.56 522 CYS A N 1
ATOM 3958 C CA . CYS A 1 522 ? -5.665 -12.487 -20.354 1.00 98.56 522 CYS A CA 1
ATOM 3959 C C . CYS A 1 522 ? -6.165 -13.683 -19.522 1.00 98.56 522 CYS A C 1
ATOM 3961 O O . CYS A 1 522 ? -5.515 -14.720 -19.520 1.00 98.56 522 CYS A O 1
ATOM 3963 N N . THR A 1 523 ? -7.319 -13.576 -18.848 1.00 98.00 523 THR A N 1
ATOM 3964 C CA . THR A 1 523 ? -7.903 -14.697 -18.078 1.00 98.00 523 THR A CA 1
ATOM 3965 C C . THR A 1 523 ? -8.461 -15.828 -18.938 1.00 98.00 523 THR A C 1
ATOM 3967 O O . THR A 1 523 ? -8.678 -16.924 -18.431 1.00 98.00 523 THR A O 1
ATOM 3970 N N . GLN A 1 524 ? -8.720 -15.566 -20.220 1.00 97.88 524 GLN A N 1
ATOM 3971 C CA . GLN A 1 524 ? -9.265 -16.545 -21.163 1.00 97.88 524 GLN A CA 1
ATOM 3972 C C . GLN A 1 524 ? -8.185 -17.160 -22.057 1.00 97.88 524 GLN A C 1
ATOM 3974 O O . GLN A 1 524 ? -8.446 -18.171 -22.701 1.00 97.88 524 GLN A O 1
ATOM 3979 N N . ASP A 1 525 ? -6.997 -16.555 -22.107 1.00 98.12 525 ASP A N 1
ATOM 3980 C CA . ASP A 1 525 ? -5.880 -16.990 -22.938 1.00 98.12 525 ASP A CA 1
ATOM 3981 C C . ASP A 1 525 ? -5.104 -18.136 -22.251 1.00 98.12 525 ASP A C 1
ATOM 3983 O O . ASP A 1 525 ? -4.447 -17.899 -21.228 1.00 98.12 525 ASP A O 1
ATOM 3987 N N . PRO A 1 526 ? -5.149 -19.375 -22.789 1.00 97.69 526 PRO A N 1
ATOM 3988 C CA . PRO A 1 526 ? -4.459 -20.524 -22.209 1.00 97.69 526 PRO A CA 1
ATOM 3989 C C . PRO A 1 526 ? -2.947 -20.329 -22.095 1.00 97.69 526 PRO A C 1
ATOM 3991 O O . PRO A 1 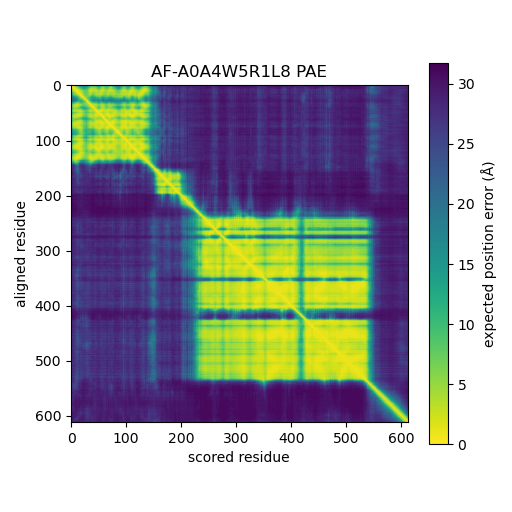526 ? -2.351 -20.830 -21.142 1.00 97.69 526 PRO A O 1
ATOM 3994 N N . ASP A 1 527 ? -2.325 -19.599 -23.023 1.00 97.69 527 ASP A N 1
ATOM 3995 C CA . ASP A 1 527 ? -0.877 -19.381 -23.014 1.00 97.69 527 ASP A CA 1
ATOM 3996 C C . ASP A 1 527 ? -0.479 -18.454 -21.860 1.00 97.69 527 ASP A C 1
ATOM 3998 O O . ASP A 1 527 ? 0.580 -18.607 -21.248 1.00 97.69 527 ASP A O 1
ATOM 4002 N N . VAL A 1 528 ? -1.367 -17.525 -21.496 1.00 98.06 528 VAL A N 1
ATOM 4003 C CA . VAL A 1 528 ? -1.186 -16.648 -20.340 1.00 98.06 528 VAL A CA 1
ATOM 4004 C C . VAL A 1 528 ? -1.412 -17.423 -19.044 1.00 98.06 528 VAL A C 1
ATOM 4006 O O . VAL A 1 528 ? -0.506 -17.485 -18.215 1.00 98.06 528 VAL A O 1
ATOM 4009 N N . ILE A 1 529 ? -2.587 -18.032 -18.851 1.00 97.56 529 ILE A N 1
ATOM 4010 C CA . ILE A 1 529 ? -2.963 -18.614 -17.548 1.00 97.56 529 ILE A CA 1
ATOM 4011 C C . ILE A 1 529 ? -2.143 -19.854 -17.170 1.00 97.56 529 ILE A C 1
ATOM 4013 O O . ILE A 1 529 ? -1.968 -20.120 -15.981 1.00 97.56 529 ILE A O 1
ATOM 4017 N N . ASN A 1 530 ? -1.615 -20.589 -18.156 1.00 95.88 530 ASN A N 1
ATOM 4018 C CA . ASN A 1 530 ? -0.772 -21.765 -17.921 1.00 95.88 530 ASN A CA 1
ATOM 4019 C C . ASN A 1 530 ? 0.723 -21.424 -17.796 1.00 95.88 530 ASN A C 1
ATOM 4021 O O . ASN A 1 530 ? 1.535 -22.325 -17.581 1.00 95.88 530 ASN A O 1
ATOM 4025 N N . THR A 1 531 ? 1.112 -20.148 -17.919 1.00 96.38 531 THR A N 1
ATOM 4026 C CA . THR A 1 531 ? 2.504 -19.735 -17.697 1.00 96.38 531 THR A CA 1
ATOM 4027 C C . THR A 1 531 ? 2.891 -19.980 -16.229 1.00 96.38 531 THR A C 1
ATOM 4029 O O . THR A 1 531 ? 2.235 -19.448 -15.328 1.00 96.38 531 THR A O 1
ATOM 4032 N N . PRO A 1 532 ? 3.956 -20.756 -15.945 1.00 93.44 532 PRO A N 1
ATOM 4033 C CA . PRO A 1 532 ? 4.360 -21.052 -14.577 1.00 93.44 532 PRO A CA 1
ATOM 4034 C C . PRO A 1 532 ? 4.962 -19.822 -13.889 1.00 93.44 532 PRO A C 1
ATOM 4036 O O . PRO A 1 532 ? 5.767 -19.084 -14.466 1.00 93.44 532 PRO A O 1
ATOM 4039 N N . LEU A 1 533 ? 4.609 -19.637 -12.617 1.00 93.44 533 LEU A N 1
ATOM 4040 C CA . LEU A 1 533 ? 5.212 -18.614 -11.766 1.00 93.44 533 LEU A CA 1
ATOM 4041 C C . LEU A 1 533 ? 6.680 -18.955 -11.446 1.00 93.44 533 LEU A C 1
ATOM 4043 O O . LEU A 1 533 ? 7.038 -20.135 -11.370 1.00 93.44 533 LEU A O 1
ATOM 4047 N N . PRO A 1 534 ? 7.550 -17.947 -11.244 1.00 89.94 534 PRO A N 1
ATOM 4048 C CA . PRO A 1 534 ? 8.937 -18.194 -10.874 1.00 89.94 534 PRO A CA 1
ATOM 4049 C C . PRO A 1 534 ? 9.024 -18.840 -9.484 1.00 89.94 534 PRO A C 1
ATOM 4051 O O . PRO A 1 534 ? 8.378 -18.391 -8.540 1.00 89.94 534 PRO A O 1
ATOM 4054 N N . VAL A 1 535 ? 9.858 -19.875 -9.363 1.00 85.88 535 VAL A N 1
ATOM 4055 C CA . VAL A 1 535 ? 10.145 -20.550 -8.089 1.00 85.88 535 VAL A CA 1
ATOM 4056 C C . VAL A 1 535 ? 11.359 -19.898 -7.425 1.00 85.88 535 VAL A C 1
ATOM 4058 O O . VAL A 1 535 ? 12.402 -19.732 -8.064 1.00 85.88 535 VAL A O 1
ATOM 4061 N N . GLU A 1 536 ? 11.229 -19.529 -6.151 1.00 79.25 536 GLU A N 1
ATOM 4062 C CA . GLU A 1 536 ? 12.344 -19.082 -5.315 1.00 79.25 536 GLU A CA 1
ATOM 4063 C C . GLU A 1 536 ? 13.108 -20.287 -4.745 1.00 79.25 536 GLU A C 1
ATOM 4065 O O . GLU A 1 536 ? 12.522 -21.239 -4.219 1.00 79.25 536 GLU A O 1
ATOM 4070 N N . TYR A 1 537 ? 14.438 -20.240 -4.851 1.00 69.94 537 TYR A N 1
ATOM 4071 C CA . TYR A 1 537 ? 15.331 -21.228 -4.254 1.00 69.94 537 TYR A CA 1
ATOM 4072 C C . TYR A 1 537 ? 15.590 -20.845 -2.794 1.00 69.94 537 TYR A C 1
ATOM 4074 O O . TYR A 1 537 ? 16.125 -19.773 -2.523 1.00 69.94 537 TYR A O 1
ATOM 4082 N N . GLY A 1 538 ? 15.202 -21.718 -1.864 1.00 57.09 538 GLY A N 1
ATOM 4083 C CA . GLY A 1 538 ? 15.540 -21.624 -0.442 1.00 57.09 538 GLY A CA 1
ATOM 4084 C C . GLY A 1 538 ? 16.302 -22.870 0.024 1.00 57.09 538 GLY A C 1
ATOM 4085 O O . GLY A 1 538 ? 16.257 -23.885 -0.679 1.00 57.09 538 GLY A O 1
ATOM 4086 N N . PRO A 1 539 ? 16.996 -22.807 1.177 1.00 48.12 539 PRO A N 1
ATOM 4087 C CA . PRO A 1 539 ? 17.691 -23.961 1.739 1.00 48.12 539 PRO A CA 1
ATOM 4088 C C . PRO A 1 539 ? 16.701 -25.100 2.007 1.00 48.12 539 PRO A C 1
ATOM 4090 O O . PRO A 1 539 ? 15.550 -24.873 2.396 1.00 48.12 539 PRO A O 1
ATOM 4093 N N . THR A 1 540 ? 17.130 -26.334 1.754 1.00 46.75 540 THR A N 1
ATOM 4094 C CA . THR A 1 540 ? 16.322 -27.535 1.984 1.00 46.75 540 THR A CA 1
ATOM 4095 C C . THR A 1 540 ? 16.089 -27.739 3.479 1.00 46.75 540 THR A C 1
ATOM 4097 O O . THR A 1 540 ? 16.983 -27.510 4.289 1.00 46.75 540 THR A O 1
ATOM 4100 N N . VAL A 1 541 ? 14.895 -28.210 3.855 1.00 50.72 541 VAL A N 1
ATOM 4101 C CA . VAL A 1 541 ? 14.466 -28.416 5.258 1.00 50.72 541 VAL A CA 1
ATOM 4102 C C . VAL A 1 541 ? 15.449 -29.291 6.064 1.00 50.72 541 VAL A C 1
ATOM 4104 O O . VAL A 1 541 ? 15.547 -29.144 7.278 1.00 50.72 541 VAL A O 1
ATOM 4107 N N . GLU A 1 542 ? 16.234 -30.138 5.396 1.00 47.88 542 GLU A N 1
ATOM 4108 C CA . GLU A 1 542 ? 17.260 -31.002 6.000 1.00 47.88 542 GLU A CA 1
ATOM 4109 C C . GLU A 1 542 ? 18.461 -30.234 6.595 1.00 47.88 542 GLU A C 1
ATOM 4111 O O . GLU A 1 542 ? 19.114 -30.739 7.507 1.00 47.88 542 GLU A O 1
ATOM 4116 N N . GLU A 1 543 ? 18.729 -28.995 6.167 1.00 41.31 543 GLU A N 1
ATOM 4117 C CA . GLU A 1 543 ? 19.831 -28.172 6.702 1.00 41.31 543 GLU A CA 1
ATOM 4118 C C . GLU A 1 543 ? 19.445 -27.387 7.971 1.00 41.31 543 GLU A C 1
ATOM 4120 O O . GLU A 1 543 ? 20.315 -26.905 8.694 1.00 41.31 543 GLU A O 1
ATOM 4125 N N . LEU A 1 544 ? 18.147 -27.292 8.288 1.00 38.22 544 LEU A N 1
ATOM 4126 C CA . LEU A 1 544 ? 17.624 -26.565 9.456 1.00 38.22 544 LEU A CA 1
ATOM 4127 C C . LEU A 1 544 ? 17.535 -27.424 10.732 1.00 38.22 544 LEU A C 1
ATOM 4129 O O . LEU A 1 544 ? 17.330 -26.887 11.819 1.00 38.22 544 LEU A O 1
ATOM 4133 N N . SER A 1 545 ? 17.709 -28.746 10.635 1.00 33.09 545 SER A N 1
ATOM 4134 C CA . SER A 1 545 ? 17.558 -29.679 11.766 1.00 33.09 545 SER A CA 1
ATOM 4135 C C . SER A 1 545 ? 18.805 -29.884 12.643 1.00 33.09 545 SER A C 1
ATOM 4137 O O . SER A 1 545 ? 18.731 -30.614 13.630 1.00 33.09 545 SER A O 1
ATOM 4139 N N . THR A 1 546 ? 19.947 -29.257 12.347 1.00 34.22 546 THR A N 1
ATOM 4140 C CA . THR A 1 546 ? 21.227 -29.591 13.012 1.00 34.22 546 THR A CA 1
ATOM 4141 C C . THR A 1 546 ? 21.637 -28.684 14.177 1.00 34.22 546 THR A C 1
ATOM 4143 O O . THR A 1 546 ? 22.740 -28.840 14.699 1.00 34.22 546 THR A O 1
ATOM 4146 N N . VAL A 1 547 ? 20.781 -27.772 14.651 1.00 34.66 547 VAL A N 1
ATOM 4147 C CA . VAL A 1 547 ? 21.080 -26.959 15.848 1.00 34.66 547 VAL A CA 1
ATOM 4148 C C . VAL A 1 547 ? 19.927 -27.019 16.847 1.00 34.66 547 VAL A C 1
ATOM 4150 O O . VAL A 1 547 ? 19.202 -26.053 17.057 1.00 34.66 547 VAL A O 1
ATOM 4153 N N . ILE A 1 548 ? 19.778 -28.168 17.506 1.00 29.03 548 ILE A N 1
ATOM 4154 C CA . ILE A 1 548 ? 19.057 -28.265 18.780 1.00 29.03 548 ILE A CA 1
ATOM 4155 C C . ILE A 1 548 ? 20.124 -28.357 19.875 1.00 29.03 548 ILE A C 1
ATOM 4157 O O . ILE A 1 548 ? 20.801 -29.374 20.019 1.00 29.03 548 ILE A O 1
ATOM 4161 N N . ARG A 1 549 ? 20.315 -27.263 20.624 1.00 31.41 549 ARG A N 1
ATOM 4162 C CA . ARG A 1 549 ? 21.033 -27.304 21.907 1.00 31.41 549 ARG A CA 1
ATOM 4163 C C . ARG A 1 549 ? 20.195 -28.126 22.899 1.00 31.41 549 ARG A C 1
ATOM 4165 O O . ARG A 1 549 ? 18.981 -27.950 22.916 1.00 31.41 549 ARG A O 1
ATOM 4172 N N . PRO A 1 550 ? 20.799 -28.996 23.723 1.00 28.00 550 PRO A N 1
ATOM 4173 C CA . PRO A 1 550 ? 20.053 -29.722 24.742 1.00 28.00 550 PRO A CA 1
ATOM 4174 C C . PRO A 1 550 ? 19.660 -28.792 25.899 1.00 28.00 550 PRO A C 1
ATOM 4176 O O . PRO A 1 550 ? 20.510 -28.112 26.475 1.00 28.00 550 PRO A O 1
ATOM 4179 N N . ASP A 1 551 ? 18.373 -28.799 26.245 1.00 27.38 551 ASP A N 1
ATOM 4180 C CA . ASP A 1 551 ? 17.821 -28.173 27.447 1.00 27.38 551 ASP A CA 1
ATOM 4181 C C . ASP A 1 551 ? 18.238 -28.936 28.713 1.00 27.38 551 ASP A C 1
ATOM 4183 O O . ASP A 1 551 ? 18.221 -30.168 28.754 1.00 27.38 551 ASP A O 1
ATOM 4187 N N . THR A 1 552 ? 18.529 -28.221 29.801 1.00 27.91 552 THR A N 1
ATOM 4188 C CA . THR A 1 552 ? 18.232 -28.724 31.156 1.00 27.91 552 THR A CA 1
ATOM 4189 C C . THR A 1 552 ? 18.040 -27.564 32.152 1.00 27.91 552 THR A C 1
ATOM 4191 O O . THR A 1 552 ? 18.790 -26.589 32.087 1.00 27.91 552 THR A O 1
ATOM 4194 N N . PRO A 1 553 ? 17.044 -27.626 33.065 1.00 37.03 553 PRO A N 1
ATOM 4195 C CA . PRO A 1 553 ? 16.621 -26.501 33.910 1.00 37.03 553 PRO A CA 1
ATOM 4196 C C . PRO A 1 553 ? 17.119 -26.596 35.372 1.00 37.03 553 PRO A C 1
ATOM 4198 O O . PRO A 1 553 ? 17.274 -27.697 35.894 1.00 37.03 553 PRO A O 1
ATOM 4201 N N . GLY A 1 554 ? 17.255 -25.456 36.076 1.00 28.31 554 GLY A N 1
ATOM 4202 C CA . GLY A 1 554 ? 17.234 -25.430 37.555 1.00 28.31 554 GLY A CA 1
ATOM 4203 C C . GLY A 1 554 ? 18.127 -24.410 38.291 1.00 28.31 554 GLY A C 1
ATOM 4204 O O . GLY A 1 554 ? 19.290 -24.674 38.555 1.00 28.31 554 GLY A O 1
ATOM 4205 N N . SER A 1 555 ? 17.525 -23.274 38.660 1.00 26.42 555 SER A N 1
ATOM 4206 C CA . SER A 1 555 ? 17.697 -22.409 39.853 1.00 26.42 555 SER A CA 1
ATOM 4207 C C . SER A 1 555 ? 18.848 -22.609 40.883 1.00 26.42 555 SER A C 1
ATOM 4209 O O . SER A 1 555 ? 18.879 -23.602 41.598 1.00 26.42 555 SER A O 1
ATOM 4211 N N . LEU A 1 556 ? 19.589 -21.502 41.086 1.00 27.39 556 LEU A N 1
ATOM 4212 C CA . LEU A 1 556 ? 20.133 -20.875 42.322 1.00 27.39 556 LEU A CA 1
ATOM 4213 C C . LEU A 1 556 ? 21.190 -21.585 43.226 1.00 27.39 556 LEU A C 1
ATOM 4215 O O . LEU A 1 556 ? 20.975 -22.645 43.796 1.00 27.39 556 LEU A O 1
ATOM 4219 N N . THR A 1 557 ? 22.303 -20.844 43.376 1.00 24.08 557 THR A N 1
ATOM 4220 C CA . THR A 1 557 ? 23.428 -20.736 44.356 1.00 24.08 557 THR A CA 1
ATOM 4221 C C . THR A 1 557 ? 23.214 -21.168 45.831 1.00 24.08 557 THR A C 1
ATOM 4223 O O . THR A 1 557 ? 22.068 -21.361 46.224 1.00 24.08 557 THR A O 1
ATOM 4226 N N . PRO A 1 558 ? 24.228 -21.121 46.753 1.00 37.72 558 PRO A N 1
ATOM 4227 C CA . PRO A 1 558 ? 25.719 -21.127 46.671 1.00 37.72 558 PRO A CA 1
ATOM 4228 C C . PRO A 1 558 ? 26.414 -22.051 47.736 1.00 37.72 558 PRO A C 1
ATOM 4230 O O . PRO A 1 558 ? 25.752 -22.519 48.653 1.00 37.72 558 PRO A O 1
ATOM 4233 N N . LEU A 1 559 ? 27.753 -22.246 47.693 1.00 21.55 559 LEU A N 1
ATOM 4234 C CA . LEU A 1 559 ? 28.717 -22.092 48.828 1.00 21.55 559 LEU A CA 1
ATOM 4235 C C . LEU A 1 559 ? 30.054 -22.866 48.700 1.00 21.55 559 LEU A C 1
ATOM 4237 O O . LEU A 1 559 ? 30.161 -23.932 48.109 1.00 21.55 559 LEU A O 1
ATOM 4241 N N . LEU A 1 560 ? 31.048 -22.225 49.324 1.00 22.11 560 LEU A N 1
ATOM 4242 C CA . LEU A 1 560 ? 32.479 -22.463 49.552 1.00 22.11 560 LEU A CA 1
ATOM 4243 C C . LEU A 1 560 ? 33.014 -23.888 49.853 1.00 22.11 560 LEU A C 1
ATOM 4245 O O . LEU A 1 560 ? 32.432 -24.637 50.626 1.00 22.11 560 LEU A O 1
ATOM 4249 N N . LEU A 1 561 ? 34.267 -24.071 49.391 1.00 21.89 561 LEU A N 1
ATOM 4250 C CA . LEU A 1 561 ? 35.463 -24.699 50.009 1.00 21.89 561 LEU A CA 1
ATOM 4251 C C . LEU A 1 561 ? 35.370 -26.107 50.634 1.00 21.89 561 LEU A C 1
ATOM 4253 O O . LEU A 1 561 ? 34.735 -26.289 51.663 1.00 21.89 561 LEU A O 1
ATOM 4257 N N . ALA A 1 562 ? 36.241 -27.022 50.178 1.00 22.64 562 ALA A N 1
ATOM 4258 C CA . ALA A 1 562 ? 37.402 -27.497 50.957 1.00 22.64 562 ALA A CA 1
ATOM 4259 C C . ALA A 1 562 ? 38.257 -28.535 50.191 1.00 22.64 562 ALA A C 1
ATOM 4261 O O . ALA A 1 562 ? 37.801 -29.224 49.287 1.00 22.64 562 ALA A O 1
ATOM 4262 N N . HIS A 1 563 ? 39.528 -28.581 50.588 1.00 23.39 563 HIS A N 1
ATOM 4263 C CA . HIS A 1 563 ? 40.702 -29.259 50.029 1.00 23.39 563 HIS A CA 1
ATOM 4264 C C . HIS A 1 563 ? 40.673 -30.797 49.946 1.00 23.39 563 HIS A C 1
ATOM 4266 O O . HIS A 1 563 ? 40.076 -31.453 50.792 1.00 23.39 563 HIS A O 1
ATOM 4272 N N . THR A 1 564 ? 41.487 -31.371 49.043 1.00 21.67 564 THR A N 1
ATOM 4273 C CA . THR A 1 564 ? 42.743 -32.140 49.317 1.00 21.67 564 THR A CA 1
ATOM 4274 C C . THR A 1 564 ? 43.228 -32.810 48.012 1.00 21.67 564 THR A C 1
ATOM 4276 O O . THR A 1 564 ? 42.470 -33.491 47.342 1.00 21.67 564 THR A O 1
ATOM 4279 N N . ALA A 1 565 ? 44.364 -32.385 47.448 1.00 21.98 565 ALA A N 1
ATOM 4280 C CA . ALA A 1 565 ? 45.722 -32.934 47.615 1.00 21.98 565 ALA A CA 1
ATOM 4281 C C . ALA A 1 565 ? 45.967 -34.276 46.892 1.00 21.98 565 ALA A C 1
ATOM 4283 O O . ALA A 1 565 ? 45.399 -35.286 47.291 1.00 21.98 565 ALA A O 1
ATOM 4284 N N . SER A 1 566 ? 46.878 -34.286 45.901 1.00 22.77 566 SER A N 1
ATOM 4285 C CA . SER A 1 566 ? 48.040 -35.203 45.825 1.00 22.77 566 SER A CA 1
ATOM 4286 C C . SER A 1 566 ? 48.929 -34.960 44.587 1.00 22.77 566 SER A C 1
ATOM 4288 O O . SER A 1 566 ? 48.467 -35.112 43.463 1.00 22.77 566 SER A O 1
ATOM 4290 N N . GLN A 1 567 ? 50.206 -34.658 44.878 1.00 24.83 567 GLN A N 1
ATOM 4291 C CA . GLN A 1 567 ? 51.467 -35.058 44.207 1.00 24.83 567 GLN A CA 1
ATOM 4292 C C . GLN A 1 567 ? 51.740 -34.551 42.774 1.00 24.83 567 GLN A C 1
ATOM 4294 O O . GLN A 1 567 ? 51.122 -34.979 41.811 1.00 24.83 567 GLN A O 1
ATOM 4299 N N . GLU A 1 568 ? 52.559 -33.503 42.606 1.00 22.08 568 GLU A N 1
ATOM 4300 C CA . GLU A 1 568 ? 54.044 -33.497 42.516 1.00 22.08 568 GLU A CA 1
ATOM 4301 C C . GLU A 1 568 ? 54.622 -34.361 41.381 1.00 22.08 568 GLU A C 1
ATOM 4303 O O . GLU A 1 568 ? 54.447 -35.572 41.373 1.00 22.08 568 GLU A O 1
ATOM 4308 N N . VAL A 1 569 ? 55.341 -33.726 40.442 1.00 24.34 569 VAL A N 1
ATOM 4309 C CA . VAL A 1 569 ? 56.815 -33.776 40.296 1.00 24.34 569 VAL A CA 1
ATOM 4310 C C . VAL A 1 569 ? 57.224 -32.781 39.185 1.00 24.34 569 VAL A C 1
ATOM 4312 O O . VAL A 1 569 ? 56.958 -32.981 38.003 1.00 24.34 569 VAL A O 1
ATOM 4315 N N . SER A 1 570 ? 57.885 -31.696 39.592 1.00 22.75 570 SER A N 1
ATOM 4316 C CA . SER A 1 570 ? 58.895 -30.934 38.820 1.00 22.75 570 SER A CA 1
ATOM 4317 C C . SER A 1 570 ? 60.289 -31.503 39.216 1.00 22.75 570 SER A C 1
ATOM 4319 O O . SER A 1 570 ? 60.290 -32.378 40.083 1.00 22.75 570 SER A O 1
ATOM 4321 N N . PRO A 1 571 ? 61.486 -31.046 38.759 1.00 36.25 571 PRO A N 1
ATOM 4322 C CA . PRO A 1 571 ? 61.841 -29.700 38.274 1.00 36.25 571 PRO A CA 1
ATOM 4323 C C . PRO A 1 571 ? 62.855 -29.709 37.097 1.00 36.25 571 PRO A C 1
ATOM 4325 O O . PRO A 1 571 ? 63.282 -30.759 36.635 1.00 36.25 571 PRO A O 1
ATOM 4328 N N . GLN A 1 572 ? 63.208 -28.570 36.496 1.00 25.03 572 GLN A N 1
ATOM 4329 C CA . GLN A 1 572 ? 64.436 -27.776 36.743 1.00 25.03 572 GLN A CA 1
ATOM 4330 C C . GLN A 1 572 ? 64.674 -26.954 35.444 1.00 25.03 572 GLN A C 1
ATOM 4332 O O . GLN A 1 572 ? 64.306 -27.440 34.384 1.00 25.03 572 GLN A O 1
ATOM 4337 N N . ILE A 1 573 ? 65.267 -25.757 35.351 1.00 26.88 573 ILE A N 1
ATOM 4338 C CA . ILE A 1 573 ? 66.028 -24.872 36.246 1.00 26.88 573 ILE A CA 1
ATOM 4339 C C . ILE A 1 573 ? 66.237 -23.527 35.496 1.00 26.88 573 ILE A C 1
ATOM 4341 O O . ILE A 1 573 ? 66.421 -23.556 34.286 1.00 26.88 573 ILE A O 1
ATOM 4345 N N . SER A 1 574 ? 66.211 -22.409 36.249 1.00 24.53 574 SER A N 1
ATOM 4346 C CA . SER A 1 574 ? 66.996 -21.138 36.195 1.00 24.53 574 SER A CA 1
ATOM 4347 C C . SER A 1 574 ? 67.401 -20.485 34.846 1.00 24.53 574 SER A C 1
ATOM 4349 O O . SER A 1 574 ? 67.673 -21.169 33.879 1.00 24.53 574 SER A O 1
ATOM 4351 N N . SER A 1 575 ? 67.617 -19.173 34.701 1.00 27.00 575 SER A N 1
ATOM 4352 C CA . SER A 1 575 ? 68.151 -18.183 35.646 1.00 27.00 575 SER A CA 1
ATOM 4353 C C . SER A 1 575 ? 68.004 -16.744 35.110 1.00 27.00 575 SER A C 1
ATOM 4355 O O . SER A 1 575 ? 68.300 -16.485 33.949 1.00 27.00 575 SER A O 1
ATOM 4357 N N . LEU A 1 576 ? 67.607 -15.835 36.006 1.00 26.48 576 LEU A N 1
ATOM 4358 C CA . LEU A 1 576 ? 68.117 -14.474 36.280 1.00 26.48 576 LEU A CA 1
ATOM 4359 C C . LEU A 1 576 ? 69.002 -13.733 35.249 1.00 26.48 576 LEU A C 1
ATOM 4361 O O . LEU A 1 576 ? 70.038 -14.245 34.836 1.00 26.48 576 LEU A O 1
ATOM 4365 N N . GLY A 1 577 ? 68.737 -12.423 35.103 1.00 26.34 577 GLY A N 1
ATOM 4366 C CA . GLY A 1 577 ? 69.820 -11.422 35.089 1.00 26.34 577 GLY A CA 1
ATOM 4367 C C . GLY A 1 577 ? 69.631 -10.149 34.250 1.00 26.34 577 GLY A C 1
ATOM 4368 O O . GLY A 1 577 ? 70.100 -10.097 33.127 1.00 26.34 577 GLY A O 1
ATOM 4369 N N . LEU A 1 578 ? 68.996 -9.131 34.847 1.00 27.72 578 LEU A N 1
ATOM 4370 C CA . LEU A 1 578 ? 69.316 -7.682 34.845 1.00 27.72 578 LEU A CA 1
ATOM 4371 C C . LEU A 1 578 ? 70.125 -7.028 33.693 1.00 27.72 578 LEU A C 1
ATOM 4373 O O . LEU A 1 578 ? 71.273 -7.385 33.457 1.00 27.72 578 LEU A O 1
ATOM 4377 N N . GLY A 1 579 ? 69.636 -5.860 33.236 1.00 25.81 579 GLY A N 1
ATOM 4378 C CA . GLY A 1 579 ? 70.485 -4.653 33.155 1.00 25.81 579 GLY A CA 1
ATOM 4379 C C . GLY A 1 579 ? 70.431 -3.788 31.884 1.00 25.81 579 GLY A C 1
ATOM 4380 O O . GLY A 1 579 ? 71.111 -4.087 30.918 1.00 25.81 579 GLY A O 1
ATOM 4381 N N . LEU A 1 580 ? 69.692 -2.670 31.977 1.00 27.05 580 LEU A N 1
ATOM 4382 C CA . LEU A 1 580 ? 70.002 -1.286 31.539 1.00 27.05 580 LEU A CA 1
ATOM 4383 C C . LEU A 1 580 ? 70.714 -0.999 30.190 1.00 27.05 580 LEU A C 1
ATOM 4385 O O . LEU A 1 580 ? 71.851 -1.402 29.985 1.00 27.05 580 LEU A O 1
ATOM 4389 N N . GLY A 1 581 ? 70.157 -0.043 29.420 1.00 25.22 581 GLY A N 1
ATOM 4390 C CA . GLY A 1 581 ? 70.983 0.992 28.765 1.00 25.22 581 GLY A CA 1
ATOM 4391 C C . GLY A 1 581 ? 70.629 1.427 27.333 1.00 25.22 581 GLY A C 1
ATOM 4392 O O . GLY A 1 581 ? 71.048 0.798 26.378 1.00 25.22 581 GLY A O 1
ATOM 4393 N N . MET A 1 582 ? 69.939 2.571 27.236 1.00 27.09 582 MET A N 1
ATOM 4394 C CA . MET A 1 582 ? 70.068 3.681 26.263 1.00 27.09 582 MET A CA 1
ATOM 4395 C C . MET A 1 582 ? 70.351 3.447 24.757 1.00 27.09 582 MET A C 1
ATOM 4397 O O . MET A 1 582 ? 71.450 3.080 24.367 1.00 27.09 582 MET A O 1
ATOM 4401 N N . GLY A 1 583 ? 69.467 4.031 23.933 1.00 24.08 583 GLY A N 1
ATOM 4402 C CA . GLY A 1 583 ? 69.867 5.057 22.951 1.00 24.08 583 GLY A CA 1
ATOM 4403 C C . GLY A 1 583 ? 70.124 4.633 21.494 1.00 24.08 583 GLY A C 1
ATOM 4404 O O . GLY A 1 583 ? 70.384 3.473 21.226 1.00 24.08 583 GLY A O 1
ATOM 4405 N N . PRO A 1 584 ? 70.009 5.572 20.534 1.00 40.12 584 PRO A N 1
ATOM 4406 C CA . PRO A 1 584 ? 69.308 5.380 19.255 1.00 40.12 584 PRO A CA 1
ATOM 4407 C C . PRO A 1 584 ? 70.247 5.317 18.039 1.00 40.12 584 PRO A C 1
ATOM 4409 O O . PRO A 1 584 ? 71.396 5.720 18.164 1.00 40.12 584 PRO A O 1
ATOM 4412 N N . THR A 1 585 ? 69.752 4.902 16.859 1.00 25.17 585 THR A N 1
ATOM 4413 C CA . THR A 1 585 ? 70.057 5.460 15.504 1.00 25.17 585 THR A CA 1
ATOM 4414 C C . THR A 1 585 ? 69.508 4.545 14.388 1.00 25.17 585 THR A C 1
ATOM 4416 O O . THR A 1 585 ? 69.663 3.334 14.420 1.00 25.17 585 THR A O 1
ATOM 4419 N N . SER A 1 586 ? 68.631 5.085 13.534 1.00 24.50 586 SER A N 1
ATOM 4420 C CA . SER A 1 586 ? 68.861 5.440 12.115 1.00 24.50 586 SER A CA 1
ATOM 4421 C C . SER A 1 586 ? 68.474 4.367 11.077 1.00 24.50 586 SER A C 1
ATOM 4423 O O . SER A 1 586 ? 69.090 3.312 10.978 1.00 24.50 586 SER A O 1
ATOM 4425 N N . LEU A 1 587 ? 67.476 4.742 10.268 1.00 27.83 587 LEU A N 1
ATOM 4426 C CA . LEU A 1 587 ? 67.111 4.279 8.914 1.00 27.83 587 LEU A CA 1
ATOM 4427 C C . LEU A 1 587 ? 68.340 4.058 7.993 1.00 27.83 587 LEU A C 1
ATOM 4429 O O . LEU A 1 587 ? 69.358 4.718 8.213 1.00 27.83 587 LEU A O 1
ATOM 4433 N N . PRO A 1 588 ? 68.264 3.212 6.934 1.00 29.67 588 PRO A N 1
ATOM 4434 C CA . PRO A 1 588 ? 67.661 3.654 5.661 1.00 29.67 588 PRO A CA 1
ATOM 4435 C C . PRO A 1 588 ? 66.935 2.584 4.812 1.00 29.67 588 PRO A C 1
ATOM 4437 O O . PRO A 1 588 ? 67.252 1.398 4.820 1.00 29.67 588 PRO A O 1
ATOM 4440 N N . GLN A 1 589 ? 65.986 3.067 4.000 1.00 27.41 589 GLN A N 1
ATOM 4441 C CA . GLN A 1 589 ? 65.466 2.400 2.798 1.00 27.41 589 GLN A CA 1
ATOM 4442 C C . GLN A 1 589 ? 66.567 2.170 1.746 1.00 27.41 589 GLN A C 1
ATOM 4444 O O . GLN A 1 589 ? 67.567 2.893 1.720 1.00 27.41 589 GLN A O 1
ATOM 4449 N N . PRO A 1 590 ? 66.284 1.318 0.745 1.00 30.95 590 PRO A N 1
ATOM 4450 C CA . PRO A 1 590 ? 66.465 1.778 -0.626 1.00 30.95 590 PRO A CA 1
ATOM 4451 C C . PRO A 1 590 ? 65.283 1.489 -1.565 1.00 30.95 590 PRO A C 1
ATOM 4453 O O . PRO A 1 590 ? 64.368 0.719 -1.300 1.00 30.95 590 PRO A O 1
ATOM 4456 N N . ASN A 1 591 ? 65.361 2.217 -2.672 1.00 25.19 591 ASN A N 1
ATOM 4457 C CA . ASN A 1 591 ? 64.362 2.603 -3.656 1.00 25.19 591 ASN A CA 1
ATOM 4458 C C . ASN A 1 591 ? 64.269 1.659 -4.877 1.00 25.19 591 ASN A C 1
ATOM 4460 O O . ASN A 1 591 ? 65.302 1.182 -5.339 1.00 25.19 591 ASN A O 1
ATOM 4464 N N . LYS A 1 592 ? 63.077 1.685 -5.516 1.00 27.39 592 LYS A N 1
ATOM 4465 C CA . LYS A 1 592 ? 62.796 1.675 -6.984 1.00 27.39 592 LYS A CA 1
ATOM 4466 C C . LYS A 1 592 ? 62.974 0.356 -7.788 1.00 27.39 592 LYS A C 1
ATOM 4468 O O . LYS A 1 592 ? 63.720 -0.516 -7.371 1.00 27.39 592 LYS A O 1
ATOM 4473 N N . PRO A 1 593 ? 62.501 0.289 -9.060 1.00 38.06 593 PRO A N 1
ATOM 4474 C CA . PRO A 1 593 ? 61.181 0.656 -9.631 1.00 38.06 593 PRO A CA 1
ATOM 4475 C C . PRO A 1 593 ? 60.701 -0.375 -10.702 1.00 38.06 593 PRO A C 1
ATOM 4477 O O . PRO A 1 593 ? 61.481 -1.224 -11.103 1.00 38.06 593 PRO A O 1
ATOM 4480 N N . TYR A 1 594 ? 59.496 -0.247 -11.283 1.00 24.50 594 TYR A N 1
ATOM 4481 C CA . TYR A 1 594 ? 59.269 -0.546 -12.718 1.00 24.50 594 TYR A CA 1
ATOM 4482 C C . TYR A 1 594 ? 57.971 0.092 -13.252 1.00 24.50 594 TYR A C 1
ATOM 4484 O O . TYR A 1 594 ? 57.014 0.304 -12.517 1.00 24.50 594 TYR A O 1
ATOM 4492 N N . THR A 1 595 ? 57.994 0.448 -14.537 1.00 25.08 595 THR A N 1
ATOM 4493 C CA . THR A 1 595 ? 57.022 1.245 -15.314 1.00 25.08 595 THR A CA 1
ATOM 4494 C C . THR A 1 595 ? 56.312 0.416 -16.397 1.00 25.08 595 THR A C 1
ATOM 4496 O O . THR A 1 595 ? 56.808 -0.652 -16.748 1.00 25.08 595 THR A O 1
ATOM 4499 N N . LYS A 1 596 ? 55.261 1.029 -16.995 1.00 26.00 596 LYS A N 1
ATOM 4500 C CA . LYS A 1 596 ? 54.588 0.831 -18.317 1.00 26.00 596 LYS A CA 1
ATOM 4501 C C . LYS A 1 596 ? 53.149 0.287 -18.226 1.00 26.00 596 LYS A C 1
ATOM 4503 O O . LYS A 1 596 ? 52.956 -0.811 -17.735 1.00 26.00 596 LYS A O 1
ATOM 4508 N N . SER A 1 597 ? 52.086 1.051 -18.524 1.00 24.70 597 SER A N 1
ATOM 4509 C CA . SER A 1 597 ? 51.618 1.761 -19.748 1.00 24.70 597 SER A CA 1
ATOM 4510 C C . SER A 1 597 ? 50.570 0.950 -20.526 1.00 24.70 597 SER A C 1
ATOM 4512 O O . SER A 1 597 ? 50.905 -0.148 -20.967 1.00 24.70 597 SER A O 1
ATOM 4514 N N . ARG A 1 598 ? 49.388 1.537 -20.794 1.00 27.70 598 ARG A N 1
ATOM 4515 C CA . ARG A 1 598 ? 48.676 1.509 -22.096 1.00 27.70 598 ARG A CA 1
ATOM 4516 C C . ARG A 1 598 ? 47.371 2.328 -22.056 1.00 27.70 598 ARG A C 1
ATOM 4518 O O . ARG A 1 598 ? 46.454 1.991 -21.320 1.00 27.70 598 ARG A O 1
ATOM 4525 N N . GLU A 1 599 ? 47.319 3.361 -22.895 1.00 25.41 599 GLU A N 1
ATOM 4526 C CA . GLU A 1 599 ? 46.113 4.034 -23.400 1.00 25.41 599 GLU A CA 1
ATOM 4527 C C . GLU A 1 599 ? 45.586 3.309 -24.651 1.00 25.41 599 GLU A C 1
ATOM 4529 O O . GLU A 1 599 ? 46.374 2.726 -25.402 1.00 25.41 599 GLU A O 1
ATOM 4534 N N . CYS A 1 600 ? 44.280 3.422 -24.915 1.00 24.41 600 CYS A N 1
ATOM 4535 C CA . CYS A 1 600 ? 43.696 3.400 -26.261 1.00 24.41 600 CYS A CA 1
ATOM 4536 C C . CYS A 1 600 ? 42.394 4.217 -26.282 1.00 24.41 600 CYS A C 1
ATOM 4538 O O . CYS A 1 600 ? 41.392 3.821 -25.692 1.00 24.41 600 CYS A O 1
ATOM 4540 N N . ASP A 1 601 ? 42.443 5.336 -27.004 1.00 25.23 601 ASP A N 1
ATOM 4541 C CA . ASP A 1 601 ? 41.315 6.122 -27.507 1.00 25.23 601 ASP A CA 1
ATOM 4542 C C . ASP A 1 601 ? 40.603 5.412 -28.671 1.00 25.23 601 ASP A C 1
ATOM 4544 O O . ASP A 1 601 ? 41.255 4.809 -29.527 1.00 25.23 601 ASP A O 1
ATOM 4548 N N . SER A 1 602 ? 39.288 5.622 -28.814 1.00 27.20 602 SER A N 1
ATOM 4549 C CA . SER A 1 602 ? 38.655 5.655 -30.143 1.00 27.20 602 SER A CA 1
ATOM 4550 C C . SER A 1 602 ? 37.466 6.631 -30.217 1.00 27.20 602 SER A C 1
ATOM 4552 O O . SER A 1 602 ? 36.369 6.390 -29.733 1.00 27.20 602 SER A O 1
ATOM 4554 N N . ARG A 1 603 ? 37.803 7.775 -30.819 1.00 26.61 603 ARG A N 1
ATOM 4555 C CA . ARG A 1 603 ? 37.081 8.781 -31.621 1.00 26.61 603 ARG A CA 1
ATOM 4556 C C . ARG A 1 603 ? 35.553 8.740 -31.808 1.00 26.61 603 ARG A C 1
ATOM 4558 O O . ARG A 1 603 ? 34.944 7.755 -32.203 1.00 26.61 603 ARG A O 1
ATOM 4565 N N . SER A 1 604 ? 35.040 9.966 -31.726 1.00 25.73 604 SER A N 1
ATOM 4566 C CA . SER A 1 604 ? 33.774 10.542 -32.179 1.00 25.73 604 SER A CA 1
ATOM 4567 C C . SER A 1 604 ? 33.581 10.589 -33.704 1.00 25.73 604 SER A C 1
ATOM 4569 O O . SER A 1 604 ? 34.539 10.632 -34.477 1.00 25.73 604 SER A O 1
ATOM 4571 N N . SER A 1 605 ? 32.319 10.683 -34.141 1.00 26.00 605 SER A N 1
ATOM 4572 C CA . SER A 1 605 ? 31.901 11.282 -35.420 1.00 26.00 605 SER A CA 1
ATOM 4573 C C . SER A 1 605 ? 30.444 11.749 -35.325 1.00 26.00 605 SER A C 1
ATOM 4575 O O . SER A 1 605 ? 29.543 10.941 -35.127 1.00 26.00 605 SER A O 1
ATOM 4577 N N . SER A 1 606 ? 30.223 13.053 -35.473 1.00 26.28 606 SER A N 1
ATOM 4578 C CA . SER A 1 606 ? 28.924 13.712 -35.627 1.00 26.28 606 SER A CA 1
ATOM 4579 C C . SER A 1 606 ? 28.826 14.303 -37.033 1.00 26.28 606 SER A C 1
ATOM 4581 O O . SER A 1 606 ? 29.723 15.054 -37.411 1.00 26.28 606 SER A O 1
ATOM 4583 N N . VAL A 1 607 ? 27.742 14.036 -37.767 1.00 25.45 607 VAL A N 1
ATOM 4584 C CA . VAL A 1 607 ? 27.274 14.866 -38.893 1.00 25.45 607 VAL A CA 1
ATOM 4585 C C . VAL A 1 607 ? 25.742 14.827 -38.915 1.00 25.45 607 VAL A C 1
ATOM 4587 O O . VAL A 1 607 ? 25.150 13.758 -39.036 1.00 25.45 607 VAL A O 1
ATOM 4590 N N . ILE A 1 608 ? 25.125 16.002 -38.791 1.00 27.97 608 ILE A N 1
ATOM 4591 C CA . ILE A 1 608 ? 23.735 16.313 -39.148 1.00 27.97 608 ILE A CA 1
ATOM 4592 C C . ILE A 1 608 ? 23.824 17.361 -40.261 1.00 27.97 608 ILE A C 1
ATOM 4594 O O . ILE A 1 608 ? 24.581 18.316 -40.102 1.00 27.97 608 ILE A O 1
ATOM 4598 N N . ASP A 1 609 ? 23.048 17.194 -41.333 1.00 25.28 609 ASP A N 1
ATOM 4599 C CA . ASP A 1 609 ? 22.434 18.290 -42.105 1.00 25.28 609 ASP A CA 1
ATOM 4600 C C . ASP A 1 609 ? 21.238 17.733 -42.932 1.00 25.28 609 ASP A C 1
ATOM 4602 O O . ASP A 1 609 ? 21.073 16.509 -42.973 1.00 25.28 609 ASP A O 1
ATOM 4606 N N . PRO A 1 610 ? 20.328 18.554 -43.502 1.00 37.69 610 PRO A N 1
ATOM 4607 C CA . PRO A 1 610 ? 18.883 18.378 -43.353 1.00 37.69 610 PRO A CA 1
ATOM 4608 C C . PRO A 1 610 ? 18.144 18.139 -44.692 1.00 37.69 610 PRO A C 1
ATOM 4610 O O . PRO A 1 610 ? 18.734 18.134 -45.769 1.00 37.69 610 PRO A O 1
ATOM 4613 N N . SER A 1 611 ? 16.809 18.048 -44.617 1.00 27.42 611 SER A N 1
ATOM 4614 C CA . SER A 1 611 ? 15.818 18.281 -45.694 1.00 27.42 611 SER A CA 1
ATOM 4615 C C . SER A 1 611 ? 15.704 17.289 -46.870 1.00 27.42 611 SER A C 1
ATOM 4617 O O . SER A 1 611 ? 16.357 17.445 -47.899 1.00 27.42 611 SER A O 1
ATOM 4619 N N . CYS A 1 612 ? 14.738 16.368 -46.767 1.00 31.61 612 CYS A N 1
ATOM 4620 C CA . CYS A 1 612 ? 13.565 16.212 -47.653 1.00 31.61 612 CYS A CA 1
ATOM 4621 C C . CYS A 1 612 ? 12.589 15.202 -47.044 1.00 31.61 612 CYS A C 1
ATOM 4623 O O . CYS A 1 612 ? 13.073 14.156 -46.554 1.00 31.61 612 CYS A O 1
#

Foldseek 3Di:
DPPPDDQDAKKDKFFWFFFQDADPPDDPVPDDDAAAAADSPDDFEFAAAAQWEWFAAADYQDPAQQHFHHVVRVRFWHWFDPQQCVPVVDTATADGQRWGGARSEITWIHINYTWYTDNDNHRNHITGIGHIYHYPVDDDPPPPPFPPPDDDDDPDDDDDQLVQAPVSDWDQDPPPRDTAHDDPDPWDQDPVSHDTDDPDPPPPVVVVVPDPVVVVVVVVVPDPPDDDDPLCCQVPDDDDLVPFAAAPPVQKAFDAWPAADPAGTKTWIWGADPPVDRDTDIWIKDWHDPDDDPVSVVLVSVQSRVQCSDDDPQAWHFPGWHDPDPRTITTTHDQACFFQLVLLQVQFAAPVDDGPDFLLLLLQQLLLVLRVLLSCQVSFQFQQAQARRQWGWNHSDPPIGIHRHDSNVSPCVVPPVQPDPPDPDDHPLLLAALCCVPVVDTGSLRVLSSSLVRLQCSLLSNDDHPIPDDSVRSNVCLVVVHDDDHHVLQDPLSNVLSVQSSDNDSVSRDHSVVSSVSSVVLSPDCVNRVRGRDYDYDDDPVVVPPDDDDDDDDDDDDDDDDDDDDDDDDDDDDDDDDDDDDDDDDDDDDDDDDDDDDDDDDDDDDDDDDDD

Solvent-accessible surface area (backbone atoms only — not comparable to full-atom values): 36168 Å² total; per-residue (Å²): 101,61,98,86,40,88,60,79,62,70,37,71,40,26,70,26,33,70,27,82,40,82,50,92,82,69,55,88,86,69,68,77,76,91,54,72,44,52,61,90,83,55,84,36,35,49,19,52,64,45,49,12,8,3,2,2,1,38,74,34,87,66,90,51,68,25,26,9,28,7,52,75,72,69,16,42,39,3,37,44,30,73,69,17,37,74,76,72,73,54,79,42,61,20,47,66,44,0,5,8,1,20,29,48,8,6,3,2,1,1,13,30,24,15,6,36,19,16,76,51,74,33,44,50,31,42,17,34,50,20,27,19,30,44,30,75,91,55,85,84,72,85,62,74,85,59,74,74,92,62,88,77,93,74,94,77,78,83,74,81,79,24,80,76,17,77,71,54,34,57,46,66,39,90,89,77,66,45,77,42,43,48,56,73,81,99,42,42,66,37,98,80,56,30,46,64,38,76,97,79,72,82,71,67,65,67,59,65,82,67,43,69,66,69,60,52,60,66,65,70,70,80,68,84,81,73,80,87,55,86,79,64,31,67,92,78,42,84,83,55,81,86,75,55,51,72,46,63,66,91,37,53,44,81,72,47,82,73,50,75,56,100,69,33,47,28,24,36,26,34,38,51,56,84,77,86,43,92,57,72,44,71,25,25,36,39,36,40,54,85,83,66,52,75,63,55,54,50,56,51,52,50,48,52,54,56,39,61,72,54,85,50,95,18,37,53,40,50,73,30,30,27,74,94,50,86,59,30,35,40,32,28,59,53,46,75,24,38,39,41,30,62,42,32,50,76,45,52,34,34,85,92,44,93,45,91,69,47,44,49,54,49,50,50,42,52,45,30,38,37,53,31,50,31,55,32,46,78,67,68,45,55,53,78,57,51,40,44,78,32,22,30,17,49,35,80,59,91,90,45,48,29,18,45,64,59,64,77,61,45,56,59,71,78,43,78,85,54,86,50,98,86,58,97,68,91,70,69,57,87,40,54,44,62,54,39,78,74,70,66,51,81,49,59,51,39,38,32,23,5,43,21,43,29,49,51,25,56,58,45,40,42,50,71,78,61,75,88,49,56,65,68,54,45,53,55,39,45,66,73,69,50,75,80,76,76,39,70,71,54,45,67,76,61,47,50,52,30,57,37,21,60,37,85,56,56,86,70,25,59,55,43,68,58,48,45,53,53,50,54,50,46,72,70,35,65,77,47,40,66,40,65,74,64,67,46,89,69,85,60,77,81,75,73,70,81,79,76,80,85,86,84,89,83,85,84,87,89,88,82,91,83,89,83,90,85,82,89,84,85,88,87,80,89,81,90,82,88,82,91,83,86,89,88,84,83,87,84,86,88,81,88,88,89,86,87,90,86,88,84,88,85,84,86,88,87,88,86,86,82,90,134

Secondary structure (DSSP, 8-state):
-BTTB---SEEPPPPPPPPSS--TT--GGG-PPP-EE--TTS--PPPPPSSSPPPP-SS-----TTSPPPGGGT-PPPPPPHHHHHHHSS-----TTTPPPPSSSPPPPPSSBPPPPPSS--TTPPPPP-BEEE-TTS----S-S----SPPP--------GGGSTTS-EEE-TTT--EEEPPPTT-EE-TTSS-EE-S--TTSHHHHTT-HHHHHHTTGGG-------TTS-BTTB---GGGS-B--GGGEEEEEEEEEETTEEEEEEEE-SSSSSSPPEEEEEEEE-SS--HHHHHHHHHHHHHHHH---TTB--EEEEE-SSSSEEEEEE--TTEEHHHHHHHT--BTTB--S--HHHHHHHHHHHHHHHHHHHHTT---S---GGGEEES-SSTT--EEE---TTTTGGG-TTT-STTS-----GGG--HHHHHT----HHHHHHHHHHHHHHHHTTSPPSSTT--HHHHHHHHHTT--PPPPTT--HHHHHHHHHHT-SSGGGSPPHHHHHHHHHHHHH-HHHHTPPPPPBP---GGGSSS--PPP-------------------------------------------------------------

InterPro domains:
  IPR000719 Protein kinase domain [PS50011] (252-528)
  IPR001245 Serine-threonine/tyrosine-protein kinase, catalytic domain [PF07714] (252-518)
  IPR001245 Serine-threonine/tyrosine-protein kinase, catalytic domain [PR00109] (332-345)
  IPR001245 Serine-threonine/tyrosine-protein kinase, catalytic domain [PR00109] (375-393)
  IPR001245 Serine-threonine/tyrosine-protein kinase, catalytic domain [PR00109] (427-437)
  IPR001245 Serine-threonine/tyrosine-protein kinase, catalytic domain [PR00109] (446-468)
  IPR001245 Serine-threonine/tyrosine-protein kinase, catalytic domain [PR00109] (490-512)
  IPR002011 Tyrosine-protein kinase, receptor class II, conserved site [PS00239] (412-420)
  IPR008266 Tyrosine-protein kinase, active site [PS00109] (381-393)
  IPR011009 Protein kinase-like domain superfamily [SSF56112] (226-517)
  IPR017441 Protein kinase, ATP binding site [PS00107] (258-286)
  IPR020635 Tyrosine-protein kinase, catalytic domain [SM00219] (252-519)
  IPR050122 Receptor Tyrosine Kinase [PTHR24416] (206-527)

Radius of gyration: 32.84 Å; Cα contacts (8 Å, |Δi|>4): 1117; chains: 1; bounding box: 103×62×99 Å